Protein AF-0000000078895146 (afdb_homodimer)

Organism: Nematostella vectensis (NCBI:txid45351)

Solvent-accessible surface area (backbone atoms only — not comparable to full-atom values): 20786 Å² total; per-residue (Å²): 135,61,56,46,57,41,23,44,52,32,51,68,43,24,55,80,53,47,52,70,58,39,39,53,45,46,46,47,51,42,31,54,48,44,52,53,54,56,39,71,51,68,67,37,82,44,74,38,44,25,79,88,62,46,82,42,85,31,33,37,80,49,83,50,54,31,38,32,24,39,45,71,47,8,53,74,45,47,60,40,43,46,70,75,36,86,87,60,46,72,24,42,32,35,56,44,66,38,85,88,75,70,41,62,41,79,78,44,77,47,68,60,93,63,45,44,75,24,37,34,40,39,30,36,47,64,33,50,69,22,57,61,58,46,53,50,49,50,54,43,42,74,59,52,28,52,56,71,36,34,34,37,40,24,49,39,28,16,60,64,7,52,47,50,39,41,72,76,41,67,64,40,45,79,46,58,78,39,76,36,82,76,66,71,84,56,50,48,37,48,61,71,65,47,84,125,136,62,56,45,56,41,23,44,51,31,51,66,44,24,55,80,53,47,52,70,59,38,39,51,46,47,48,47,51,43,29,54,47,42,54,54,54,56,39,69,50,66,67,38,82,43,76,39,44,26,80,89,64,47,82,41,86,32,33,37,81,50,84,51,54,31,39,30,23,38,46,71,48,8,53,72,46,47,59,40,44,46,70,72,35,82,87,58,47,72,25,42,34,33,56,46,66,38,83,88,74,69,41,62,40,79,78,43,76,48,66,60,92,63,46,45,76,24,37,35,40,38,28,36,46,64,33,51,69,22,56,60,59,46,52,52,49,50,53,43,42,75,59,54,29,51,56,71,35,33,34,37,39,23,49,38,29,15,60,63,7,52,48,51,40,39,72,74,42,67,64,40,46,78,47,58,78,40,74,35,84,77,64,72,83,56,50,49,37,49,60,71,63,48,84,126

Structure (mmCIF, N/CA/C/O backbone):
data_AF-0000000078895146-model_v1
#
loop_
_entity.id
_entity.type
_entity.pdbx_description
1 polymer 'Uracil phosphoribosyltransferase homolog'
#
loop_
_atom_site.group_PDB
_atom_site.id
_atom_site.type_symbol
_atom_site.label_atom_id
_atom_site.label_alt_id
_atom_site.label_comp_id
_atom_site.label_asym_id
_atom_site.label_entity_id
_atom_site.label_seq_id
_atom_site.pdbx_PDB_ins_code
_atom_site.Cartn_x
_atom_site.Cartn_y
_atom_site.Cartn_z
_atom_site.occupancy
_atom_site.B_iso_or_equiv
_atom_site.auth_seq_id
_atom_site.auth_comp_id
_atom_site.auth_asym_id
_atom_site.auth_atom_id
_atom_site.pdbx_PDB_model_num
ATOM 1 N N . MET A 1 1 ? 6.809 -4.098 14.43 1 53.19 1 MET A N 1
ATOM 2 C CA . MET A 1 1 ? 7.469 -3.064 13.633 1 53.19 1 MET A CA 1
ATOM 3 C C . MET A 1 1 ? 7.641 -3.52 12.188 1 53.19 1 MET A C 1
ATOM 5 O O . MET A 1 1 ? 7.973 -4.68 11.93 1 53.19 1 MET A O 1
ATOM 9 N N . ASN A 1 2 ? 7.066 -2.904 11.117 1 83.94 2 ASN A N 1
ATOM 10 C CA . ASN A 1 2 ? 7.129 -3.141 9.68 1 83.94 2 ASN A CA 1
ATOM 11 C C . ASN A 1 2 ? 8.461 -2.68 9.094 1 83.94 2 ASN A C 1
ATOM 13 O O . ASN A 1 2 ? 8.734 -1.479 9.023 1 83.94 2 ASN A O 1
ATOM 17 N N . ASN A 1 3 ? 9.406 -3.652 8.922 1 87.75 3 ASN A N 1
ATOM 18 C CA . ASN A 1 3 ? 10.758 -3.355 8.461 1 87.75 3 ASN A CA 1
ATOM 19 C C . ASN A 1 3 ? 10.75 -2.564 7.16 1 87.75 3 ASN A C 1
ATOM 21 O O . ASN A 1 3 ? 11.602 -1.708 6.941 1 87.75 3 ASN A O 1
ATOM 25 N N . GLN A 1 4 ? 9.898 -2.896 6.449 1 88.88 4 GLN A N 1
ATOM 26 C CA . GLN A 1 4 ? 9.797 -2.193 5.176 1 88.88 4 GLN A CA 1
ATOM 27 C C . GLN A 1 4 ? 9.5 -0.711 5.387 1 88.88 4 GLN A C 1
ATOM 29 O O . GLN A 1 4 ? 10.094 0.146 4.727 1 88.88 4 GLN A O 1
ATOM 34 N N . VAL A 1 5 ? 8.648 -0.39 6.34 1 93.19 5 VAL A N 1
ATOM 35 C CA . VAL A 1 5 ? 8.312 0.998 6.645 1 93.19 5 VAL A CA 1
ATOM 36 C C . VAL A 1 5 ? 9.547 1.717 7.188 1 93.19 5 VAL A C 1
ATOM 38 O O . VAL A 1 5 ? 9.828 2.855 6.809 1 93.19 5 VAL A O 1
ATOM 41 N N . ARG A 1 6 ? 10.266 1.027 8.008 1 93.75 6 ARG A N 1
ATOM 42 C CA . ARG A 1 6 ? 11.469 1.606 8.594 1 93.75 6 ARG A CA 1
ATOM 43 C C . ARG A 1 6 ? 12.508 1.909 7.52 1 93.75 6 ARG A C 1
ATOM 45 O O . ARG A 1 6 ? 13.258 2.881 7.629 1 93.75 6 ARG A O 1
ATOM 52 N N . GLU A 1 7 ? 12.602 1.029 6.574 1 94.12 7 GLU A N 1
ATOM 53 C CA . GLU A 1 7 ? 13.508 1.273 5.457 1 94.12 7 GLU A CA 1
ATOM 54 C C . GLU A 1 7 ? 13.125 2.539 4.699 1 94.12 7 GLU A C 1
ATOM 56 O O . GLU A 1 7 ? 13.984 3.35 4.355 1 94.12 7 GLU A O 1
ATOM 61 N N . LEU A 1 8 ? 11.844 2.654 4.457 1 95.12 8 LEU A N 1
ATOM 62 C CA . LEU A 1 8 ? 11.359 3.842 3.764 1 95.12 8 LEU A CA 1
ATOM 63 C C . LEU A 1 8 ? 11.656 5.102 4.574 1 95.12 8 LEU A C 1
ATOM 65 O O . LEU A 1 8 ? 12.117 6.105 4.02 1 95.12 8 LEU A O 1
ATOM 69 N N . GLN A 1 9 ? 11.422 5.062 5.863 1 95.19 9 GLN A N 1
ATOM 70 C CA . GLN A 1 9 ? 11.711 6.176 6.758 1 95.19 9 GLN A CA 1
ATOM 71 C C . GLN A 1 9 ? 13.195 6.547 6.715 1 95.19 9 GLN A C 1
ATOM 73 O O . GLN A 1 9 ? 13.547 7.727 6.691 1 95.19 9 GLN A O 1
ATOM 78 N N . THR A 1 10 ? 14.008 5.543 6.703 1 95.44 10 THR A N 1
ATOM 79 C CA . THR A 1 10 ? 15.445 5.738 6.676 1 95.44 10 THR A CA 1
ATOM 80 C C . THR A 1 10 ? 15.867 6.496 5.422 1 95.44 10 THR A C 1
ATOM 82 O O . THR A 1 10 ? 16.625 7.469 5.5 1 95.44 10 THR A O 1
ATOM 85 N N . ILE A 1 11 ? 15.398 6.062 4.285 1 94.38 11 ILE A N 1
ATOM 86 C CA . ILE A 1 11 ? 15.742 6.684 3.008 1 94.38 11 ILE A CA 1
ATOM 87 C C . ILE A 1 11 ? 15.281 8.141 3 1 94.38 11 ILE A C 1
ATOM 89 O O . ILE A 1 11 ? 16.031 9.023 2.572 1 94.38 11 ILE A O 1
ATOM 93 N N . LEU A 1 12 ? 14.117 8.414 3.531 1 94.56 12 LEU A N 1
ATOM 94 C CA . LEU A 1 12 ? 13.539 9.75 3.5 1 94.56 12 LEU A CA 1
ATOM 95 C C . LEU A 1 12 ? 14.242 10.672 4.484 1 94.56 12 LEU A C 1
ATOM 97 O O . LEU A 1 12 ? 14.281 11.891 4.281 1 94.56 12 LEU A O 1
ATOM 101 N N . ARG A 1 13 ? 14.82 10.094 5.492 1 94.62 13 ARG A N 1
ATOM 102 C CA . ARG A 1 13 ? 15.5 10.891 6.508 1 94.62 13 ARG A CA 1
ATOM 103 C C . ARG A 1 13 ? 16.969 11.094 6.152 1 94.62 13 ARG A C 1
ATOM 105 O O . ARG A 1 13 ? 17.641 11.93 6.754 1 94.62 13 ARG A O 1
ATOM 112 N N . ASP A 1 14 ? 17.469 10.367 5.172 1 94.62 14 ASP A N 1
ATOM 113 C CA . ASP A 1 14 ? 18.859 10.469 4.75 1 94.62 14 ASP A CA 1
ATOM 114 C C . ASP A 1 14 ? 19.109 11.75 3.955 1 94.62 14 ASP A C 1
ATOM 116 O O . ASP A 1 14 ? 18.5 11.953 2.904 1 94.62 14 ASP A O 1
ATOM 120 N N . ARG A 1 15 ? 20 12.547 4.348 1 92.62 15 ARG A N 1
ATOM 121 C CA . ARG A 1 15 ? 20.281 13.828 3.711 1 92.62 15 ARG A CA 1
ATOM 122 C C . ARG A 1 15 ? 20.828 13.641 2.305 1 92.62 15 ARG A C 1
ATOM 124 O O . ARG A 1 15 ? 20.75 14.547 1.472 1 92.62 15 ARG A O 1
ATOM 131 N N . THR A 1 16 ? 21.359 12.484 2.02 1 93.94 16 THR A N 1
ATOM 132 C CA . THR A 1 16 ? 22.016 12.266 0.743 1 93.94 16 THR A CA 1
ATOM 133 C C . THR A 1 16 ? 21.031 11.727 -0.296 1 93.94 16 THR A C 1
ATOM 135 O O . THR A 1 16 ? 21.391 11.578 -1.469 1 93.94 16 THR A O 1
ATOM 138 N N . THR A 1 17 ? 19.797 11.422 0.152 1 93.5 17 THR A N 1
ATOM 139 C CA . THR A 1 17 ? 18.812 10.914 -0.799 1 93.5 17 THR A CA 1
ATOM 140 C C . THR A 1 17 ? 18.469 11.977 -1.845 1 93.5 17 THR A C 1
ATOM 142 O O . THR A 1 17 ? 18.062 13.086 -1.501 1 93.5 17 THR A O 1
ATOM 145 N N . GLU A 1 18 ? 18.641 11.594 -3.08 1 93.31 18 GLU A N 1
ATOM 146 C CA . GLU A 1 18 ? 18.312 12.508 -4.176 1 93.31 18 GLU A CA 1
ATOM 147 C C . GLU A 1 18 ? 16.812 12.695 -4.316 1 93.31 18 GLU A C 1
ATOM 149 O O . GLU A 1 18 ? 16.031 11.836 -3.895 1 93.31 18 GLU A O 1
ATOM 154 N N . ARG A 1 19 ? 16.453 13.766 -4.973 1 92.31 19 ARG A N 1
ATOM 155 C CA . ARG A 1 19 ? 15.055 14.172 -5.062 1 92.31 19 ARG A CA 1
ATOM 156 C C . ARG A 1 19 ? 14.203 13.078 -5.699 1 92.31 19 ARG A C 1
ATOM 158 O O . ARG A 1 19 ? 13.125 12.758 -5.199 1 92.31 19 ARG A O 1
ATOM 165 N N . SER A 1 20 ? 14.688 12.531 -6.773 1 93.12 20 SER A N 1
ATOM 166 C CA . SER A 1 20 ? 13.914 11.523 -7.48 1 93.12 20 SER A CA 1
ATOM 167 C C . SER A 1 20 ? 13.625 10.32 -6.586 1 93.12 20 SER A C 1
ATOM 169 O O . SER A 1 20 ? 12.492 9.828 -6.539 1 93.12 20 SER A O 1
ATOM 171 N N . ASP A 1 21 ? 14.68 9.914 -5.906 1 93.38 21 ASP A N 1
ATOM 172 C CA . ASP A 1 21 ? 14.5 8.812 -4.969 1 93.38 21 ASP A CA 1
ATOM 173 C C . ASP A 1 21 ? 13.578 9.211 -3.818 1 93.38 21 ASP A C 1
ATOM 175 O O . ASP A 1 21 ? 12.734 8.422 -3.391 1 93.38 21 ASP A O 1
ATOM 179 N N . PHE A 1 22 ? 13.797 10.469 -3.391 1 94.44 22 PHE A N 1
ATOM 180 C CA . PHE A 1 22 ? 12.953 10.945 -2.301 1 94.44 22 PHE A CA 1
ATOM 181 C C . PHE A 1 22 ? 11.477 10.875 -2.686 1 94.44 22 PHE A C 1
ATOM 183 O O . PHE A 1 22 ? 10.664 10.344 -1.931 1 94.44 22 PHE A O 1
ATOM 190 N N . MET A 1 23 ? 11.117 11.289 -3.857 1 94.69 23 MET A N 1
ATOM 191 C CA . MET A 1 23 ? 9.734 11.297 -4.328 1 94.69 23 MET A CA 1
ATOM 192 C C . MET A 1 23 ? 9.188 9.875 -4.434 1 94.69 23 MET A C 1
ATOM 194 O O . MET A 1 23 ? 8.055 9.609 -4.02 1 94.69 23 MET A O 1
ATOM 198 N N . PHE A 1 24 ? 10.031 9.031 -4.957 1 95 24 PHE A N 1
ATOM 199 C CA . PHE A 1 24 ? 9.609 7.645 -5.148 1 95 24 PHE A CA 1
ATOM 200 C C . PHE A 1 24 ? 9.258 6.996 -3.816 1 95 24 PHE A C 1
ATOM 202 O O . PHE A 1 24 ? 8.188 6.406 -3.674 1 95 24 PHE A O 1
ATOM 209 N N . TYR A 1 25 ? 10.102 7.113 -2.873 1 95.12 25 TYR A N 1
ATOM 210 C CA . TYR A 1 25 ? 9.914 6.426 -1.602 1 95.12 25 TYR A CA 1
ATOM 211 C C . TYR A 1 25 ? 8.891 7.152 -0.734 1 95.12 25 TYR A C 1
ATOM 213 O O . TYR A 1 25 ? 8.172 6.523 0.045 1 95.12 25 TYR A O 1
ATOM 221 N N . ALA A 1 26 ? 8.852 8.484 -0.897 1 96.06 26 ALA A N 1
ATOM 222 C CA . ALA A 1 26 ? 7.801 9.234 -0.216 1 96.06 26 ALA A CA 1
ATOM 223 C C . ALA A 1 26 ? 6.418 8.797 -0.697 1 96.06 26 ALA A C 1
ATOM 225 O O . ALA A 1 26 ? 5.52 8.562 0.112 1 96.06 26 ALA A O 1
ATOM 226 N N . ASP A 1 27 ? 6.27 8.641 -1.969 1 96.44 27 ASP A N 1
ATOM 227 C CA . ASP A 1 27 ? 5 8.195 -2.541 1 96.44 27 ASP A CA 1
ATOM 228 C C . ASP A 1 27 ? 4.609 6.816 -2.01 1 96.44 27 ASP A C 1
ATOM 230 O O . ASP A 1 27 ? 3.438 6.566 -1.722 1 96.44 27 ASP A O 1
ATOM 234 N N . ARG A 1 28 ? 5.562 5.984 -1.974 1 96.06 28 ARG A N 1
ATOM 235 C CA . ARG A 1 28 ? 5.301 4.645 -1.459 1 96.06 28 ARG A CA 1
ATOM 236 C C . ARG A 1 28 ? 4.84 4.695 -0.006 1 96.06 28 ARG A C 1
ATOM 238 O O . ARG A 1 28 ? 3.857 4.047 0.363 1 96.06 28 ARG A O 1
ATOM 245 N N . LEU A 1 29 ? 5.562 5.434 0.792 1 96.44 29 LEU A N 1
ATOM 246 C CA . LEU A 1 29 ? 5.219 5.527 2.207 1 96.44 29 LEU A CA 1
ATOM 247 C C . LEU A 1 29 ? 3.863 6.195 2.395 1 96.44 29 LEU A C 1
ATOM 249 O O . LEU A 1 29 ? 3.059 5.762 3.223 1 96.44 29 LEU A O 1
ATOM 253 N N . ILE A 1 30 ? 3.594 7.227 1.649 1 97 30 ILE A N 1
ATOM 254 C CA . ILE A 1 30 ? 2.309 7.918 1.685 1 97 30 ILE A CA 1
ATOM 255 C C . ILE A 1 30 ? 1.186 6.93 1.378 1 97 30 ILE A C 1
ATOM 257 O O . ILE A 1 30 ? 0.16 6.91 2.064 1 97 30 ILE A O 1
ATOM 261 N N . ARG A 1 31 ? 1.43 6.188 0.379 1 96 31 ARG A N 1
ATOM 262 C CA . ARG A 1 31 ? 0.403 5.223 -0.003 1 96 31 ARG A CA 1
ATOM 263 C C . ARG A 1 31 ? 0.118 4.246 1.134 1 96 31 ARG A C 1
ATOM 265 O O . ARG A 1 31 ? -1.037 3.893 1.381 1 96 31 ARG A O 1
ATOM 272 N N . LEU A 1 32 ? 1.138 3.771 1.801 1 95.94 32 LEU A N 1
ATOM 273 C CA . LEU A 1 32 ? 0.953 2.871 2.934 1 95.94 32 LEU A CA 1
ATOM 274 C C . LEU A 1 32 ? 0.133 3.539 4.031 1 95.94 32 LEU A C 1
ATOM 276 O O . LEU A 1 32 ? -0.753 2.914 4.617 1 95.94 32 LEU A O 1
ATOM 280 N N . VAL A 1 33 ? 0.38 4.77 4.289 1 96.81 33 VAL A N 1
ATOM 281 C CA . VAL A 1 33 ? -0.342 5.52 5.312 1 96.81 33 VAL A CA 1
ATOM 282 C C . VAL A 1 33 ? -1.8 5.695 4.891 1 96.81 33 VAL A C 1
ATOM 284 O O . VAL A 1 33 ? -2.711 5.52 5.707 1 96.81 33 VAL A O 1
ATOM 287 N N . VAL A 1 34 ? -1.978 6.02 3.611 1 96.56 34 VAL A N 1
ATOM 288 C CA . VAL A 1 34 ? -3.32 6.211 3.074 1 96.56 34 VAL A CA 1
ATOM 289 C C . VAL A 1 34 ? -4.121 4.918 3.201 1 96.56 34 VAL A C 1
ATOM 291 O O . VAL A 1 34 ? -5.273 4.938 3.637 1 96.56 34 VAL A O 1
ATOM 294 N N . GLU A 1 35 ? -3.488 3.822 2.867 1 94.75 35 GLU A N 1
ATOM 295 C CA . GLU A 1 35 ? -4.152 2.527 2.98 1 94.75 35 GLU A CA 1
ATOM 296 C C . GLU A 1 35 ? -4.594 2.256 4.414 1 94.75 35 GLU A C 1
ATOM 298 O O . GLU A 1 35 ? -5.703 1.778 4.648 1 94.75 35 GLU A O 1
ATOM 303 N N . GLU A 1 36 ? -3.752 2.557 5.301 1 94.06 36 GLU A N 1
ATOM 304 C CA . GLU A 1 36 ? -4.102 2.365 6.703 1 94.06 36 GLU A CA 1
ATOM 305 C C . GLU A 1 36 ? -5.242 3.291 7.121 1 94.06 36 GLU A C 1
ATOM 307 O O . GLU A 1 36 ? -6.098 2.904 7.918 1 94.06 36 GLU A O 1
ATOM 312 N N . GLY A 1 37 ? -5.223 4.496 6.652 1 94.25 37 GLY A N 1
ATOM 313 C CA . GLY A 1 37 ? -6.316 5.422 6.91 1 94.25 37 GLY A CA 1
ATOM 314 C C . GLY A 1 37 ? -7.656 4.91 6.41 1 94.25 37 GLY A C 1
ATOM 315 O O . GLY A 1 37 ? -8.656 4.984 7.125 1 94.25 37 GLY A O 1
ATOM 316 N N . LEU A 1 38 ? -7.625 4.391 5.219 1 92.75 38 LEU A N 1
ATOM 317 C CA . LEU A 1 38 ? -8.844 3.846 4.633 1 92.75 38 LEU A CA 1
ATOM 318 C C . LEU A 1 38 ? -9.344 2.648 5.438 1 92.75 38 LEU A C 1
ATOM 320 O O . LEU A 1 38 ? -10.555 2.428 5.543 1 92.75 38 LEU A O 1
ATOM 324 N N . ASN A 1 39 ? -8.406 1.94 6 1 92.69 39 ASN A N 1
ATOM 325 C CA . ASN A 1 39 ? -8.758 0.781 6.816 1 92.69 39 ASN A CA 1
ATOM 326 C C . ASN A 1 39 ? -9.523 1.187 8.07 1 92.69 39 ASN A C 1
ATOM 328 O O . ASN A 1 39 ? -10.195 0.36 8.688 1 92.69 39 ASN A O 1
ATOM 332 N N . GLN A 1 40 ? -9.398 2.42 8.469 1 91.25 40 GLN A N 1
ATOM 333 C CA . GLN A 1 40 ? -10.031 2.908 9.688 1 91.25 40 GLN A CA 1
ATOM 334 C C . GLN A 1 40 ? -11.453 3.385 9.414 1 91.25 40 GLN A C 1
ATOM 336 O O . GLN A 1 40 ? -12.203 3.686 10.352 1 91.25 40 GLN A O 1
ATOM 341 N N . LEU A 1 41 ? -11.867 3.438 8.211 1 89.5 41 LEU A N 1
ATOM 342 C CA . LEU A 1 41 ? -13.188 3.936 7.84 1 89.5 41 LEU A CA 1
ATOM 343 C C . LEU A 1 41 ? -14.258 2.873 8.086 1 89.5 41 LEU A C 1
ATOM 345 O O . LEU A 1 41 ? -13.945 1.684 8.18 1 89.5 41 LEU A O 1
ATOM 349 N N . PRO A 1 42 ? -15.422 3.352 8.289 1 86.88 42 PRO A N 1
ATOM 350 C CA . PRO A 1 42 ? -16.5 2.385 8.508 1 86.88 42 PRO A CA 1
ATOM 351 C C . PRO A 1 42 ? -16.844 1.585 7.254 1 86.88 42 PRO A C 1
ATOM 353 O O . PRO A 1 42 ? -16.734 2.102 6.137 1 86.88 42 PRO A O 1
ATOM 356 N N . TYR A 1 43 ? -17.25 0.327 7.445 1 91.31 43 TYR A N 1
ATOM 357 C CA . TYR A 1 43 ? -17.609 -0.591 6.375 1 91.31 43 TYR A CA 1
ATOM 358 C C . TYR A 1 43 ? -18.969 -1.23 6.648 1 91.31 43 TYR A C 1
ATOM 360 O O . TYR A 1 43 ? -19.375 -1.377 7.805 1 91.31 43 TYR A O 1
ATOM 368 N N . ASP A 1 44 ? -19.672 -1.525 5.637 1 93.44 44 ASP A N 1
ATOM 369 C CA . ASP A 1 44 ? -20.922 -2.256 5.73 1 93.44 44 ASP A CA 1
ATOM 370 C C . ASP A 1 44 ? -20.75 -3.709 5.301 1 93.44 44 ASP A C 1
ATOM 372 O O . ASP A 1 44 ? -19.984 -4.004 4.387 1 93.44 44 ASP A O 1
ATOM 376 N N . THR A 1 45 ? -21.484 -4.59 5.996 1 93.75 45 THR A N 1
ATOM 377 C CA . THR A 1 45 ? -21.516 -5.977 5.543 1 93.75 45 THR A CA 1
ATOM 378 C C . THR A 1 45 ? -22.375 -6.121 4.293 1 93.75 45 THR A C 1
ATOM 380 O O . THR A 1 45 ? -23.375 -5.41 4.129 1 93.75 45 THR A O 1
ATOM 383 N N . CYS A 1 46 ? -21.922 -6.953 3.422 1 94.25 46 CYS A N 1
ATOM 384 C CA . CYS A 1 46 ? -22.719 -7.223 2.227 1 94.25 46 CYS A CA 1
ATOM 385 C C . CYS A 1 46 ? -22.5 -8.656 1.744 1 94.25 46 CYS A C 1
ATOM 387 O O . CYS A 1 46 ? -21.594 -9.344 2.219 1 94.25 46 CYS A O 1
ATOM 389 N N . LYS A 1 47 ? -23.406 -9.141 0.988 1 95.25 47 LYS A N 1
ATOM 390 C CA . LYS A 1 47 ? -23.328 -10.445 0.348 1 95.25 47 LYS A CA 1
ATOM 391 C C . LYS A 1 47 ? -23.281 -10.312 -1.172 1 95.25 47 LYS A C 1
ATOM 393 O O . LYS A 1 47 ? -24.078 -9.57 -1.758 1 95.25 47 LYS A O 1
ATOM 398 N N . VAL A 1 48 ? -22.312 -10.922 -1.741 1 94.69 48 VAL A N 1
ATOM 399 C CA . VAL A 1 48 ? -22.234 -10.867 -3.197 1 94.69 48 VAL A CA 1
ATOM 400 C C . VAL A 1 48 ? -22.203 -12.289 -3.764 1 94.69 48 VAL A C 1
ATOM 402 O O . VAL A 1 48 ? -21.938 -13.25 -3.037 1 94.69 48 VAL A O 1
ATOM 405 N N . LYS A 1 49 ? -22.531 -12.406 -5.055 1 95.19 49 LYS A N 1
ATOM 406 C CA . LYS A 1 49 ? -22.406 -13.68 -5.762 1 95.19 49 LYS A CA 1
ATOM 407 C C . LYS A 1 49 ? -21.125 -13.742 -6.574 1 95.19 49 LYS A C 1
ATOM 409 O O . LYS A 1 49 ? -20.781 -12.789 -7.281 1 95.19 49 LYS A O 1
ATOM 414 N N . THR A 1 50 ? -20.484 -14.805 -6.422 1 92.56 50 THR A N 1
ATOM 415 C CA . THR A 1 50 ? -19.219 -14.977 -7.145 1 92.56 50 THR A CA 1
ATOM 416 C C . THR A 1 50 ? -19.484 -15.5 -8.555 1 92.56 50 THR A C 1
ATOM 418 O O . THR A 1 50 ? -20.594 -15.906 -8.883 1 92.56 50 THR A O 1
ATOM 421 N N . PRO A 1 51 ? -18.453 -15.406 -9.375 1 87.44 51 PRO A N 1
ATOM 422 C CA . PRO A 1 51 ? -18.625 -15.93 -10.734 1 87.44 51 PRO A CA 1
ATOM 423 C C . PRO A 1 51 ? -19.016 -17.406 -10.75 1 87.44 51 PRO A C 1
ATOM 425 O O . PRO A 1 51 ? -19.641 -17.875 -11.711 1 87.44 51 PRO A O 1
ATOM 428 N N . THR A 1 52 ? -18.688 -18.203 -9.75 1 86.75 52 THR A N 1
ATOM 429 C CA . THR A 1 52 ? -19.047 -19.609 -9.656 1 86.75 52 THR A CA 1
ATOM 430 C C . THR A 1 52 ? -20.484 -19.766 -9.172 1 86.75 52 THR A C 1
ATOM 432 O O . THR A 1 52 ? -21.016 -20.875 -9.148 1 86.75 52 THR A O 1
ATOM 435 N N . GLY A 1 53 ? -21.047 -18.688 -8.727 1 89.5 53 GLY A N 1
ATOM 436 C CA . GLY A 1 53 ? -22.406 -18.719 -8.227 1 89.5 53 GLY A CA 1
ATOM 437 C C . GLY A 1 53 ? -22.5 -18.812 -6.715 1 89.5 53 GLY A C 1
ATOM 438 O O . GLY A 1 53 ? -23.578 -18.766 -6.141 1 89.5 53 GLY A O 1
ATOM 439 N N . ALA A 1 54 ? -21.469 -18.984 -6.07 1 90.75 54 ALA A N 1
ATOM 440 C CA . ALA A 1 54 ? -21.438 -19.094 -4.617 1 90.75 54 ALA A CA 1
ATOM 441 C C . ALA A 1 54 ? -21.672 -17.75 -3.951 1 90.75 54 ALA A C 1
ATOM 443 O O . ALA A 1 54 ? -21.359 -16.703 -4.523 1 90.75 54 ALA A O 1
ATOM 444 N N . ASP A 1 55 ? -22.234 -17.812 -2.74 1 94.31 55 ASP A N 1
ATOM 445 C CA . ASP A 1 55 ? -22.391 -16.625 -1.922 1 94.31 55 ASP A CA 1
ATOM 446 C C . ASP A 1 55 ? -21.094 -16.281 -1.188 1 94.31 55 ASP A 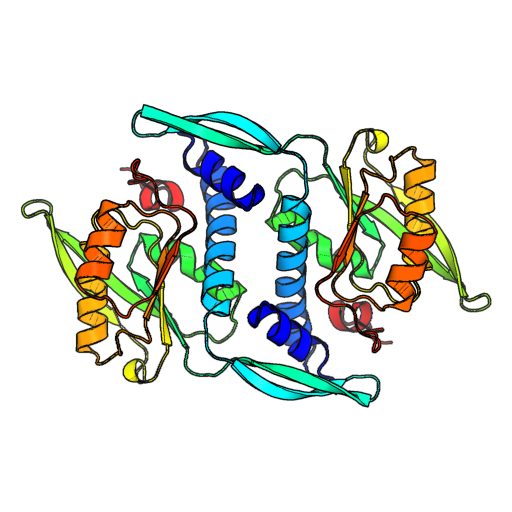C 1
ATOM 448 O O . ASP A 1 55 ? -20.406 -17.188 -0.7 1 94.31 55 ASP A O 1
ATOM 452 N N . TYR A 1 56 ? -20.812 -15.023 -1.246 1 93.5 56 TYR A N 1
ATOM 453 C CA . TYR A 1 56 ? -19.656 -14.539 -0.513 1 93.5 56 TYR A CA 1
ATOM 454 C C . TYR A 1 56 ? -20.031 -13.422 0.447 1 93.5 56 TYR A C 1
ATOM 456 O O . TYR A 1 56 ? -20.594 -12.406 0.032 1 93.5 56 TYR A O 1
ATOM 464 N N . GLU A 1 57 ? -19.766 -13.625 1.703 1 94.31 57 GLU A N 1
ATOM 465 C CA . GLU A 1 57 ? -20 -12.602 2.721 1 94.31 57 GLU A CA 1
ATOM 466 C C . GLU A 1 57 ? -18.812 -11.664 2.854 1 94.31 57 GLU A C 1
ATOM 468 O O . GLU A 1 57 ? -17.75 -12.07 3.332 1 94.31 57 GLU A O 1
ATOM 473 N N . GLY A 1 58 ? -19.031 -10.43 2.379 1 94.12 58 GLY A N 1
ATOM 474 C CA . GLY A 1 58 ? -17.922 -9.492 2.375 1 94.12 58 GLY A CA 1
ATOM 475 C C . GLY A 1 58 ? -18.266 -8.141 2.967 1 94.12 58 GLY A C 1
ATOM 476 O O . GLY A 1 58 ? -19.141 -8.047 3.83 1 94.12 58 GLY A O 1
ATOM 477 N N . LEU A 1 59 ? -17.406 -7.176 2.674 1 93 59 LEU A N 1
ATOM 478 C CA . LEU A 1 59 ? -17.578 -5.809 3.148 1 93 59 LEU A CA 1
ATOM 479 C C . LEU A 1 59 ? -17.625 -4.828 1.98 1 93 59 LEU A C 1
ATOM 481 O O . LEU A 1 59 ? -17.109 -5.113 0.899 1 93 59 LEU A O 1
ATOM 485 N N . SER A 1 60 ? -18.312 -3.732 2.168 1 90.75 60 SER A N 1
ATOM 486 C CA . SER A 1 60 ? -18.359 -2.619 1.224 1 90.75 60 SER A CA 1
ATOM 487 C C . SER A 1 60 ? -18.062 -1.295 1.921 1 90.75 60 SER A C 1
ATOM 489 O O . SER A 1 60 ? -18.406 -1.113 3.09 1 90.75 60 SER A O 1
ATOM 491 N N . PHE A 1 61 ? -17.359 -0.506 1.163 1 83.19 61 PHE A N 1
ATOM 492 C CA . PHE A 1 61 ? -17.031 0.812 1.695 1 83.19 61 PHE A CA 1
ATOM 493 C C . PHE A 1 61 ? -18.312 1.605 1.988 1 83.19 61 PHE A C 1
ATOM 495 O O . PHE A 1 61 ? -19.25 1.607 1.187 1 83.19 61 PHE A O 1
ATOM 502 N N . LYS A 1 62 ? -18.281 2.135 3.232 1 82.38 62 LYS A N 1
ATOM 503 C CA . LYS A 1 62 ? -19.359 3.07 3.523 1 82.38 62 LYS A CA 1
ATOM 504 C C . LYS A 1 62 ? -19.109 4.414 2.844 1 82.38 62 LYS A C 1
ATOM 506 O O . LYS A 1 62 ? -18.047 5.004 2.979 1 82.38 62 LYS A O 1
ATOM 511 N N . ARG A 1 63 ? -20.109 4.75 2.049 1 75.31 63 ARG A N 1
ATOM 512 C CA . ARG A 1 63 ? -20 6.023 1.341 1 75.31 63 ARG A CA 1
ATOM 513 C C . ARG A 1 63 ? -19.953 7.191 2.318 1 75.31 63 ARG A C 1
ATOM 515 O O . ARG A 1 63 ? -20.312 7.043 3.488 1 75.31 63 ARG A O 1
ATOM 522 N N . GLY A 1 64 ? -19.312 8.266 1.861 1 84.75 64 GLY A N 1
ATOM 523 C CA . GLY A 1 64 ? -19.328 9.484 2.654 1 84.75 64 GLY A CA 1
ATOM 524 C C . GLY A 1 64 ? -17.984 9.844 3.236 1 84.75 64 GLY A C 1
ATOM 525 O O . GLY A 1 64 ? -17.891 10.289 4.383 1 84.75 64 GLY A O 1
ATOM 526 N N . ASN A 1 65 ? -16.969 9.555 2.49 1 91.25 65 ASN A N 1
ATOM 527 C CA . ASN A 1 65 ? -15.633 9.961 2.902 1 91.25 65 ASN A CA 1
ATOM 528 C C . ASN A 1 65 ? -15.047 11 1.954 1 91.25 65 ASN A C 1
ATOM 530 O O . ASN A 1 65 ? -15.469 11.109 0.802 1 91.25 65 ASN A O 1
ATOM 534 N N . CYS A 1 66 ? -14.234 11.773 2.438 1 95.31 66 CYS A N 1
ATOM 535 C CA . CYS A 1 66 ? -13.539 12.734 1.588 1 95.31 66 CYS A CA 1
ATOM 536 C C . CYS A 1 66 ? -12.133 13 2.104 1 95.31 66 CYS A C 1
ATOM 538 O O . CYS A 1 66 ? -11.852 12.789 3.287 1 95.31 66 CYS A O 1
ATOM 540 N N . GLY A 1 67 ? -11.258 13.25 1.129 1 97.31 67 GLY A N 1
ATOM 541 C CA . GLY A 1 67 ? -9.93 13.734 1.481 1 97.31 67 GLY A CA 1
ATOM 542 C C . GLY A 1 67 ? -9.836 15.25 1.526 1 97.31 67 GLY A C 1
ATOM 543 O O . GLY A 1 67 ? -10.477 15.938 0.73 1 97.31 67 GLY A O 1
ATOM 544 N N . VAL A 1 68 ? -9.094 15.742 2.453 1 98.44 68 VAL A N 1
ATOM 545 C CA . VAL A 1 68 ? -8.781 17.172 2.496 1 98.44 68 VAL A CA 1
ATOM 546 C C . VAL A 1 68 ? -7.273 17.359 2.604 1 98.44 68 VAL A C 1
ATOM 548 O O . VAL A 1 68 ? -6.629 16.812 3.502 1 98.44 68 VAL A O 1
ATOM 551 N N . SER A 1 69 ? -6.734 18.062 1.71 1 98.19 69 SER A N 1
ATOM 552 C CA . SER A 1 69 ? -5.289 18.297 1.701 1 98.19 69 SER A CA 1
ATOM 553 C C . SER A 1 69 ? -4.945 19.703 2.166 1 98.19 69 SER A C 1
ATOM 555 O O . SER A 1 69 ? -5.609 20.672 1.78 1 98.19 69 SER A O 1
ATOM 557 N N . ILE A 1 70 ? -3.996 19.812 3.055 1 97.19 70 ILE A N 1
ATOM 558 C CA . ILE A 1 70 ? -3.436 21.109 3.4 1 97.19 70 ILE A CA 1
ATOM 559 C C . ILE A 1 70 ? -2.363 21.5 2.385 1 97.19 70 ILE A C 1
ATOM 561 O O . ILE A 1 70 ? -1.303 20.875 2.322 1 97.19 70 ILE A O 1
ATOM 565 N N . MET A 1 71 ? -2.623 22.516 1.588 1 93.94 71 MET A N 1
ATOM 566 C CA . MET A 1 71 ? -1.711 22.938 0.528 1 93.94 71 MET A CA 1
ATOM 567 C C . MET A 1 71 ? -0.453 23.578 1.114 1 93.94 71 MET A C 1
ATOM 569 O O . MET A 1 71 ? -0.516 24.266 2.133 1 93.94 71 MET A O 1
ATOM 573 N N . ARG A 1 72 ? 0.752 23.359 0.555 1 91.19 72 ARG A N 1
ATOM 574 C CA . ARG A 1 72 ? 1.063 22.703 -0.71 1 91.19 72 ARG A CA 1
ATOM 575 C C . ARG A 1 72 ? 1.509 21.266 -0.482 1 91.19 72 ARG A C 1
ATOM 577 O O . ARG A 1 72 ? 1.115 20.359 -1.226 1 91.19 72 ARG A O 1
ATOM 584 N N . SER A 1 73 ? 2.092 20.891 0.749 1 92.25 73 SER A N 1
ATOM 585 C CA . SER A 1 73 ? 2.68 19.578 1.031 1 92.25 73 SER A CA 1
ATOM 586 C C . SER A 1 73 ? 1.622 18.484 1.025 1 92.25 73 SER A C 1
ATOM 588 O O . SER A 1 73 ? 1.886 17.359 0.589 1 92.25 73 SER A O 1
ATOM 590 N N . GLY A 1 74 ? 0.426 18.844 1.434 1 95.5 74 GLY A N 1
ATOM 591 C CA . GLY A 1 74 ? -0.651 17.875 1.463 1 95.5 74 GLY A CA 1
ATOM 592 C C . GLY A 1 74 ? -1.025 17.359 0.087 1 95.5 74 GLY A C 1
ATOM 593 O O . GLY A 1 74 ? -1.576 16.266 -0.042 1 95.5 74 GLY A O 1
ATOM 594 N N . GLU A 1 75 ? -0.75 18.109 -0.91 1 95.56 75 GLU A N 1
ATOM 595 C CA . GLU A 1 75 ? -1.082 17.719 -2.277 1 95.56 75 GLU A CA 1
ATOM 596 C C . GLU A 1 75 ? -0.254 16.531 -2.727 1 95.56 75 GLU A C 1
ATOM 598 O O . GLU A 1 75 ? -0.657 15.789 -3.629 1 95.56 75 GLU A O 1
ATOM 603 N N . ALA A 1 76 ? 0.906 16.391 -2.135 1 94.94 76 ALA A N 1
ATOM 604 C CA . ALA A 1 76 ? 1.76 15.234 -2.434 1 94.94 76 ALA A CA 1
ATOM 605 C C . ALA A 1 76 ? 1.039 13.922 -2.137 1 94.94 76 ALA A C 1
ATOM 607 O O . ALA A 1 76 ? 1.396 12.875 -2.68 1 94.94 76 ALA A O 1
ATOM 608 N N . MET A 1 77 ? -0.04 13.953 -1.326 1 97.75 77 MET A N 1
ATOM 609 C CA . MET A 1 77 ? -0.688 12.734 -0.854 1 97.75 77 MET A CA 1
ATOM 610 C C . MET A 1 77 ? -1.959 12.453 -1.646 1 97.75 77 MET A C 1
ATOM 612 O O . MET A 1 77 ? -2.564 11.383 -1.497 1 97.75 77 MET A O 1
ATOM 616 N N . GLU A 1 78 ? -2.324 13.414 -2.471 1 96.94 78 GLU A N 1
ATOM 617 C CA . GLU A 1 78 ? -3.592 13.281 -3.184 1 96.94 78 GLU A CA 1
ATOM 618 C C . GLU A 1 78 ? -3.551 12.117 -4.172 1 96.94 78 GLU A C 1
ATOM 620 O O . GLU A 1 78 ? -4.504 11.344 -4.262 1 96.94 78 GLU A O 1
ATOM 625 N N . LYS A 1 79 ? -2.432 12.055 -4.84 1 94.81 79 LYS A N 1
ATOM 626 C CA . LYS A 1 79 ? -2.305 10.961 -5.801 1 94.81 79 LYS A CA 1
ATOM 627 C C . LYS A 1 79 ? -2.418 9.609 -5.109 1 94.81 79 LYS A C 1
ATOM 629 O O . LYS A 1 79 ? -3.107 8.711 -5.602 1 94.81 79 LYS A O 1
ATOM 634 N N . GLY A 1 80 ? -1.734 9.461 -4.016 1 95.06 80 GLY A N 1
ATOM 635 C CA . GLY A 1 80 ? -1.824 8.227 -3.256 1 95.06 80 GLY A CA 1
ATOM 636 C C . GLY A 1 80 ? -3.244 7.875 -2.854 1 95.06 80 GLY A C 1
ATOM 637 O O . GLY A 1 80 ? -3.654 6.719 -2.949 1 95.06 80 GLY A O 1
ATOM 638 N N . LEU A 1 81 ? -4.008 8.867 -2.469 1 96.44 81 LEU A N 1
ATOM 639 C CA . LEU A 1 81 ? -5.395 8.641 -2.068 1 96.44 81 LEU A CA 1
ATOM 640 C C . LEU A 1 81 ? -6.25 8.242 -3.266 1 96.44 81 LEU A C 1
ATOM 642 O O . LEU A 1 81 ? -7.047 7.309 -3.182 1 96.44 81 LEU A O 1
ATOM 646 N N . ARG A 1 82 ? -6.039 8.883 -4.398 1 94.44 82 ARG A N 1
ATOM 647 C CA . ARG A 1 82 ? -6.824 8.602 -5.598 1 94.44 82 ARG A CA 1
ATOM 648 C C . ARG A 1 82 ? -6.512 7.211 -6.141 1 94.44 82 ARG A C 1
ATOM 650 O O . ARG A 1 82 ? -7.387 6.551 -6.707 1 94.44 82 ARG A O 1
ATOM 657 N N . ASP A 1 83 ? -5.289 6.805 -5.965 1 93.19 83 ASP A N 1
ATOM 658 C CA . ASP A 1 83 ? -4.883 5.473 -6.395 1 93.19 83 ASP A CA 1
ATOM 659 C C . ASP A 1 83 ? -5.543 4.391 -5.543 1 93.19 83 ASP A C 1
ATOM 661 O O . ASP A 1 83 ? -5.629 3.232 -5.957 1 93.19 83 ASP A O 1
ATOM 665 N N . CYS A 1 84 ? -5.992 4.754 -4.383 1 93.12 84 CYS A N 1
ATOM 666 C CA . CYS A 1 84 ? -6.543 3.771 -3.455 1 93.12 84 CYS A CA 1
ATOM 667 C C . CYS A 1 84 ? -8.062 3.846 -3.42 1 93.12 84 CYS A C 1
ATOM 669 O O . CYS A 1 84 ? -8.727 2.898 -2.99 1 93.12 84 CYS A O 1
ATOM 671 N N . CYS A 1 85 ? -8.523 5 -3.832 1 90.56 85 CYS A N 1
ATOM 672 C CA . CYS A 1 85 ? -9.969 5.223 -3.768 1 90.56 85 CYS A CA 1
ATOM 673 C C . CYS A 1 85 ? -10.453 6.012 -4.977 1 90.56 85 CYS A C 1
ATOM 675 O O . CYS A 1 85 ? -10.297 7.234 -5.031 1 90.56 85 CYS A O 1
ATOM 677 N N . ARG A 1 86 ? -11.078 5.438 -6.004 1 81.62 86 ARG A N 1
ATOM 678 C CA . ARG A 1 86 ? -11.43 5.988 -7.309 1 81.62 86 ARG A CA 1
ATOM 679 C C . ARG A 1 86 ? -12.367 7.184 -7.164 1 81.62 86 ARG A C 1
ATOM 681 O O . ARG A 1 86 ? -12.219 8.188 -7.863 1 81.62 86 ARG A O 1
ATOM 688 N N . SER A 1 87 ? -13.43 7.246 -6.395 1 83 87 SER A N 1
ATOM 689 C CA . SER A 1 87 ? -14.469 8.266 -6.387 1 83 87 SER A CA 1
ATOM 690 C C . SER A 1 87 ? -14.375 9.141 -5.141 1 83 87 SER A C 1
ATOM 692 O O . SER A 1 87 ? -15.344 9.805 -4.766 1 83 87 SER A O 1
ATOM 694 N N . ILE A 1 88 ? -13.148 9.328 -4.773 1 89.69 88 ILE A N 1
ATOM 695 C CA . ILE A 1 88 ? -13.039 10.125 -3.555 1 89.69 88 ILE A CA 1
ATOM 696 C C . ILE A 1 88 ? -13.023 11.609 -3.904 1 89.69 88 ILE A C 1
ATOM 698 O O . ILE A 1 88 ? -12.414 12.016 -4.895 1 89.69 88 ILE A O 1
ATOM 702 N N . ARG A 1 89 ? -13.828 12.391 -3.201 1 93.94 89 ARG A N 1
ATOM 703 C CA . ARG A 1 89 ? -13.781 13.844 -3.311 1 93.94 89 ARG A CA 1
ATOM 704 C C . ARG A 1 89 ? -12.648 14.43 -2.475 1 93.94 89 ARG A C 1
ATOM 706 O O . ARG A 1 89 ? -12.328 13.906 -1.401 1 93.94 89 ARG A O 1
ATOM 713 N N . ILE A 1 90 ? -12.07 15.461 -3.062 1 96.62 90 ILE A N 1
ATOM 714 C CA . ILE A 1 90 ? -10.93 16.062 -2.377 1 96.62 90 ILE A CA 1
ATOM 715 C C . ILE A 1 90 ? -11.211 17.547 -2.117 1 96.62 90 ILE A C 1
ATOM 717 O O . ILE A 1 90 ? -11.586 18.281 -3.033 1 96.62 90 ILE A O 1
ATOM 721 N N . GLY A 1 91 ? -11.195 17.938 -0.889 1 97.44 91 GLY A N 1
ATOM 722 C CA . GLY A 1 91 ? -11.148 19.344 -0.512 1 97.44 91 GLY A CA 1
ATOM 723 C C . GLY A 1 91 ? -9.742 19.844 -0.286 1 97.44 91 GLY A C 1
ATOM 724 O O . GLY A 1 91 ? -8.789 19.062 -0.263 1 97.44 91 GLY A O 1
ATOM 725 N N . LYS A 1 92 ? -9.656 21.203 -0.149 1 98.19 92 LYS A N 1
ATOM 726 C CA . LYS A 1 92 ? -8.336 21.812 0.018 1 98.19 92 LYS A CA 1
ATOM 727 C C . LYS A 1 92 ? -8.383 22.969 1.02 1 98.19 92 LYS A C 1
ATOM 729 O O . LYS A 1 92 ? -9.391 23.672 1.113 1 98.19 92 LYS A O 1
ATOM 734 N N . ILE A 1 93 ? -7.359 23.094 1.776 1 97.88 93 ILE A N 1
ATOM 735 C CA . ILE A 1 93 ? -7.152 24.219 2.674 1 97.88 93 ILE A CA 1
ATOM 736 C C . ILE A 1 93 ? -5.773 24.828 2.426 1 97.88 93 ILE A C 1
ATOM 738 O O . ILE A 1 93 ? -4.77 24.125 2.393 1 97.88 93 ILE A O 1
ATOM 742 N N . LEU A 1 94 ? -5.73 26.047 2.197 1 96.94 94 LEU A N 1
ATOM 743 C CA . LEU A 1 94 ? -4.473 26.766 2.053 1 96.94 94 LEU A CA 1
ATOM 744 C C . LEU A 1 94 ? -4.152 27.547 3.318 1 96.94 94 LEU A C 1
ATOM 746 O O . LEU A 1 94 ? -4.91 28.453 3.709 1 96.94 94 LEU A O 1
ATOM 750 N N . ILE A 1 95 ? -3.07 27.188 3.949 1 94.94 95 ILE A N 1
ATOM 751 C CA . ILE A 1 95 ? -2.631 27.828 5.18 1 94.94 95 ILE A CA 1
ATOM 752 C C . ILE A 1 95 ? -1.226 28.391 4.996 1 94.94 95 ILE A C 1
ATOM 754 O O . ILE A 1 95 ? -0.346 27.719 4.453 1 94.94 95 ILE A O 1
ATOM 758 N N . LYS A 1 96 ? -1.037 29.578 5.309 1 91.19 96 LYS A N 1
ATOM 759 C CA . LYS A 1 96 ? 0.283 30.203 5.309 1 91.19 96 LYS A CA 1
ATOM 760 C C . LYS A 1 96 ? 0.707 30.594 6.723 1 91.19 96 LYS A C 1
ATOM 762 O O . LYS A 1 96 ? -0.115 31.047 7.52 1 91.19 96 LYS A O 1
ATOM 767 N N . VAL A 1 97 ? 1.958 30.328 6.941 1 86.12 97 VAL A N 1
ATOM 768 C CA . VAL A 1 97 ? 2.477 30.734 8.242 1 86.12 97 VAL A CA 1
ATOM 769 C C . VAL A 1 97 ? 3.055 32.125 8.164 1 86.12 97 VAL A C 1
ATOM 771 O O . VAL A 1 97 ? 3.898 32.406 7.309 1 86.12 97 VAL A O 1
ATOM 774 N N . ASN A 1 98 ? 2.471 32.969 8.992 1 83.81 98 ASN A N 1
ATOM 775 C CA . ASN A 1 98 ? 3.047 34.312 9.094 1 83.81 98 ASN A CA 1
ATOM 776 C C . ASN A 1 98 ? 4.469 34.281 9.656 1 83.81 98 ASN A C 1
ATOM 778 O O . ASN A 1 98 ? 4.68 33.844 10.789 1 83.81 98 ASN A O 1
ATOM 782 N N . LYS A 1 99 ? 5.461 34.719 8.93 1 78.69 99 LYS A N 1
ATOM 783 C CA . LYS A 1 99 ? 6.863 34.625 9.305 1 78.69 99 LYS A CA 1
ATOM 784 C C . LYS A 1 99 ? 7.168 35.469 10.531 1 78.69 99 LYS A C 1
ATOM 786 O O . LYS A 1 99 ? 8.047 35.125 11.328 1 78.69 99 LYS A O 1
ATOM 791 N N . GLU A 1 100 ? 6.406 36.5 10.773 1 84.25 100 GLU A N 1
ATOM 792 C CA . GLU A 1 100 ? 6.648 37.406 11.883 1 84.25 100 GLU A CA 1
ATOM 793 C C . GLU A 1 100 ? 6.066 36.875 13.188 1 84.25 100 GLU A C 1
ATOM 795 O O . GLU A 1 100 ? 6.703 36.938 14.234 1 84.25 100 GLU A O 1
ATOM 800 N N . THR A 1 101 ? 4.938 36.219 13.156 1 84.69 101 THR A N 1
ATOM 801 C CA . THR A 1 101 ? 4.223 35.812 14.352 1 84.69 101 THR A CA 1
ATOM 802 C C . THR A 1 101 ? 4.254 34.281 14.484 1 84.69 101 THR A C 1
ATOM 804 O O . THR A 1 101 ? 3.855 33.719 15.516 1 84.69 101 THR A O 1
ATOM 807 N N . SER A 1 102 ? 4.691 33.594 13.469 1 83.5 102 SER A N 1
ATOM 808 C CA . SER A 1 102 ? 4.711 32.125 13.422 1 83.5 102 SER A CA 1
ATOM 809 C C . SER A 1 102 ? 3.316 31.562 13.633 1 83.5 102 SER A C 1
ATOM 811 O O . SER A 1 102 ? 3.152 30.547 14.312 1 83.5 102 SER A O 1
ATOM 813 N N . THR A 1 103 ? 2.385 32.344 13.211 1 88.56 103 THR A N 1
ATOM 814 C CA . THR A 1 103 ? 0.998 31.906 13.344 1 88.56 103 THR A CA 1
ATOM 815 C C . THR A 1 103 ? 0.437 31.469 11.992 1 88.56 103 THR A C 1
ATOM 817 O O . THR A 1 103 ? 0.579 32.188 11 1 88.56 103 THR A O 1
ATOM 820 N N . PRO A 1 104 ? -0.177 30.266 12.031 1 92.38 104 PRO A N 1
ATOM 821 C CA . PRO A 1 104 ? -0.803 29.844 10.773 1 92.38 104 PRO A CA 1
ATOM 822 C C . PRO A 1 104 ? -2.086 30.609 10.469 1 92.38 104 PRO A C 1
ATOM 824 O O . PRO A 1 104 ? -2.916 30.812 11.359 1 92.38 104 PRO A O 1
ATOM 827 N N . VAL A 1 105 ? -2.178 31.078 9.227 1 93.62 105 VAL A N 1
ATOM 828 C CA . VAL A 1 105 ? -3.357 31.797 8.766 1 93.62 105 VAL A CA 1
ATOM 829 C C . VAL A 1 105 ? -3.988 31.062 7.586 1 93.62 105 VAL A C 1
ATOM 831 O O . VAL A 1 105 ? -3.297 30.688 6.637 1 93.62 105 VAL A O 1
ATOM 834 N N . VAL A 1 106 ? -5.316 30.859 7.672 1 94.81 106 VAL A N 1
ATOM 835 C CA . VAL A 1 106 ? -6.047 30.172 6.609 1 94.81 106 VAL A CA 1
ATOM 836 C C . VAL A 1 106 ? -6.395 31.172 5.5 1 94.81 106 VAL A C 1
ATOM 838 O O . VAL A 1 106 ? -7.062 32.156 5.742 1 94.81 106 VAL A O 1
ATOM 841 N N . TYR A 1 107 ? -6 30.906 4.297 1 93.94 107 TYR A N 1
ATOM 842 C CA . TYR A 1 107 ? -6.246 31.797 3.166 1 93.94 107 TYR A CA 1
ATOM 843 C C . TYR A 1 107 ? -7.398 31.281 2.311 1 93.94 107 TYR A C 1
ATOM 845 O O . TYR A 1 107 ? -8.133 32.062 1.704 1 93.94 107 TYR A O 1
ATOM 853 N N . TYR A 1 108 ? -7.449 30.016 2.283 1 93.69 108 TYR A N 1
ATOM 854 C CA . TYR A 1 108 ? -8.406 29.391 1.378 1 93.69 108 TYR A CA 1
ATOM 855 C C . TYR A 1 108 ? -8.867 28.047 1.915 1 93.69 108 TYR A C 1
ATOM 857 O O . TYR A 1 108 ? -8.07 27.297 2.48 1 93.69 108 TYR A O 1
ATOM 865 N N . ALA A 1 109 ? -10.25 27.781 1.858 1 96.38 109 ALA A N 1
ATOM 866 C CA . ALA A 1 109 ? -10.797 26.453 2.162 1 96.38 109 ALA A CA 1
ATOM 867 C C . ALA A 1 109 ? -11.953 26.109 1.232 1 96.38 109 ALA A C 1
ATOM 869 O O . ALA A 1 109 ? -12.867 26.906 1.047 1 96.38 109 ALA A O 1
ATOM 870 N N . LYS A 1 110 ? -11.867 24.984 0.6 1 96.69 110 LYS A N 1
ATOM 871 C CA . LYS A 1 110 ? -12.922 24.484 -0.281 1 96.69 110 LYS A CA 1
ATOM 872 C C . LYS A 1 110 ? -13.219 23.016 -0.001 1 96.69 110 LYS A C 1
ATOM 874 O O . LYS A 1 110 ? -12.328 22.172 -0.064 1 96.69 110 LYS A O 1
ATOM 879 N N . PHE A 1 111 ? -14.492 22.75 0.362 1 97.19 111 PHE A N 1
ATOM 880 C CA . PHE A 1 111 ? -14.93 21.391 0.704 1 97.19 111 PHE A CA 1
ATOM 881 C C . PHE A 1 111 ? -16.141 20.984 -0.132 1 97.19 111 PHE A C 1
ATOM 883 O O . PHE A 1 111 ? -16.828 21.844 -0.692 1 97.19 111 PHE A O 1
ATOM 890 N N . PRO A 1 112 ? -16.297 19.672 -0.239 1 94.69 112 PRO A N 1
ATOM 891 C CA . PRO A 1 112 ? -17.594 19.25 -0.753 1 94.69 112 PRO A CA 1
ATOM 892 C C . PRO A 1 112 ? -18.766 19.797 0.058 1 94.69 112 PRO A C 1
ATOM 894 O O . PRO A 1 112 ? -18.641 20.016 1.267 1 94.69 112 PRO A O 1
ATOM 897 N N . LEU A 1 113 ? -19.875 19.984 -0.566 1 93.56 113 LEU A N 1
ATOM 898 C CA . LEU A 1 113 ? -21.031 20.609 0.054 1 93.56 113 LEU A CA 1
ATOM 899 C C . LEU A 1 113 ? -21.516 19.797 1.248 1 93.56 113 LEU A C 1
ATOM 901 O O . LEU A 1 113 ? -22.031 20.344 2.217 1 93.56 113 LEU A O 1
ATOM 905 N N . ASP A 1 114 ? -21.328 18.531 1.257 1 95 114 ASP A N 1
ATOM 906 C CA . ASP A 1 114 ? -21.844 17.656 2.309 1 95 114 ASP A CA 1
ATOM 907 C C . ASP A 1 114 ? -20.703 17.188 3.221 1 95 114 ASP A C 1
ATOM 909 O O . ASP A 1 114 ? -20.766 16.078 3.756 1 95 114 ASP A O 1
ATOM 913 N N . VAL A 1 115 ? -19.703 18.016 3.467 1 95.75 115 VAL A N 1
ATOM 914 C CA . VAL A 1 115 ? -18.516 17.625 4.203 1 95.75 115 VAL A CA 1
ATOM 915 C C . VAL A 1 115 ? -18.875 17.297 5.648 1 95.75 115 VAL A C 1
ATOM 917 O O . VAL A 1 115 ? -18.25 16.422 6.27 1 95.75 115 VAL A O 1
ATOM 920 N N . LYS A 1 116 ? -19.891 17.922 6.164 1 95.5 116 LYS A N 1
ATOM 921 C CA . LYS A 1 116 ? -20.25 17.734 7.566 1 95.5 116 LYS A CA 1
ATOM 922 C C . LYS A 1 116 ? -20.75 16.312 7.832 1 95.5 116 LYS A C 1
ATOM 924 O O . LYS A 1 116 ? -20.734 15.852 8.969 1 95.5 116 LYS A O 1
ATOM 929 N N . GLN A 1 117 ? -21.141 15.641 6.805 1 94.06 117 GLN A N 1
ATOM 930 C CA . GLN A 1 117 ? -21.688 14.289 6.945 1 94.06 117 GLN A CA 1
ATOM 931 C C . GLN A 1 117 ? -20.625 13.242 6.609 1 94.06 117 GLN A C 1
ATOM 933 O O . GLN A 1 117 ? -20.875 12.039 6.695 1 94.06 117 GLN A O 1
ATOM 938 N N . ARG A 1 118 ? -19.438 13.672 6.32 1 94 118 ARG A N 1
ATOM 939 C CA . ARG A 1 118 ? -18.422 12.758 5.816 1 94 118 ARG A CA 1
ATOM 940 C C . ARG A 1 118 ? -17.344 12.508 6.863 1 94 118 ARG A C 1
ATOM 942 O O . ARG A 1 118 ? -17.156 13.312 7.777 1 94 118 ARG A O 1
ATOM 949 N N . THR A 1 119 ? -16.734 11.375 6.715 1 95.31 119 THR A N 1
ATOM 950 C CA . THR A 1 119 ? -15.461 11.164 7.383 1 95.31 119 THR A CA 1
ATOM 951 C C . THR A 1 119 ? -14.32 11.781 6.582 1 95.31 119 THR A C 1
ATOM 953 O O . THR A 1 119 ? -14.203 11.555 5.375 1 95.31 119 THR A O 1
ATOM 956 N N . VAL A 1 120 ? -13.5 12.562 7.289 1 97.19 120 VAL A N 1
ATOM 957 C CA . VAL A 1 120 ? -12.5 13.359 6.586 1 97.19 120 VAL A CA 1
ATOM 958 C C . VAL A 1 120 ? -11.109 12.797 6.852 1 97.19 120 VAL A C 1
ATOM 960 O O . VAL A 1 120 ? -10.711 12.617 8.008 1 97.19 120 VAL A O 1
ATOM 963 N N . LEU A 1 121 ? -10.43 12.477 5.797 1 97.81 121 LEU A N 1
ATOM 964 C CA . LEU A 1 121 ? -9 12.195 5.859 1 97.81 121 LEU A CA 1
ATOM 965 C C . LEU A 1 121 ? -8.188 13.453 5.613 1 97.81 121 LEU A C 1
ATOM 967 O O . LEU A 1 121 ? -8.031 13.891 4.469 1 97.81 121 LEU A O 1
ATOM 971 N N . LEU A 1 122 ? -7.727 14.086 6.691 1 98.69 122 LEU A N 1
ATOM 972 C CA . LEU A 1 122 ? -6.91 15.289 6.594 1 98.69 122 LEU A CA 1
ATOM 973 C C . LEU A 1 122 ? -5.457 14.938 6.293 1 98.69 122 LEU A C 1
ATOM 975 O O . LEU A 1 122 ? -4.801 14.258 7.082 1 98.69 122 LEU A O 1
ATOM 979 N N . MET A 1 123 ? -4.98 15.398 5.113 1 98.56 123 MET A N 1
ATOM 980 C CA . MET A 1 123 ? -3.684 14.961 4.609 1 98.56 123 MET A CA 1
ATOM 981 C C . MET A 1 123 ? -2.646 16.078 4.738 1 98.56 123 MET A C 1
ATOM 983 O O . MET A 1 123 ? -2.797 17.141 4.145 1 98.56 123 MET A O 1
ATOM 987 N N . TYR A 1 124 ? -1.595 15.797 5.508 1 97.56 124 TYR A N 1
ATOM 988 C CA . TYR A 1 124 ? -0.438 16.656 5.691 1 97.56 124 TYR A CA 1
ATOM 989 C C . TYR A 1 124 ? 0.789 15.859 6.102 1 97.56 124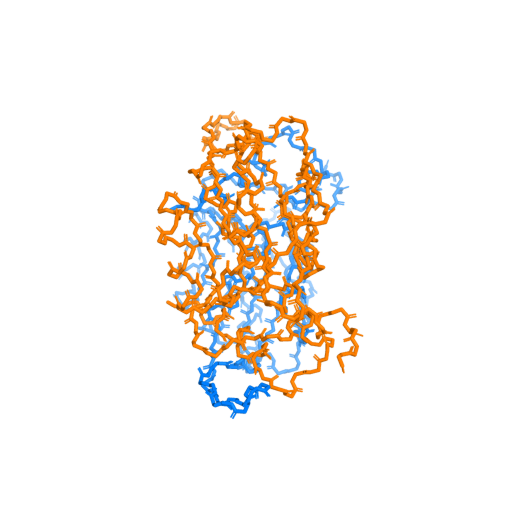 TYR A C 1
ATOM 991 O O . TYR A 1 124 ? 0.842 15.32 7.211 1 97.56 124 TYR A O 1
ATOM 999 N N . PRO A 1 125 ? 1.801 15.812 5.223 1 96.5 125 PRO A N 1
ATOM 1000 C CA . PRO A 1 125 ? 2.861 14.82 5.383 1 96.5 125 PRO A CA 1
ATOM 1001 C C . PRO A 1 125 ? 3.67 15.016 6.664 1 96.5 125 PRO A C 1
ATOM 1003 O O . PRO A 1 125 ? 4.227 14.055 7.203 1 96.5 125 PRO A O 1
ATOM 1006 N N . VAL A 1 126 ? 3.74 16.234 7.117 1 95.12 126 VAL A N 1
ATOM 1007 C CA . VAL A 1 126 ? 4.629 16.469 8.25 1 95.12 126 VAL A CA 1
ATOM 1008 C C . VAL A 1 126 ? 3.877 17.219 9.352 1 95.12 126 VAL A C 1
ATOM 1010 O O . VAL A 1 126 ? 3.436 18.344 9.156 1 95.12 126 VAL A O 1
ATOM 1013 N N . LEU A 1 127 ? 3.768 16.531 10.523 1 96.06 127 LEU A N 1
ATOM 1014 C CA . LEU A 1 127 ? 3.217 17.125 11.734 1 96.06 127 LEU A CA 1
ATOM 1015 C C . LEU A 1 127 ? 4.328 17.516 12.703 1 96.06 127 LEU A C 1
ATOM 1017 O O . LEU A 1 127 ? 4.766 16.703 13.516 1 96.06 127 LEU A O 1
ATOM 1021 N N . ASN A 1 128 ? 4.738 18.688 12.625 1 93.44 128 ASN A N 1
ATOM 1022 C CA . ASN A 1 128 ? 5.871 19.156 13.422 1 93.44 128 ASN A CA 1
ATOM 1023 C C . ASN A 1 128 ? 5.418 19.75 14.742 1 93.44 128 ASN A C 1
ATOM 1025 O O . ASN A 1 128 ? 5.324 19.047 15.75 1 93.44 128 ASN A O 1
ATOM 1029 N N . THR A 1 129 ? 4.934 20.984 14.758 1 93.19 129 THR A N 1
ATOM 1030 C CA . THR A 1 129 ? 4.492 21.609 16 1 93.19 129 THR A CA 1
ATOM 1031 C C . THR A 1 129 ? 2.992 21.406 16.203 1 93.19 129 THR A C 1
ATOM 1033 O O . THR A 1 129 ? 2.48 21.578 17.312 1 93.19 129 THR A O 1
ATOM 1036 N N . GLY A 1 130 ? 2.293 21.156 15.148 1 95.19 130 GLY A N 1
ATOM 1037 C CA . GLY A 1 130 ? 0.853 20.969 15.203 1 95.19 130 GLY A CA 1
ATOM 1038 C C . GLY A 1 130 ? 0.064 22.219 14.883 1 95.19 130 GLY A C 1
ATOM 1039 O O . GLY A 1 130 ? -1.15 22.156 14.68 1 95.19 130 GLY A O 1
ATOM 1040 N N . ALA A 1 131 ? 0.742 23.328 14.758 1 94.69 131 ALA A N 1
ATOM 1041 C CA . ALA A 1 131 ? 0.07 24.609 14.586 1 94.69 131 ALA A CA 1
ATOM 1042 C C . ALA A 1 131 ? -0.732 24.641 13.289 1 94.69 131 ALA A C 1
ATOM 1044 O O . ALA A 1 131 ? -1.903 25.031 13.281 1 94.69 131 ALA A O 1
ATOM 1045 N N . THR A 1 132 ? -0.113 24.219 12.203 1 94.62 132 THR A N 1
ATOM 1046 C CA . THR A 1 132 ? -0.767 24.219 10.898 1 94.62 132 THR A CA 1
ATOM 1047 C C . THR A 1 132 ? -1.967 23.281 10.891 1 94.62 132 THR A C 1
ATOM 1049 O O . THR A 1 132 ? -3.049 23.641 10.43 1 94.62 132 THR A O 1
ATOM 1052 N N . VAL A 1 133 ? -1.781 22.109 11.43 1 97.38 133 VAL A N 1
ATOM 1053 C CA . VAL A 1 133 ? -2.826 21.094 11.453 1 97.38 133 VAL A CA 1
ATOM 1054 C C . VAL A 1 133 ? -3.986 21.562 12.328 1 97.38 133 VAL A C 1
ATOM 1056 O O . VAL A 1 133 ? -5.152 21.375 11.969 1 97.38 133 VAL A O 1
ATOM 1059 N N . ILE A 1 134 ? -3.666 22.188 13.43 1 97.88 134 ILE A N 1
ATOM 1060 C CA . ILE A 1 134 ? -4.695 22.672 14.336 1 97.88 134 ILE A CA 1
ATOM 1061 C C . ILE A 1 134 ? -5.523 23.75 13.633 1 97.88 134 ILE A C 1
ATOM 1063 O O . ILE A 1 134 ? -6.75 23.781 13.75 1 97.88 134 ILE A O 1
ATOM 1067 N N . ALA A 1 135 ? -4.844 24.641 12.922 1 97.56 135 ALA A N 1
ATOM 1068 C CA . ALA A 1 135 ? -5.562 25.656 12.148 1 97.56 135 ALA A CA 1
ATOM 1069 C C . ALA A 1 135 ? -6.512 25 11.148 1 97.56 135 ALA A C 1
ATOM 1071 O O . ALA A 1 135 ? -7.656 25.438 11 1 97.56 135 ALA A O 1
ATOM 1072 N N . ALA A 1 136 ? -6.074 23.969 10.484 1 98.25 136 ALA A N 1
ATOM 1073 C CA . ALA A 1 136 ? -6.906 23.25 9.523 1 98.25 136 ALA A CA 1
ATOM 1074 C C . ALA A 1 136 ? -8.094 22.578 10.219 1 98.25 136 ALA A C 1
ATOM 1076 O O . ALA A 1 136 ? -9.211 22.594 9.703 1 98.25 136 ALA A O 1
ATOM 1077 N N . LEU A 1 137 ? -7.84 21.969 11.328 1 98.31 137 LEU A N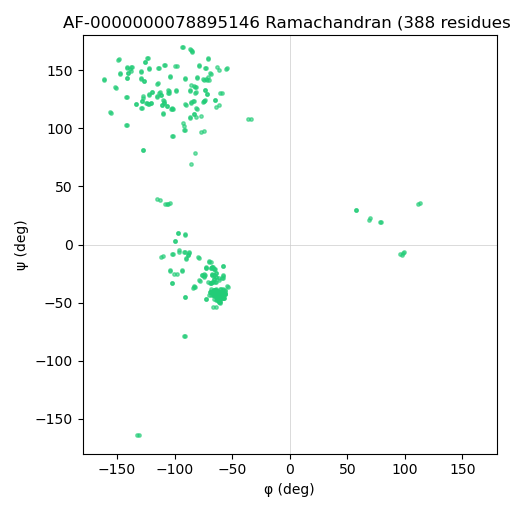 1
ATOM 1078 C CA . LEU A 1 137 ? -8.883 21.312 12.094 1 98.31 137 LEU A CA 1
ATOM 1079 C C . LEU A 1 137 ? -9.969 22.297 12.5 1 98.31 137 LEU A C 1
ATOM 1081 O O . LEU A 1 137 ? -11.164 21.984 12.422 1 98.31 137 LEU A O 1
ATOM 1085 N N . ASN A 1 138 ? -9.508 23.469 12.914 1 97.94 138 ASN A N 1
ATOM 1086 C CA . ASN A 1 138 ? -10.477 24.484 13.289 1 97.94 138 ASN A CA 1
ATOM 1087 C C . ASN A 1 138 ? -11.391 24.844 12.117 1 97.94 138 ASN A C 1
ATOM 1089 O O . ASN A 1 138 ? -12.594 25.047 12.305 1 97.94 138 ASN A O 1
ATOM 1093 N N . VAL A 1 139 ? -10.836 24.891 10.938 1 97.94 139 VAL A N 1
ATOM 1094 C CA . VAL A 1 139 ? -11.633 25.188 9.75 1 97.94 139 VAL A CA 1
ATOM 1095 C C . VAL A 1 139 ? -12.648 24.078 9.523 1 97.94 139 VAL A C 1
ATOM 1097 O O . VAL A 1 139 ? -13.812 24.344 9.219 1 97.94 139 VAL A O 1
ATOM 1100 N N . LEU A 1 140 ? -12.25 22.828 9.664 1 98.25 140 LEU A N 1
ATOM 1101 C CA . LEU A 1 140 ? -13.148 21.688 9.477 1 98.25 140 LEU A CA 1
ATOM 1102 C C . LEU A 1 140 ? -14.281 21.719 10.5 1 98.25 140 LEU A C 1
ATOM 1104 O O . LEU A 1 140 ? -15.445 21.5 10.148 1 98.25 140 LEU A O 1
ATOM 1108 N N . ILE A 1 141 ? -13.906 22.062 11.734 1 97.5 141 ILE A N 1
ATOM 1109 C CA . ILE A 1 141 ? -14.891 22.109 12.805 1 97.5 141 ILE A CA 1
ATOM 1110 C C . ILE A 1 141 ? -15.875 23.25 12.547 1 97.5 141 ILE A C 1
ATOM 1112 O O . ILE A 1 141 ? -17.078 23.109 12.797 1 97.5 141 ILE A O 1
ATOM 1116 N N . GLU A 1 142 ? -15.391 24.375 12.094 1 96.69 142 GLU A N 1
ATOM 1117 C CA . GLU A 1 142 ? -16.234 25.5 11.727 1 96.69 142 GLU A CA 1
ATOM 1118 C C . GLU A 1 142 ? -17.25 25.109 10.641 1 96.69 142 GLU A C 1
ATOM 1120 O O . GLU A 1 142 ? -18.328 25.672 10.562 1 96.69 142 GLU A O 1
ATOM 1125 N N . HIS A 1 143 ? -16.906 24.156 9.812 1 96.94 143 HIS A N 1
ATOM 1126 C CA . HIS A 1 143 ? -17.797 23.641 8.773 1 96.94 143 HIS A CA 1
ATOM 1127 C C . HIS A 1 143 ? -18.609 22.469 9.281 1 96.94 143 HIS A C 1
ATOM 1129 O O . HIS A 1 143 ? -19.156 21.688 8.484 1 96.94 143 HIS A O 1
ATOM 1135 N N . GLU A 1 144 ? -18.516 22.219 10.617 1 97.25 144 GLU A N 1
ATOM 1136 C CA . GLU A 1 144 ? -19.391 21.312 11.352 1 97.25 144 GLU A CA 1
ATOM 1137 C C . GLU A 1 144 ? -18.984 19.859 11.141 1 97.25 144 GLU A C 1
ATOM 1139 O O . GLU A 1 144 ? -19.812 18.953 11.227 1 97.25 144 GLU A O 1
ATOM 1144 N N . VAL A 1 145 ? -17.812 19.641 10.727 1 97.5 145 VAL A N 1
ATOM 1145 C CA . VAL A 1 145 ? -17.297 18.266 10.734 1 97.5 145 VAL A CA 1
ATOM 1146 C C . VAL A 1 145 ? -17.031 17.828 12.172 1 97.5 145 VAL A C 1
ATOM 1148 O O . VAL A 1 145 ? -16.406 18.531 12.945 1 97.5 145 VAL A O 1
ATOM 1151 N N . LYS A 1 146 ? -17.547 16.703 12.492 1 96.94 146 LYS A N 1
ATOM 1152 C CA . LYS A 1 146 ? -17.328 16.203 13.844 1 96.94 146 LYS A CA 1
ATOM 1153 C C . LYS A 1 146 ? -15.891 15.727 14.031 1 96.94 146 LYS A C 1
ATOM 1155 O O . LYS A 1 146 ? -15.305 15.117 13.141 1 96.94 146 LYS A O 1
ATOM 1160 N N . GLU A 1 147 ? -15.352 15.984 15.211 1 96.56 147 GLU A N 1
ATOM 1161 C CA . GLU A 1 147 ? -13.969 15.641 15.539 1 96.56 147 GLU A CA 1
ATOM 1162 C C . GLU A 1 147 ? -13.719 14.141 15.367 1 96.56 147 GLU A C 1
ATOM 1164 O O . GLU A 1 147 ? -12.68 13.734 14.852 1 96.56 147 GLU A O 1
ATOM 1169 N N . GLU A 1 148 ? -14.703 13.359 15.766 1 95.62 148 GLU A N 1
ATOM 1170 C CA . GLU A 1 148 ? -14.562 11.906 15.734 1 95.62 148 GLU A CA 1
ATOM 1171 C C . GLU A 1 148 ? -14.547 11.391 14.297 1 95.62 148 GLU A C 1
ATOM 1173 O O . GLU A 1 148 ? -14.156 10.242 14.055 1 95.62 148 GLU A O 1
ATOM 1178 N N . ASN A 1 149 ? -14.945 12.227 13.352 1 95.88 149 ASN A N 1
ATOM 1179 C CA . ASN A 1 149 ? -14.984 11.844 11.945 1 95.88 149 ASN A CA 1
ATOM 1180 C C . ASN A 1 149 ? -13.742 12.312 11.203 1 95.88 149 ASN A C 1
ATOM 1182 O O . ASN A 1 149 ? -13.68 12.242 9.977 1 95.88 149 ASN A O 1
ATOM 1186 N N . ILE A 1 150 ? -12.758 12.781 11.938 1 97.56 150 ILE A N 1
ATOM 1187 C CA . ILE A 1 150 ? -11.539 13.281 11.305 1 97.56 150 ILE A CA 1
ATOM 1188 C C . ILE A 1 150 ? -10.375 12.344 11.625 1 97.56 150 ILE A C 1
ATOM 1190 O O . ILE A 1 150 ? -10.133 12.016 12.789 1 97.56 150 ILE A O 1
ATOM 1194 N N . ILE A 1 151 ? -9.703 11.945 10.594 1 97.75 151 ILE A N 1
ATOM 1195 C CA . ILE A 1 151 ? -8.461 11.188 10.727 1 97.75 151 ILE A CA 1
ATOM 1196 C C . ILE A 1 151 ? -7.316 11.945 10.062 1 97.75 151 ILE A C 1
ATOM 1198 O O . ILE A 1 151 ? -7.371 12.242 8.867 1 97.75 151 ILE A O 1
ATOM 1202 N N . ILE A 1 152 ? -6.328 12.234 10.797 1 98.5 152 ILE A N 1
ATOM 1203 C CA . ILE A 1 152 ? -5.152 12.898 10.242 1 98.5 152 ILE A CA 1
ATOM 1204 C C . ILE A 1 152 ? -4.191 11.859 9.672 1 98.5 152 ILE A C 1
ATOM 1206 O O . ILE A 1 152 ? -3.801 10.914 10.367 1 98.5 152 ILE A O 1
ATOM 1210 N N 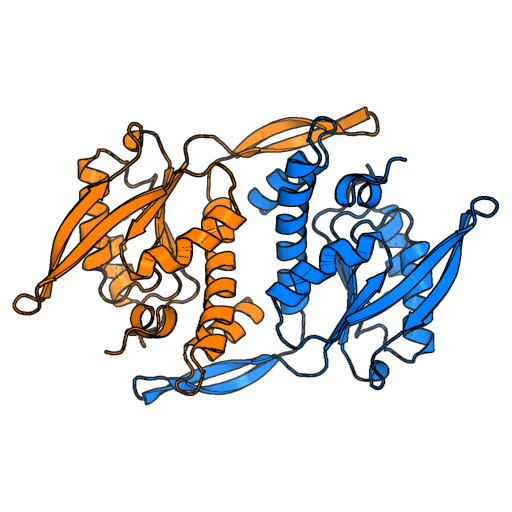. LEU A 1 153 ? -3.918 12.008 8.422 1 98.25 153 LEU A N 1
ATOM 1211 C CA . LEU A 1 153 ? -2.898 11.195 7.773 1 98.25 153 LEU A CA 1
ATOM 1212 C C . LEU A 1 153 ? -1.597 11.969 7.617 1 98.25 153 LEU A C 1
ATOM 1214 O O . LEU A 1 153 ? -1.557 12.984 6.922 1 98.25 153 LEU A O 1
ATOM 1218 N N . THR A 1 154 ? -0.616 11.531 8.234 1 97.62 154 THR A N 1
ATOM 1219 C CA . THR A 1 154 ? 0.695 12.172 8.172 1 97.62 154 THR A CA 1
ATOM 1220 C C . THR A 1 154 ? 1.798 11.125 8.023 1 97.62 154 THR A C 1
ATOM 1222 O O . THR A 1 154 ? 1.594 9.953 8.344 1 97.62 154 THR A O 1
ATOM 1225 N N . VAL A 1 155 ? 2.928 11.516 7.406 1 96.38 155 VAL A N 1
ATOM 1226 C CA . VAL A 1 155 ? 4.027 10.586 7.172 1 96.38 155 VAL A CA 1
ATOM 1227 C C . VAL A 1 155 ? 5 10.625 8.352 1 96.38 155 VAL A C 1
ATOM 1229 O O . VAL A 1 155 ? 5.422 9.578 8.852 1 96.38 155 VAL A O 1
ATOM 1232 N N . PHE A 1 156 ? 5.297 11.844 8.758 1 96.38 156 PHE A N 1
ATOM 1233 C CA . PHE A 1 156 ? 6.168 12.055 9.906 1 96.38 156 PHE A CA 1
ATOM 1234 C C . PHE A 1 156 ? 5.5 12.961 10.93 1 96.38 156 PHE A C 1
ATOM 1236 O O . PHE A 1 156 ? 4.848 13.938 10.57 1 96.38 156 PHE A O 1
ATOM 1243 N N . ALA A 1 157 ? 5.688 12.633 12.195 1 96.88 157 ALA A N 1
ATOM 1244 C CA . ALA A 1 157 ? 5.152 13.461 13.273 1 96.88 157 ALA A CA 1
ATOM 1245 C C . ALA A 1 157 ? 6.164 13.609 14.406 1 96.88 157 ALA A C 1
ATOM 1247 O O . ALA A 1 157 ? 6.984 12.711 14.633 1 96.88 157 ALA A O 1
ATOM 1248 N N . THR A 1 158 ? 6.125 14.688 15.07 1 96.25 158 THR A N 1
ATOM 1249 C CA . THR A 1 158 ? 6.895 14.867 16.297 1 96.25 158 THR A CA 1
ATOM 1250 C C . THR A 1 158 ? 6.02 14.609 17.516 1 96.25 158 THR A C 1
ATOM 1252 O O . THR A 1 158 ? 4.801 14.789 17.469 1 96.25 158 THR A O 1
ATOM 1255 N N . PRO A 1 159 ? 6.691 14.211 18.578 1 96.88 159 PRO A N 1
ATOM 1256 C CA . PRO A 1 159 ? 5.91 14.062 19.812 1 96.88 159 PRO A CA 1
ATOM 1257 C C . PRO A 1 159 ? 5.184 15.344 20.203 1 96.88 159 PRO A C 1
ATOM 1259 O O . PRO A 1 159 ? 4.02 15.297 20.609 1 96.88 159 PRO A O 1
ATOM 1262 N N . GLU A 1 160 ? 5.883 16.391 20.062 1 96.69 160 GLU A N 1
ATOM 1263 C CA . GLU A 1 160 ? 5.301 17.688 20.375 1 96.69 160 GLU A CA 1
ATOM 1264 C C . GLU A 1 160 ? 4.059 17.953 19.516 1 96.69 160 GLU A C 1
ATOM 1266 O O . GLU A 1 160 ? 3.029 18.391 20.031 1 96.69 160 GLU A O 1
ATOM 1271 N N . GLY A 1 161 ? 4.148 17.688 18.266 1 96.62 161 GLY A N 1
ATOM 1272 C CA . GLY A 1 161 ? 3.033 17.906 17.359 1 96.62 161 GLY A CA 1
ATOM 1273 C C . GLY A 1 161 ? 1.833 17.031 17.672 1 96.62 161 GLY A C 1
ATOM 1274 O O . GLY A 1 161 ? 0.697 17.5 17.688 1 96.62 161 GLY A O 1
ATOM 1275 N N . VAL A 1 162 ? 2.088 15.773 17.922 1 97.81 162 VAL A N 1
ATOM 1276 C CA . VAL A 1 162 ? 1.025 14.828 18.25 1 97.81 162 VAL A CA 1
ATOM 1277 C C . VAL A 1 162 ? 0.324 15.258 19.531 1 97.81 162 VAL A C 1
ATOM 1279 O O . VAL A 1 162 ? -0.907 15.281 19.594 1 97.81 162 VAL A O 1
ATOM 1282 N N . GLU A 1 163 ? 1.091 15.641 20.453 1 97.75 163 GLU A N 1
ATOM 1283 C CA . GLU A 1 163 ? 0.54 16.078 21.734 1 97.75 163 GLU A CA 1
ATOM 1284 C C . GLU A 1 163 ? -0.302 17.328 21.578 1 97.75 163 GLU A C 1
ATOM 1286 O O . GLU A 1 163 ? -1.386 17.438 22.156 1 97.75 163 GLU A O 1
ATOM 1291 N N . ALA A 1 164 ? 0.215 18.266 20.891 1 97.56 164 ALA A N 1
ATOM 1292 C CA . ALA A 1 164 ? -0.49 19.531 20.672 1 97.56 164 ALA A CA 1
ATOM 1293 C C . ALA A 1 164 ? -1.86 19.281 20.047 1 97.56 164 ALA A C 1
ATOM 1295 O O . ALA A 1 164 ? -2.859 19.859 20.484 1 97.56 164 ALA A O 1
ATOM 1296 N N . VAL A 1 165 ? -1.929 18.406 19.094 1 97.88 165 VAL A N 1
ATOM 1297 C CA . VAL A 1 165 ? -3.16 18.141 18.359 1 97.88 165 VAL A CA 1
ATOM 1298 C C . VAL A 1 165 ? -4.133 17.375 19.234 1 97.88 165 VAL A C 1
ATOM 1300 O O . VAL A 1 165 ? -5.297 17.75 19.375 1 97.88 165 VAL A O 1
ATOM 1303 N N . LEU A 1 166 ? -3.664 16.344 19.891 1 97.38 166 LEU A N 1
ATOM 1304 C CA . LEU A 1 166 ? -4.539 15.453 20.641 1 97.38 166 LEU A CA 1
ATOM 1305 C C . LEU A 1 166 ? -5.008 16.109 21.938 1 97.38 166 LEU A C 1
ATOM 1307 O O . LEU A 1 166 ? -6.09 15.797 22.438 1 97.38 166 LEU A O 1
ATOM 1311 N N . ASN A 1 167 ? -4.215 17.016 22.469 1 97.75 167 ASN A N 1
ATOM 1312 C CA . ASN A 1 167 ? -4.668 17.781 23.641 1 97.75 167 ASN A CA 1
ATOM 1313 C C . ASN A 1 167 ? -5.859 18.656 23.297 1 97.75 167 ASN A C 1
ATOM 1315 O O . ASN A 1 167 ? -6.777 18.812 24.109 1 97.75 167 ASN A O 1
ATOM 1319 N N . GLN A 1 168 ? -5.824 19.203 22.188 1 97.19 168 GLN A N 1
ATOM 1320 C CA . GLN A 1 168 ? -6.891 20.109 21.766 1 97.19 168 GLN A CA 1
ATOM 1321 C C . GLN A 1 168 ? -8.078 19.344 21.203 1 97.19 168 GLN A C 1
ATOM 1323 O O . GLN A 1 168 ? -9.227 19.766 21.359 1 97.19 168 GLN A O 1
ATOM 1328 N N . PHE A 1 169 ? -7.805 18.281 20.516 1 97.69 169 PHE A N 1
ATOM 1329 C CA . PHE A 1 169 ? -8.82 17.453 19.875 1 97.69 169 PHE A CA 1
ATOM 1330 C C . PHE A 1 169 ? -8.656 15.992 20.281 1 97.69 169 PHE A C 1
ATOM 1332 O O . PHE A 1 169 ? -8.203 15.172 19.469 1 97.69 169 PHE A O 1
ATOM 1339 N N . PRO A 1 170 ? -9.125 15.609 21.391 1 96.75 170 PRO A N 1
ATOM 1340 C CA . PRO A 1 170 ? -8.859 14.281 21.938 1 96.75 170 PRO A CA 1
ATOM 1341 C C . PRO A 1 170 ? -9.609 13.172 21.203 1 96.75 170 PRO A C 1
ATOM 1343 O O . PRO A 1 170 ? -9.219 12.008 21.266 1 96.75 170 PRO A O 1
ATOM 1346 N N . ALA A 1 171 ? -10.648 13.523 20.5 1 96.12 171 ALA A N 1
ATOM 1347 C CA . ALA A 1 171 ? -11.5 12.5 19.891 1 96.12 171 ALA A CA 1
ATOM 1348 C C . ALA A 1 171 ? -11 12.117 18.5 1 96.12 171 ALA A C 1
ATOM 1350 O O . ALA A 1 171 ? -11.492 11.164 17.906 1 96.12 171 ALA A O 1
ATOM 1351 N N . LEU A 1 172 ? -10.031 12.867 18 1 94.88 172 LEU A N 1
ATOM 1352 C CA . LEU A 1 172 ? -9.617 12.562 16.641 1 94.88 172 LEU A CA 1
ATOM 1353 C C . LEU A 1 172 ? -8.555 11.461 16.625 1 94.88 172 LEU A C 1
ATOM 1355 O O . LEU A 1 172 ? -8.039 11.07 17.672 1 94.88 172 LEU A O 1
ATOM 1359 N N . THR A 1 173 ? -8.297 10.938 15.398 1 96.12 173 THR A N 1
ATOM 1360 C CA . THR A 1 173 ? -7.297 9.898 15.18 1 96.12 173 THR A CA 1
ATOM 1361 C C . THR A 1 173 ? -6.133 10.43 14.352 1 96.12 173 THR A C 1
ATOM 1363 O O . THR A 1 173 ? -6.34 11.117 13.359 1 96.12 173 THR A O 1
ATOM 1366 N N . VAL A 1 174 ? -4.996 10.188 14.82 1 97.44 174 VAL A N 1
ATOM 1367 C CA . VAL A 1 174 ? -3.793 10.523 14.07 1 97.44 174 VAL A CA 1
ATOM 1368 C C . VAL A 1 174 ? -3.098 9.25 13.609 1 97.44 174 VAL A C 1
ATOM 1370 O O . VAL A 1 174 ? -2.744 8.391 14.422 1 97.44 174 VAL A O 1
ATOM 1373 N N . LEU A 1 175 ? -2.959 9.125 12.328 1 97.31 175 LEU A N 1
ATOM 1374 C CA . LEU A 1 175 ? -2.221 8.008 11.734 1 97.31 175 LEU A CA 1
ATOM 1375 C C . LEU A 1 175 ? -0.896 8.492 11.148 1 97.31 175 LEU A C 1
ATOM 1377 O O . LEU A 1 175 ? -0.875 9.398 10.312 1 97.31 175 LEU A O 1
ATOM 1381 N N . THR A 1 176 ? 0.191 7.953 11.609 1 97 176 THR A N 1
ATOM 1382 C CA . THR A 1 176 ? 1.519 8.352 11.156 1 97 176 THR A CA 1
ATOM 1383 C C . THR A 1 176 ? 2.438 7.133 11.047 1 97 176 THR A C 1
ATOM 1385 O O . THR A 1 176 ? 2.213 6.117 11.711 1 97 176 THR A O 1
ATOM 1388 N N . SER A 1 177 ? 3.414 7.262 10.133 1 95.75 177 SER A N 1
ATOM 1389 C CA . SER A 1 177 ? 4.363 6.16 10 1 95.75 177 SER A CA 1
ATOM 1390 C C . SER A 1 177 ? 5.367 6.152 11.148 1 95.75 177 SER A C 1
ATOM 1392 O O . SER A 1 177 ? 5.918 5.105 11.492 1 95.75 177 SER A O 1
ATOM 1394 N N . GLU A 1 178 ? 5.555 7.418 11.695 1 94.94 178 GLU A N 1
ATOM 1395 C CA . GLU A 1 178 ? 6.582 7.512 12.727 1 94.94 178 GLU A CA 1
ATOM 1396 C C . GLU A 1 178 ? 6.402 8.773 13.57 1 94.94 178 GLU A C 1
ATOM 1398 O O . GLU A 1 178 ? 6.059 9.836 13.039 1 94.94 178 GLU A O 1
ATOM 1403 N N . VAL A 1 179 ? 6.66 8.594 14.836 1 95.44 179 VAL A N 1
ATOM 1404 C CA . VAL A 1 179 ? 6.816 9.727 15.734 1 95.44 179 VAL A CA 1
ATOM 1405 C C . VAL A 1 179 ? 8.273 9.852 16.172 1 95.44 179 VAL A C 1
ATOM 1407 O O . VAL A 1 179 ? 8.82 8.945 16.812 1 95.44 179 VAL A O 1
ATOM 1410 N N . HIS A 1 180 ? 8.867 10.891 15.734 1 93.56 180 HIS A N 1
ATOM 1411 C CA . HIS A 1 180 ? 10.289 11.094 16 1 93.56 180 HIS A CA 1
ATOM 1412 C C . HIS A 1 180 ? 10.586 12.555 16.312 1 93.56 180 HIS A C 1
ATOM 1414 O O . HIS A 1 180 ? 9.977 13.453 15.719 1 93.56 180 HIS A O 1
ATOM 1420 N N . THR A 1 181 ? 11.539 12.805 17.141 1 91.44 181 THR A N 1
ATOM 1421 C CA . THR A 1 181 ? 11.844 14.156 17.609 1 91.44 181 THR A CA 1
ATOM 1422 C C . THR A 1 181 ? 12.469 14.969 16.484 1 91.44 181 THR A C 1
ATOM 1424 O O . THR A 1 181 ? 12.297 16.188 16.422 1 91.44 181 THR A O 1
ATOM 1427 N N . ASP A 1 182 ? 13.203 14.242 15.664 1 86.62 182 ASP A N 1
ATOM 1428 C CA . ASP A 1 182 ? 13.805 14.922 14.523 1 86.62 182 ASP A CA 1
ATOM 1429 C C . ASP A 1 182 ? 12.781 15.172 13.422 1 86.62 182 ASP A C 1
ATOM 1431 O O . ASP A 1 182 ? 12.273 14.219 12.812 1 86.62 182 ASP A O 1
ATOM 1435 N N . CYS A 1 183 ? 12.453 16.422 13.234 1 80.31 183 CYS A N 1
ATOM 1436 C CA . CYS A 1 183 ? 11.414 16.766 12.273 1 80.31 183 CYS A CA 1
ATOM 1437 C C . CYS A 1 183 ? 11.984 16.828 10.859 1 80.31 183 CYS A C 1
ATOM 1439 O O . CYS A 1 183 ? 13.086 17.344 10.648 1 80.31 183 CYS A O 1
ATOM 1441 N N . LEU A 1 184 ? 11.227 16.25 9.969 1 79.44 184 LEU A N 1
ATOM 1442 C CA . LEU A 1 184 ? 11.57 16.344 8.555 1 79.44 184 LEU A CA 1
ATOM 1443 C C . LEU A 1 184 ? 11.016 17.625 7.945 1 79.44 184 LEU A C 1
ATOM 1445 O O . LEU A 1 184 ? 10.133 17.578 7.082 1 79.44 184 LEU A O 1
ATOM 1449 N N . VAL A 1 185 ? 11.461 18.766 8.242 1 67.19 185 VAL A N 1
ATOM 1450 C CA . VAL A 1 185 ? 10.906 20.094 7.977 1 67.19 185 VAL A CA 1
ATOM 1451 C C . VAL A 1 185 ? 10.961 20.391 6.48 1 67.19 185 VAL A C 1
ATOM 1453 O O . VAL A 1 185 ? 10.117 21.109 5.949 1 67.19 185 VAL A O 1
ATOM 1456 N N . GLN A 1 186 ? 11.633 19.75 5.715 1 80.81 186 GLN A N 1
ATOM 1457 C CA . GLN A 1 186 ? 11.742 20.141 4.316 1 80.81 186 GLN A CA 1
ATOM 1458 C C . GLN A 1 186 ? 11.125 19.078 3.398 1 80.81 186 GLN A C 1
ATOM 1460 O O . GLN A 1 186 ? 11.617 18.859 2.289 1 80.81 186 GLN A O 1
ATOM 1465 N N . PHE A 1 187 ? 10.094 18.562 3.803 1 88.75 187 PHE A N 1
ATOM 1466 C CA . PHE A 1 187 ? 9.445 17.531 2.998 1 88.75 187 PHE A CA 1
ATOM 1467 C C . PHE A 1 187 ? 8.906 18.109 1.699 1 88.75 187 PHE A C 1
ATOM 1469 O O . PHE A 1 187 ? 9.195 17.609 0.615 1 88.75 187 PHE A O 1
ATOM 1476 N N . GLY A 1 188 ? 8.078 19.203 1.844 1 86.88 188 GLY A N 1
ATOM 1477 C CA . GLY A 1 188 ? 7.465 19.797 0.669 1 86.88 188 GLY A CA 1
ATOM 1478 C C . GLY A 1 188 ? 8.484 20.297 -0.344 1 86.88 188 GLY A C 1
ATOM 1479 O O . GLY A 1 188 ? 8.328 20.062 -1.545 1 86.88 188 GLY A O 1
ATOM 1480 N N . GLU A 1 189 ? 9.453 20.938 0.168 1 87.06 189 GLU A N 1
ATOM 1481 C CA . GLU A 1 189 ? 10.492 21.484 -0.702 1 87.06 189 GLU A CA 1
ATOM 1482 C C . GLU A 1 189 ? 11.219 20.375 -1.458 1 87.06 189 GLU A C 1
ATOM 1484 O O . GLU A 1 189 ? 11.477 20.5 -2.656 1 87.06 189 GLU A O 1
ATOM 1489 N N . LYS A 1 190 ? 11.555 19.375 -0.821 1 88.38 190 LYS A N 1
ATOM 1490 C CA . LYS A 1 190 ? 12.25 18.25 -1.444 1 88.38 190 LYS A CA 1
ATOM 1491 C C . LYS A 1 190 ? 11.336 17.516 -2.414 1 88.38 190 LYS A C 1
ATOM 1493 O O . LYS A 1 190 ? 11.758 17.125 -3.506 1 88.38 190 LYS A O 1
ATOM 1498 N N . TYR A 1 191 ? 10.094 17.359 -2.039 1 92.75 191 TYR A N 1
ATOM 1499 C CA . TYR A 1 191 ? 9.141 16.609 -2.852 1 92.75 191 TYR A CA 1
ATOM 1500 C C . TYR A 1 191 ? 8.82 17.344 -4.145 1 92.75 191 TYR A C 1
ATOM 1502 O O . TYR A 1 191 ? 8.828 16.75 -5.227 1 92.75 191 TYR A O 1
ATOM 1510 N N . PHE A 1 192 ? 8.602 18.656 -4.07 1 90.25 192 PHE A N 1
ATOM 1511 C CA . PHE A 1 192 ? 8.156 19.422 -5.23 1 90.25 192 PHE A CA 1
ATOM 1512 C C . PHE A 1 192 ? 9.344 20.078 -5.926 1 90.25 192 PHE A C 1
ATOM 1514 O O . PHE A 1 192 ? 9.211 20.594 -7.039 1 90.25 192 PHE A O 1
ATOM 1521 N N . GLY A 1 193 ? 10.531 19.984 -5.344 1 84.62 193 GLY A N 1
ATOM 1522 C CA . GLY A 1 193 ? 11.727 20.547 -5.945 1 84.62 193 GLY A CA 1
ATOM 1523 C C . GLY A 1 193 ? 11.742 22.062 -5.934 1 84.62 193 GLY A C 1
ATOM 1524 O O . GLY A 1 193 ? 12.188 22.688 -6.898 1 84.62 193 GLY A O 1
ATOM 1525 N N . THR A 1 194 ? 11.055 22.625 -5.105 1 73.62 194 THR A N 1
ATOM 1526 C CA . THR A 1 194 ? 11.055 24.078 -5.027 1 73.62 194 THR A CA 1
ATOM 1527 C C . THR A 1 194 ? 12.086 24.578 -4.016 1 73.62 194 THR A C 1
ATOM 1529 O O . THR A 1 194 ? 12.406 23.859 -3.059 1 73.62 194 THR A O 1
ATOM 1532 N N . ASP A 1 195 ? 13.312 25.141 -4.547 1 55.06 195 ASP A N 1
ATOM 1533 C CA . ASP A 1 195 ? 14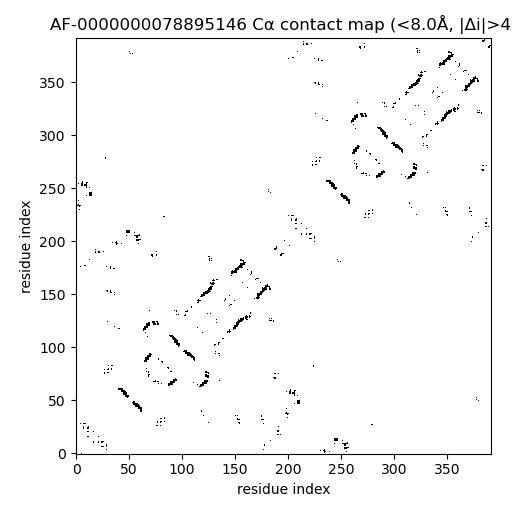.445 25.703 -3.814 1 55.06 195 ASP A CA 1
ATOM 1534 C C . ASP A 1 195 ? 13.977 26.406 -2.547 1 55.06 195 ASP A C 1
ATOM 1536 O O . ASP A 1 195 ? 12.945 27.078 -2.551 1 55.06 195 ASP A O 1
ATOM 1540 N N . CYS A 1 196 ? 14.258 25.797 -1.366 1 41.84 196 CYS A N 1
ATOM 1541 C CA . CYS A 1 196 ? 14.312 26.797 -0.309 1 41.84 196 CYS A CA 1
ATOM 1542 C C . CYS A 1 196 ? 15.57 27.656 -0.429 1 41.84 196 CYS A C 1
ATOM 1544 O O . CYS A 1 196 ? 16.594 27.172 -0.926 1 41.84 196 CYS A O 1
ATOM 1546 N N . MET B 1 1 ? -8.102 -8.523 11.461 1 53.19 1 MET B N 1
ATOM 1547 C CA . MET B 1 1 ? -8.648 -8.547 10.109 1 53.19 1 MET B CA 1
ATOM 1548 C C . MET B 1 1 ? -8.688 -7.148 9.516 1 53.19 1 MET B C 1
ATOM 1550 O O . MET B 1 1 ? -8.992 -6.176 10.211 1 53.19 1 MET B O 1
ATOM 1554 N N . ASN B 1 2 ? -8.016 -6.773 8.391 1 83.94 2 ASN B N 1
ATOM 1555 C CA . ASN B 1 2 ? -7.934 -5.531 7.629 1 83.94 2 ASN B CA 1
ATOM 1556 C C . ASN B 1 2 ? -9.172 -5.328 6.758 1 83.94 2 ASN B C 1
ATOM 1558 O O . ASN B 1 2 ? -9.375 -6.043 5.777 1 83.94 2 ASN B O 1
ATOM 1562 N N . ASN B 1 3 ? -10.141 -4.516 7.293 1 87.94 3 ASN B N 1
ATOM 1563 C CA . ASN B 1 3 ? -11.422 -4.305 6.629 1 87.94 3 ASN B CA 1
ATOM 1564 C C . ASN B 1 3 ? -11.234 -3.822 5.195 1 87.94 3 ASN B C 1
ATOM 1566 O O . ASN B 1 3 ? -12.023 -4.168 4.312 1 87.94 3 ASN B O 1
ATOM 1570 N N . GLN B 1 4 ? -10.32 -3.117 5.082 1 89.12 4 GLN B N 1
ATOM 1571 C CA . GLN B 1 4 ? -10.055 -2.609 3.74 1 89.12 4 GLN B CA 1
ATOM 1572 C C . GLN B 1 4 ? -9.711 -3.744 2.779 1 89.12 4 GLN B C 1
ATOM 1574 O O . GLN B 1 4 ? -10.188 -3.77 1.645 1 89.12 4 GLN B O 1
ATOM 1579 N N . VAL B 1 5 ? -8.953 -4.707 3.232 1 93.31 5 VAL B N 1
ATOM 1580 C CA . VAL B 1 5 ? -8.586 -5.855 2.406 1 93.31 5 VAL B CA 1
ATOM 1581 C C . VAL B 1 5 ? -9.828 -6.676 2.08 1 93.31 5 VAL B C 1
ATOM 1583 O O . VAL B 1 5 ? -10.016 -7.109 0.941 1 93.31 5 VAL B O 1
ATOM 1586 N N . ARG B 1 6 ? -10.664 -6.812 3.061 1 93.88 6 ARG B N 1
ATOM 1587 C CA . ARG B 1 6 ? -11.891 -7.578 2.865 1 93.88 6 ARG B CA 1
ATOM 1588 C C . ARG B 1 6 ? -12.797 -6.906 1.836 1 93.88 6 ARG B C 1
ATOM 1590 O O . ARG B 1 6 ? -13.5 -7.582 1.085 1 93.88 6 ARG B O 1
ATOM 1597 N N . GLU B 1 7 ? -12.836 -5.617 1.89 1 94.31 7 GLU B N 1
ATOM 1598 C CA . GLU B 1 7 ? -13.609 -4.883 0.892 1 94.31 7 GLU B CA 1
ATOM 1599 C C . GLU B 1 7 ? -13.086 -5.141 -0.516 1 94.31 7 GLU B C 1
ATOM 1601 O O . GLU B 1 7 ? -13.859 -5.375 -1.443 1 94.31 7 GLU B O 1
ATOM 1606 N N . LEU B 1 8 ? -11.789 -5.09 -0.622 1 95.19 8 LEU B N 1
ATOM 1607 C CA . LEU B 1 8 ? -11.172 -5.355 -1.919 1 95.19 8 LEU B CA 1
ATOM 1608 C C . LEU B 1 8 ? -11.492 -6.77 -2.389 1 95.19 8 LEU B C 1
ATOM 1610 O O . LEU B 1 8 ? -11.844 -6.98 -3.553 1 95.19 8 LEU B O 1
ATOM 1614 N N . GLN B 1 9 ? -11.391 -7.746 -1.501 1 95.25 9 GLN B N 1
ATOM 1615 C CA . GLN B 1 9 ? -11.727 -9.133 -1.809 1 95.25 9 GLN B CA 1
ATOM 1616 C C . GLN B 1 9 ? -13.172 -9.266 -2.273 1 95.25 9 GLN B C 1
ATOM 1618 O O . GLN B 1 9 ? -13.461 -10 -3.223 1 95.25 9 GLN B O 1
ATOM 1623 N N . THR B 1 10 ? -14.016 -8.562 -1.6 1 95.44 10 THR B N 1
ATOM 1624 C CA . THR B 1 10 ? -15.438 -8.594 -1.919 1 95.44 10 THR B CA 1
ATOM 1625 C C . THR B 1 10 ? -15.688 -8.109 -3.344 1 95.44 10 THR B C 1
ATOM 1627 O O . THR B 1 10 ? -16.391 -8.766 -4.113 1 95.44 10 THR B O 1
ATOM 1630 N N . ILE B 1 11 ? -15.125 -6.996 -3.693 1 94.38 11 ILE B N 1
ATOM 1631 C CA . ILE B 1 11 ? -15.305 -6.41 -5.02 1 94.38 11 ILE B CA 1
ATOM 1632 C C . ILE B 1 11 ? -14.773 -7.375 -6.082 1 94.38 11 ILE B C 1
ATOM 1634 O O . ILE B 1 11 ? -15.43 -7.586 -7.109 1 94.38 11 ILE B O 1
ATOM 1638 N N . LEU B 1 12 ? -13.664 -8.008 -5.832 1 94.62 12 LEU B N 1
ATOM 1639 C CA . LEU B 1 12 ? -13.016 -8.883 -6.805 1 94.62 12 LEU B CA 1
ATOM 1640 C C . LEU B 1 12 ? -13.789 -10.195 -6.949 1 94.62 12 LEU B C 1
ATOM 1642 O O . LEU B 1 12 ? -13.75 -10.828 -8.008 1 94.62 12 LEU B O 1
ATOM 1646 N N . ARG B 1 13 ? -14.484 -10.547 -5.914 1 94.62 13 ARG B N 1
ATOM 1647 C CA . ARG B 1 13 ? -15.227 -11.805 -5.938 1 94.62 13 ARG B CA 1
ATOM 1648 C C . ARG B 1 13 ? -16.641 -11.594 -6.477 1 94.62 13 ARG B C 1
ATOM 1650 O O . ARG B 1 13 ? -17.344 -12.562 -6.797 1 94.62 13 ARG B O 1
ATOM 1657 N N . ASP B 1 14 ? -17.078 -10.352 -6.602 1 94.56 14 ASP B N 1
ATOM 1658 C CA . ASP B 1 14 ? -18.406 -10.031 -7.098 1 94.56 14 ASP B CA 1
ATOM 1659 C C . ASP B 1 14 ? -18.5 -10.25 -8.602 1 94.56 14 ASP B C 1
ATOM 1661 O O . ASP B 1 14 ? -17.781 -9.609 -9.375 1 94.56 14 ASP B O 1
ATOM 1665 N N . ARG B 1 15 ? -19.406 -11.023 -9.055 1 92.56 15 ARG B N 1
ATOM 1666 C CA . ARG B 1 15 ? -19.547 -11.367 -10.469 1 92.56 15 ARG B CA 1
ATOM 1667 C C . ARG B 1 15 ? -19.969 -10.148 -11.289 1 92.56 15 ARG B C 1
ATOM 1669 O O . ARG B 1 15 ? -19.75 -10.109 -12.5 1 92.56 15 ARG B O 1
ATOM 1676 N N . THR B 1 16 ? -20.5 -9.156 -10.641 1 93.94 16 THR B N 1
ATOM 1677 C CA . THR B 1 16 ? -21.031 -8.008 -11.359 1 93.94 16 THR B CA 1
ATOM 1678 C C . THR B 1 16 ? -19.984 -6.922 -11.516 1 93.94 16 THR B C 1
ATOM 1680 O O . THR B 1 16 ? -20.203 -5.914 -12.188 1 93.94 16 THR B O 1
ATOM 1683 N N . THR B 1 17 ? -18.797 -7.117 -10.875 1 93.56 17 THR B N 1
ATOM 1684 C CA . THR B 1 17 ? -17.75 -6.113 -11 1 93.56 17 THR B CA 1
ATOM 1685 C C . THR B 1 17 ? -17.25 -6.02 -12.438 1 93.56 17 THR B C 1
ATOM 1687 O O . THR B 1 17 ? -16.828 -7.02 -13.023 1 93.56 17 THR B O 1
ATOM 1690 N N . GLU B 1 18 ? -17.312 -4.824 -12.961 1 93.25 18 GLU B N 1
ATOM 1691 C CA . GLU B 1 18 ? -16.844 -4.598 -14.32 1 93.25 18 GLU B CA 1
ATOM 1692 C C . GLU B 1 18 ? -15.32 -4.695 -14.398 1 93.25 18 GLU B C 1
ATOM 1694 O O . GLU B 1 18 ? -14.633 -4.5 -13.398 1 93.25 18 GLU B O 1
ATOM 1699 N N . ARG B 1 19 ? -14.852 -4.922 -15.609 1 92.31 19 ARG B N 1
ATOM 1700 C CA . ARG B 1 19 ? -13.438 -5.188 -15.828 1 92.31 19 ARG B CA 1
ATOM 1701 C C . ARG B 1 19 ? -12.578 -4.039 -15.312 1 92.31 19 ARG B C 1
ATOM 1703 O O . ARG B 1 19 ? -11.57 -4.262 -14.641 1 92.31 19 ARG B O 1
ATOM 1710 N N . SER B 1 20 ? -12.961 -2.828 -15.633 1 93.12 20 SER B N 1
ATOM 1711 C CA . SER B 1 20 ? -12.164 -1.672 -15.242 1 93.12 20 SER B CA 1
ATOM 1712 C C . SER B 1 20 ? -12.031 -1.586 -13.719 1 93.12 20 SER B C 1
ATOM 1714 O O . SER B 1 20 ? -10.938 -1.359 -13.203 1 93.12 20 SER B O 1
ATOM 1716 N N . ASP B 1 21 ? -13.164 -1.797 -13.094 1 93.31 21 ASP B N 1
ATOM 1717 C CA . ASP B 1 21 ? -13.133 -1.802 -11.641 1 93.31 21 ASP B CA 1
ATOM 1718 C C . ASP B 1 21 ? -12.32 -2.98 -11.102 1 93.31 21 ASP B C 1
ATOM 1720 O O . ASP B 1 21 ? -11.57 -2.836 -10.141 1 93.31 21 ASP B O 1
ATOM 1724 N N . PHE B 1 22 ? -12.516 -4.113 -11.805 1 94.44 22 PHE B N 1
ATOM 1725 C CA . PHE B 1 22 ? -11.773 -5.293 -11.383 1 94.44 22 PHE B CA 1
ATOM 1726 C C . PHE B 1 22 ? -10.273 -5.027 -11.422 1 94.44 22 PHE B C 1
ATOM 1728 O O . PHE B 1 22 ? -9.562 -5.297 -10.445 1 94.44 22 PHE B O 1
ATOM 1735 N N . MET B 1 23 ? -9.781 -4.418 -12.445 1 94.69 23 MET B N 1
ATOM 1736 C CA . MET B 1 23 ? -8.359 -4.133 -12.609 1 94.69 23 MET B CA 1
ATOM 1737 C C . MET B 1 23 ? -7.867 -3.16 -11.539 1 94.69 23 MET B C 1
ATOM 1739 O O . MET B 1 23 ? -6.805 -3.359 -10.953 1 94.69 23 MET B O 1
ATOM 1743 N N . PHE B 1 24 ? -8.695 -2.17 -11.312 1 95.06 24 PHE B N 1
ATOM 1744 C CA . PHE B 1 24 ? -8.328 -1.146 -10.344 1 95.06 24 PHE B CA 1
ATOM 1745 C C . PHE B 1 24 ? -8.148 -1.756 -8.961 1 95.06 24 PHE B C 1
ATOM 1747 O O . PHE B 1 24 ? -7.121 -1.539 -8.312 1 95.06 24 PHE B O 1
ATOM 1754 N N . TYR B 1 25 ? -9.07 -2.506 -8.539 1 95.25 25 TYR B N 1
ATOM 1755 C CA . TYR B 1 25 ? -9.047 -3.031 -7.18 1 95.25 25 TYR B CA 1
ATOM 1756 C C . TYR B 1 25 ? -8.094 -4.215 -7.066 1 95.25 25 TYR B C 1
ATOM 1758 O O . TYR B 1 25 ? -7.484 -4.434 -6.016 1 95.25 25 TYR B O 1
ATOM 1766 N N . ALA B 1 26 ? -7.969 -4.953 -8.18 1 96.12 26 ALA B N 1
ATOM 1767 C CA . ALA B 1 26 ? -6.957 -6.008 -8.195 1 96.12 26 ALA B CA 1
ATOM 1768 C C . ALA B 1 26 ? -5.555 -5.426 -8.031 1 96.12 26 ALA B C 1
ATOM 1770 O O . ALA B 1 26 ? -4.758 -5.938 -7.238 1 96.12 26 ALA B O 1
ATOM 1771 N N . ASP B 1 27 ? -5.289 -4.363 -8.703 1 96.44 27 ASP B N 1
ATOM 1772 C CA . ASP B 1 27 ? -3.988 -3.703 -8.602 1 96.44 27 ASP B CA 1
ATOM 1773 C C . ASP B 1 27 ? -3.723 -3.23 -7.18 1 96.44 27 ASP B C 1
ATOM 1775 O O . ASP B 1 27 ? -2.6 -3.344 -6.68 1 96.44 27 ASP B O 1
ATOM 1779 N N . ARG B 1 28 ? -4.711 -2.672 -6.625 1 96.12 28 ARG B N 1
ATOM 1780 C CA . ARG B 1 28 ? -4.57 -2.207 -5.25 1 96.12 28 ARG B CA 1
ATOM 1781 C C . ARG B 1 28 ? -4.262 -3.367 -4.309 1 96.12 28 ARG B C 1
ATOM 1783 O O . ARG B 1 28 ? -3.355 -3.277 -3.48 1 96.12 28 ARG B O 1
ATOM 1790 N N . LEU B 1 29 ? -5.023 -4.418 -4.43 1 96.44 29 LEU B N 1
ATOM 1791 C CA . LEU B 1 29 ? -4.828 -5.57 -3.561 1 96.44 29 LEU B CA 1
ATOM 1792 C C . LEU B 1 29 ? -3.467 -6.215 -3.811 1 96.44 29 LEU B C 1
ATOM 1794 O O . LEU B 1 29 ? -2.777 -6.605 -2.865 1 96.44 29 LEU B O 1
ATOM 1798 N N . ILE B 1 30 ? -3.072 -6.332 -5.039 1 96.94 30 ILE B N 1
ATOM 1799 C CA . ILE B 1 30 ? -1.766 -6.867 -5.41 1 96.94 30 ILE B CA 1
ATOM 1800 C C . ILE B 1 30 ? -0.664 -6.047 -4.742 1 96.94 30 ILE B C 1
ATOM 1802 O O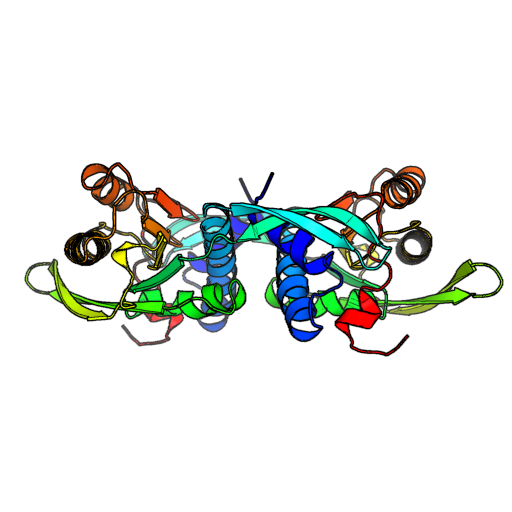 . ILE B 1 30 ? 0.284 -6.609 -4.188 1 96.94 30 ILE B O 1
ATOM 1806 N N . ARG B 1 31 ? -0.842 -4.785 -4.84 1 96 31 ARG B N 1
ATOM 1807 C CA . ARG B 1 31 ? 0.171 -3.92 -4.242 1 96 31 ARG B CA 1
ATOM 1808 C C . ARG B 1 31 ? 0.287 -4.168 -2.74 1 96 31 ARG B C 1
ATOM 1810 O O . ARG B 1 31 ? 1.392 -4.188 -2.193 1 96 31 ARG B O 1
ATOM 1817 N N . LEU B 1 32 ? -0.811 -4.324 -2.062 1 95.94 32 LEU B N 1
ATOM 1818 C CA . LEU B 1 32 ? -0.79 -4.609 -0.631 1 95.94 32 LEU B CA 1
ATOM 1819 C C . LEU B 1 32 ? -0.057 -5.918 -0.348 1 95.94 32 LEU B C 1
ATOM 1821 O O . LEU B 1 32 ? 0.732 -6 0.596 1 95.94 32 LEU B O 1
ATOM 1825 N N . VAL B 1 33 ? -0.271 -6.891 -1.147 1 96.81 33 VAL B N 1
ATOM 1826 C CA . VAL B 1 33 ? 0.376 -8.188 -0.988 1 96.81 33 VAL B CA 1
ATOM 1827 C C . VAL B 1 33 ? 1.877 -8.055 -1.236 1 96.81 33 VAL B C 1
ATOM 1829 O O . VAL B 1 33 ? 2.689 -8.602 -0.487 1 96.81 33 VAL B O 1
ATOM 1832 N N . VAL B 1 34 ? 2.201 -7.297 -2.285 1 96.5 34 VAL B N 1
ATOM 1833 C CA . VAL B 1 34 ? 3.6 -7.078 -2.641 1 96.5 34 VAL B CA 1
ATOM 1834 C C . VAL B 1 34 ? 4.32 -6.375 -1.493 1 96.5 34 VAL B C 1
ATOM 1836 O O . VAL B 1 34 ? 5.422 -6.77 -1.108 1 96.5 34 VAL B O 1
ATOM 1839 N N . GLU B 1 35 ? 3.67 -5.371 -0.946 1 94.62 35 GLU B N 1
ATOM 1840 C CA . GLU B 1 35 ? 4.254 -4.648 0.18 1 94.62 35 GLU B CA 1
ATOM 1841 C C . GLU B 1 35 ? 4.531 -5.586 1.354 1 94.62 35 GLU B C 1
ATOM 1843 O O . GLU B 1 35 ? 5.586 -5.508 1.982 1 94.62 35 GLU B O 1
ATOM 1848 N N . GLU B 1 36 ? 3.625 -6.422 1.603 1 94.06 36 GLU B N 1
ATOM 1849 C CA . GLU B 1 36 ? 3.816 -7.379 2.688 1 94.06 36 GLU B CA 1
ATOM 1850 C C . GLU B 1 36 ? 4.949 -8.352 2.369 1 94.06 36 GLU B C 1
ATOM 1852 O O . GLU B 1 36 ? 5.703 -8.742 3.262 1 94.06 36 GLU B O 1
ATOM 1857 N N . GLY B 1 37 ? 5.039 -8.773 1.149 1 94.19 37 GLY B N 1
ATOM 1858 C CA . GLY B 1 37 ? 6.141 -9.617 0.722 1 94.19 37 GLY B CA 1
ATOM 1859 C C . GLY B 1 37 ? 7.5 -8.977 0.928 1 94.19 37 GLY B C 1
ATOM 1860 O O . GLY B 1 37 ? 8.422 -9.617 1.432 1 94.19 37 GLY B O 1
ATOM 1861 N N . LEU B 1 38 ? 7.566 -7.73 0.562 1 92.5 38 LEU B N 1
ATOM 1862 C CA . LEU B 1 38 ? 8.812 -6.988 0.726 1 92.5 38 LEU B CA 1
ATOM 1863 C C . LEU B 1 38 ? 9.172 -6.844 2.201 1 92.5 38 LEU B C 1
ATOM 1865 O O . LEU B 1 38 ? 10.344 -6.836 2.564 1 92.5 38 LEU B O 1
ATOM 1869 N N . ASN B 1 39 ? 8.148 -6.77 3.004 1 92.56 39 ASN B N 1
ATOM 1870 C CA . ASN B 1 39 ? 8.352 -6.656 4.445 1 92.56 39 ASN B CA 1
ATOM 1871 C C . ASN B 1 39 ? 9.008 -7.906 5.02 1 92.56 39 ASN B C 1
ATOM 1873 O O . ASN B 1 39 ? 9.578 -7.871 6.113 1 92.56 39 ASN B O 1
ATOM 1877 N N . GLN B 1 40 ? 8.906 -9 4.32 1 91.12 40 GLN B N 1
ATOM 1878 C CA . GLN B 1 40 ? 9.43 -10.273 4.797 1 91.12 40 GLN B CA 1
ATOM 1879 C C . GLN B 1 40 ? 10.898 -10.445 4.406 1 91.12 40 GLN B C 1
ATOM 1881 O O . GLN B 1 40 ? 11.562 -11.383 4.852 1 91.12 40 GLN B O 1
ATOM 1886 N N . LEU B 1 41 ? 11.438 -9.586 3.639 1 89.38 41 LEU B N 1
ATOM 1887 C CA . LEU B 1 41 ? 12.812 -9.688 3.158 1 89.38 41 LEU B CA 1
ATOM 1888 C C . LEU B 1 41 ? 13.797 -9.25 4.234 1 89.38 41 LEU B C 1
ATOM 1890 O O . LEU B 1 41 ? 13.43 -8.523 5.16 1 89.38 41 LEU B O 1
ATOM 1894 N N . PRO B 1 42 ? 14.953 -9.781 4.121 1 86.62 42 PRO B N 1
ATOM 1895 C CA . PRO B 1 42 ? 15.961 -9.375 5.105 1 86.62 42 PRO B CA 1
ATOM 1896 C C . PRO B 1 42 ? 16.391 -7.922 4.945 1 86.62 42 PRO B C 1
ATOM 1898 O O . PRO B 1 42 ? 16.422 -7.402 3.828 1 86.62 42 PRO B O 1
ATOM 1901 N N . TYR B 1 43 ? 16.703 -7.277 6.074 1 90.88 43 TYR B N 1
ATOM 1902 C CA . TYR B 1 43 ? 17.141 -5.887 6.125 1 90.88 43 TYR B CA 1
ATOM 1903 C C . TYR B 1 43 ? 18.422 -5.746 6.926 1 90.88 43 TYR B C 1
ATOM 1905 O O . TYR B 1 43 ? 18.703 -6.555 7.816 1 90.88 43 TYR B O 1
ATOM 1913 N N . ASP B 1 44 ? 19.219 -4.809 6.574 1 93.19 44 ASP B N 1
ATOM 1914 C CA . ASP B 1 44 ? 20.422 -4.465 7.324 1 93.19 44 ASP B CA 1
ATOM 1915 C C . ASP B 1 44 ? 20.219 -3.184 8.133 1 93.19 44 ASP B C 1
ATOM 1917 O O . ASP B 1 44 ? 19.531 -2.266 7.688 1 93.19 44 ASP B O 1
ATOM 1921 N N . THR B 1 45 ? 20.844 -3.18 9.312 1 93.5 45 THR B N 1
ATOM 1922 C CA . THR B 1 45 ? 20.844 -1.937 10.078 1 93.5 45 THR B CA 1
ATOM 1923 C C . THR B 1 45 ? 21.812 -0.932 9.477 1 93.5 45 THR B C 1
ATOM 1925 O O . THR B 1 45 ? 22.859 -1.317 8.938 1 93.5 45 THR B O 1
ATOM 1928 N N . CYS B 1 46 ? 21.422 0.307 9.508 1 94.06 46 CYS B N 1
ATOM 1929 C CA . CYS B 1 46 ? 22.312 1.354 9.031 1 94.06 46 CYS B CA 1
ATOM 1930 C C . CYS B 1 46 ? 22.078 2.656 9.789 1 94.06 46 CYS B C 1
ATOM 1932 O O . CYS B 1 46 ? 21.094 2.787 10.523 1 94.06 46 CYS B O 1
ATOM 1934 N N . LYS B 1 47 ? 23.047 3.496 9.766 1 95.19 47 LYS B N 1
ATOM 1935 C CA . LYS B 1 47 ? 22.953 4.836 10.336 1 95.19 47 LYS B CA 1
ATOM 1936 C C . LYS B 1 47 ? 23.078 5.906 9.258 1 95.19 47 LYS B C 1
ATOM 1938 O O . LYS B 1 47 ? 23.969 5.832 8.406 1 95.19 47 LYS B O 1
ATOM 1943 N N . VAL B 1 48 ? 22.141 6.777 9.25 1 94.88 48 VAL B N 1
ATOM 1944 C CA . VAL B 1 48 ? 22.219 7.852 8.266 1 94.88 48 VAL B CA 1
ATOM 1945 C C . VAL B 1 48 ? 22.188 9.203 8.977 1 94.88 48 VAL B C 1
ATOM 1947 O O . VAL B 1 48 ? 21.797 9.289 10.141 1 94.88 48 VAL B O 1
ATOM 1950 N N . LYS B 1 49 ? 22.641 10.242 8.281 1 95.44 49 LYS B N 1
ATOM 1951 C CA . LYS B 1 49 ? 22.547 11.617 8.781 1 95.44 49 LYS B CA 1
ATOM 1952 C C . LYS B 1 49 ? 21.344 12.344 8.172 1 95.44 49 LYS B C 1
ATOM 1954 O O . LYS B 1 49 ? 21.125 12.273 6.965 1 95.44 49 LYS B O 1
ATOM 1959 N N . THR B 1 50 ? 20.656 12.938 9.008 1 92.69 50 THR B N 1
ATOM 1960 C CA . THR B 1 50 ? 19.469 13.664 8.547 1 92.69 50 THR B CA 1
ATOM 1961 C C . THR B 1 50 ? 19.844 15.07 8.078 1 92.69 50 THR B C 1
ATOM 1963 O O . THR B 1 50 ? 20.969 15.523 8.305 1 92.69 50 THR B O 1
ATOM 1966 N N . PRO B 1 51 ? 18.906 15.688 7.387 1 87.75 51 PRO B N 1
ATOM 1967 C CA . PRO B 1 51 ? 19.188 17.047 6.938 1 87.75 51 PRO B CA 1
ATOM 1968 C C . PRO B 1 51 ? 19.516 18 8.094 1 87.75 51 PRO B C 1
ATOM 1970 O O . PRO B 1 51 ? 20.203 19 7.898 1 87.75 51 PRO B O 1
ATOM 1973 N N . THR B 1 52 ? 19.031 17.766 9.297 1 87.5 52 THR B N 1
ATOM 1974 C CA . THR B 1 52 ? 19.312 18.578 10.469 1 87.5 52 THR B CA 1
ATOM 1975 C C . THR B 1 52 ? 20.688 18.25 11.047 1 87.5 52 THR B C 1
ATOM 1977 O O . THR B 1 52 ? 21.172 18.922 11.961 1 87.5 52 THR B O 1
ATOM 1980 N N . GLY B 1 53 ? 21.25 17.188 10.578 1 89.88 53 GLY B N 1
ATOM 1981 C CA . GLY B 1 53 ? 22.562 16.766 11.062 1 89.88 53 GLY B CA 1
ATOM 1982 C C . GLY B 1 53 ? 22.469 15.664 12.109 1 89.88 53 GLY B C 1
ATOM 1983 O O . GLY B 1 53 ? 23.5 15.141 12.555 1 89.88 53 GLY B O 1
ATOM 1984 N N . ALA B 1 54 ? 21.391 15.328 12.531 1 90.88 54 ALA B N 1
ATOM 1985 C CA . ALA B 1 54 ? 21.188 14.297 13.539 1 90.88 54 ALA B CA 1
ATOM 1986 C C . ALA B 1 54 ? 21.422 12.906 12.961 1 90.88 54 ALA B C 1
ATOM 1988 O O . ALA B 1 54 ? 21.25 12.688 11.758 1 90.88 54 ALA B O 1
ATOM 1989 N N . ASP B 1 55 ? 21.828 12 13.852 1 94.38 55 ASP B N 1
ATOM 1990 C CA . ASP B 1 55 ? 21.953 10.594 13.484 1 94.38 55 ASP B CA 1
ATOM 1991 C C . ASP B 1 55 ? 20.609 9.883 13.562 1 94.38 55 ASP B C 1
ATOM 1993 O O . ASP B 1 55 ? 19.828 10.125 14.492 1 94.38 55 ASP B O 1
ATOM 1997 N N . TYR B 1 56 ? 20.406 9.125 12.539 1 93.56 56 TYR B N 1
ATOM 1998 C CA . TYR B 1 56 ? 19.188 8.312 12.516 1 93.56 56 TYR B CA 1
ATOM 1999 C C . TYR B 1 56 ? 19.531 6.84 12.32 1 93.56 56 TYR B C 1
ATOM 2001 O O . TYR B 1 56 ? 20.188 6.469 11.344 1 93.56 56 TYR B O 1
ATOM 2009 N N . GLU B 1 57 ? 19.125 6.035 13.258 1 94.25 57 GLU B N 1
ATOM 2010 C CA . GLU B 1 57 ? 19.297 4.59 13.156 1 94.25 57 GLU B CA 1
ATOM 2011 C C . GLU B 1 57 ? 18.141 3.936 12.406 1 94.25 57 GLU B C 1
ATOM 2013 O O . GLU B 1 57 ? 17.016 3.893 12.906 1 94.25 57 GLU B O 1
ATOM 2018 N N . GLY B 1 58 ? 18.469 3.471 11.188 1 94 58 GLY B N 1
ATOM 2019 C CA . GLY B 1 58 ? 17.406 2.918 10.359 1 94 58 GLY B CA 1
ATOM 2020 C C . GLY B 1 58 ? 17.766 1.577 9.742 1 94 58 GLY B C 1
ATOM 2021 O O . GLY B 1 58 ? 18.562 0.82 10.312 1 94 58 GLY B O 1
ATOM 2022 N N . LEU B 1 59 ? 16.984 1.222 8.734 1 92.62 59 LEU B N 1
ATOM 2023 C CA . LEU B 1 59 ? 17.172 -0.036 8.023 1 92.62 59 LEU B CA 1
ATOM 2024 C C . LEU B 1 59 ? 17.391 0.215 6.535 1 92.62 59 LEU B C 1
ATOM 2026 O O . LEU B 1 59 ? 16.984 1.247 6.004 1 92.62 59 LEU B O 1
ATOM 2030 N N . SER B 1 60 ? 18.125 -0.678 5.891 1 90.38 60 SER B N 1
ATOM 2031 C CA . SER B 1 60 ? 18.312 -0.691 4.441 1 90.38 60 SER B CA 1
ATOM 2032 C C . SER B 1 60 ? 18.031 -2.072 3.859 1 90.38 60 SER B C 1
ATOM 2034 O O . SER B 1 60 ? 18.266 -3.088 4.52 1 90.38 60 SER B O 1
ATOM 2036 N N . PHE B 1 61 ? 17.438 -1.993 2.689 1 82.88 61 PHE B N 1
ATOM 2037 C CA . PHE B 1 61 ? 17.156 -3.246 2.004 1 82.88 61 PHE B CA 1
ATOM 2038 C C . PHE B 1 61 ? 18.422 -4.035 1.748 1 82.88 61 PHE B C 1
ATOM 2040 O O . PHE B 1 61 ? 19.438 -3.467 1.34 1 82.88 61 PHE B O 1
ATOM 2047 N N . LYS B 1 62 ? 18.281 -5.316 2.16 1 81.88 62 LYS B N 1
ATOM 2048 C CA . LYS B 1 62 ? 19.375 -6.191 1.76 1 81.88 62 LYS B CA 1
ATOM 2049 C C . LYS B 1 62 ? 19.297 -6.531 0.275 1 81.88 62 LYS B C 1
ATOM 2051 O O . LYS B 1 62 ? 18.25 -6.941 -0.217 1 81.88 62 LYS B O 1
ATOM 2056 N N . ARG B 1 63 ? 20.375 -6.211 -0.395 1 74.25 63 ARG B N 1
ATOM 2057 C CA . ARG B 1 63 ? 20.422 -6.492 -1.826 1 74.25 63 ARG B CA 1
ATOM 2058 C C . ARG B 1 63 ? 20.297 -7.988 -2.094 1 74.25 63 ARG B C 1
ATOM 2060 O O . ARG B 1 63 ? 20.516 -8.805 -1.198 1 74.25 63 ARG B O 1
ATOM 2067 N N . GLY B 1 64 ? 19.719 -8.273 -3.279 1 83.44 64 GLY B N 1
ATOM 2068 C CA . GLY B 1 64 ? 19.703 -9.664 -3.707 1 83.44 64 GLY B CA 1
ATOM 2069 C C . GLY B 1 64 ? 18.312 -10.266 -3.744 1 83.44 64 GLY B C 1
ATOM 2070 O O . GLY B 1 64 ? 18.109 -11.414 -3.352 1 83.44 64 GLY B O 1
ATOM 2071 N N . ASN B 1 65 ? 17.375 -9.453 -4.117 1 90.94 65 ASN B N 1
ATOM 2072 C CA . ASN B 1 65 ? 16.016 -9.969 -4.305 1 90.94 65 ASN B CA 1
ATOM 2073 C C . ASN B 1 65 ? 15.594 -9.891 -5.766 1 90.94 65 ASN B C 1
ATOM 2075 O O . ASN B 1 65 ? 16.141 -9.102 -6.539 1 90.94 65 ASN B O 1
ATOM 2079 N N . CYS B 1 66 ? 14.781 -10.719 -6.121 1 95.25 66 CYS B N 1
ATOM 2080 C CA . CYS B 1 66 ? 14.227 -10.656 -7.469 1 95.25 66 CYS B CA 1
ATOM 2081 C C . CYS B 1 66 ? 12.789 -11.156 -7.48 1 95.25 66 CYS B C 1
ATOM 2083 O O . CYS B 1 66 ? 12.375 -11.898 -6.59 1 95.25 66 CYS B O 1
ATOM 2085 N N . GLY B 1 67 ? 12.031 -10.547 -8.391 1 97.31 67 GLY B N 1
ATOM 2086 C CA . GLY B 1 67 ? 10.695 -11.07 -8.672 1 97.31 67 GLY B CA 1
ATOM 2087 C C . GLY B 1 67 ? 10.68 -12.086 -9.797 1 97.31 67 GLY B C 1
ATOM 2088 O O . GLY B 1 67 ? 11.43 -11.953 -10.773 1 97.31 67 GLY B O 1
ATOM 2089 N N . VAL B 1 68 ? 9.867 -13.07 -9.656 1 98.44 68 VAL B N 1
ATOM 2090 C CA . VAL B 1 68 ? 9.625 -14.016 -10.742 1 98.44 68 VAL B CA 1
ATOM 2091 C C . VAL B 1 68 ? 8.125 -14.156 -10.984 1 98.44 68 VAL B C 1
ATOM 2093 O O . VAL B 1 68 ? 7.363 -14.445 -10.055 1 98.44 68 VAL B O 1
ATOM 2096 N N . SER B 1 69 ? 7.719 -13.914 -12.148 1 98.19 69 SER B N 1
ATOM 2097 C CA . SER B 1 69 ? 6.297 -13.984 -12.477 1 98.19 69 SER B CA 1
ATOM 2098 C C . SER B 1 69 ? 5.977 -15.234 -13.281 1 98.19 69 SER B C 1
ATOM 2100 O O . SER B 1 69 ? 6.719 -15.602 -14.195 1 98.19 69 SER B O 1
ATOM 2102 N N . ILE B 1 70 ? 4.949 -15.93 -12.891 1 97.19 70 ILE B N 1
ATOM 2103 C CA . ILE B 1 70 ? 4.414 -17.016 -13.711 1 97.19 70 ILE B CA 1
ATOM 2104 C C . ILE B 1 70 ? 3.48 -16.438 -14.773 1 97.19 70 ILE B C 1
ATOM 2106 O O . ILE B 1 70 ? 2.402 -15.93 -14.453 1 97.19 70 ILE B O 1
ATOM 2110 N N . MET B 1 71 ? 3.857 -16.516 -16.031 1 93.88 71 MET B N 1
ATOM 2111 C CA . MET B 1 71 ? 3.084 -15.945 -17.125 1 93.88 71 MET B CA 1
ATOM 2112 C C . MET B 1 71 ? 1.801 -16.734 -17.359 1 93.88 71 MET B C 1
ATOM 2114 O O . MET B 1 71 ? 1.787 -17.953 -17.219 1 93.88 71 MET B O 1
ATOM 2118 N N . ARG B 1 72 ? 0.659 -16.109 -17.719 1 91.25 72 ARG B N 1
ATOM 2119 C CA . ARG B 1 72 ? 0.442 -14.703 -18.062 1 91.25 72 ARG B CA 1
ATOM 2120 C C . ARG B 1 72 ? -0.095 -13.922 -16.859 1 91.25 72 ARG B C 1
ATOM 2122 O O . ARG B 1 72 ? 0.33 -12.789 -16.609 1 91.25 72 ARG B O 1
ATOM 2129 N N . SER B 1 73 ? -0.813 -14.586 -15.836 1 92.19 73 SER B N 1
ATOM 2130 C CA . SER B 1 73 ? -1.493 -13.93 -14.727 1 92.19 73 SER B CA 1
ATOM 2131 C C . SER B 1 73 ? -0.496 -13.266 -13.781 1 92.19 73 SER B C 1
ATOM 2133 O O . SER B 1 73 ? -0.771 -12.195 -13.234 1 92.19 73 SER B O 1
ATOM 2135 N N . GLY B 1 74 ? 0.672 -13.875 -13.672 1 95.44 74 GLY B N 1
ATOM 2136 C CA . GLY B 1 74 ? 1.69 -13.32 -12.797 1 95.44 74 GLY B CA 1
ATOM 2137 C C . GLY B 1 74 ? 2.176 -11.953 -13.25 1 95.44 74 GLY B C 1
ATOM 2138 O O . GLY B 1 74 ? 2.682 -11.172 -12.445 1 95.44 74 GLY B O 1
ATOM 2139 N N . GLU B 1 75 ? 2.043 -11.664 -14.5 1 95.5 75 GLU B N 1
ATOM 2140 C CA . GLU B 1 75 ? 2.49 -10.391 -15.047 1 95.5 75 GLU B CA 1
ATOM 2141 C C . GLU B 1 75 ? 1.653 -9.234 -14.508 1 95.5 75 GLU B C 1
ATOM 2143 O O . GLU B 1 75 ? 2.105 -8.086 -14.484 1 95.5 75 GLU B O 1
ATOM 2148 N N . ALA B 1 76 ? 0.431 -9.539 -14.141 1 94.88 76 ALA B N 1
ATOM 2149 C CA . ALA B 1 76 ? -0.445 -8.531 -13.547 1 94.88 76 ALA B CA 1
ATOM 2150 C C . ALA B 1 76 ? 0.175 -7.938 -12.281 1 94.88 76 ALA B C 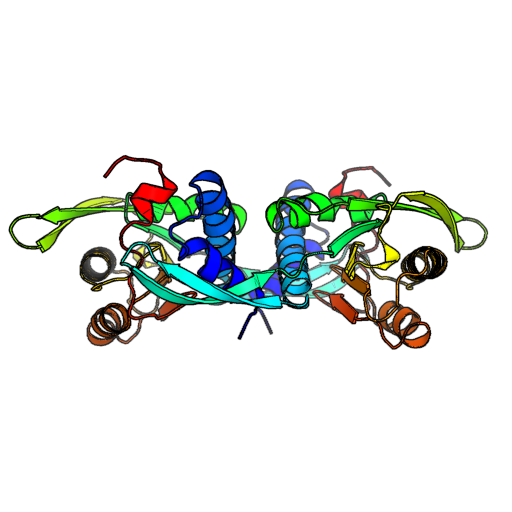1
ATOM 2152 O O . ALA B 1 76 ? -0.179 -6.828 -11.875 1 94.88 76 ALA B O 1
ATOM 2153 N N . MET B 1 77 ? 1.173 -8.617 -11.68 1 97.69 77 MET B N 1
ATOM 2154 C CA . MET B 1 77 ? 1.708 -8.219 -10.383 1 97.69 77 MET B CA 1
ATOM 2155 C C . MET B 1 77 ? 3.039 -7.488 -10.547 1 97.69 77 MET B C 1
ATOM 2157 O O . MET B 1 77 ? 3.572 -6.938 -9.578 1 97.69 77 MET B O 1
ATOM 2161 N N . GLU B 1 78 ? 3.533 -7.504 -11.766 1 96.94 78 GLU B N 1
ATOM 2162 C CA . GLU B 1 78 ? 4.859 -6.938 -11.992 1 96.94 78 GLU B CA 1
ATOM 2163 C C . GLU B 1 78 ? 4.867 -5.43 -11.75 1 96.94 78 GLU B C 1
ATOM 2165 O O . GLU B 1 78 ? 5.785 -4.898 -11.125 1 96.94 78 GLU B O 1
ATOM 2170 N N . LYS B 1 79 ? 3.824 -4.828 -12.25 1 94.69 79 LYS B N 1
ATOM 2171 C CA . LYS B 1 79 ? 3.744 -3.385 -12.062 1 94.69 79 LYS B CA 1
ATOM 2172 C C . LYS B 1 79 ? 3.717 -3.029 -10.578 1 94.69 79 LYS B C 1
ATOM 2174 O O . LYS B 1 79 ? 4.41 -2.109 -10.141 1 94.69 79 LYS B O 1
ATOM 2179 N N . GLY B 1 80 ? 2.91 -3.738 -9.836 1 95.06 80 GLY B N 1
ATOM 2180 C CA . GLY B 1 80 ? 2.859 -3.516 -8.398 1 95.06 80 GLY B CA 1
ATOM 2181 C C . GLY B 1 80 ? 4.207 -3.662 -7.723 1 95.06 80 GLY B C 1
ATOM 2182 O O . GLY B 1 80 ? 4.566 -2.859 -6.855 1 95.06 80 GLY B O 1
ATOM 2183 N N . LEU B 1 81 ? 4.98 -4.629 -8.148 1 96.44 81 LEU B N 1
ATOM 2184 C CA . LEU B 1 81 ? 6.301 -4.855 -7.574 1 96.44 81 LEU B CA 1
ATOM 2185 C C . LEU B 1 81 ? 7.262 -3.73 -7.953 1 96.44 81 LEU B C 1
ATOM 2187 O O . LEU B 1 81 ? 8 -3.225 -7.105 1 96.44 81 LEU B O 1
ATOM 2191 N N . ARG B 1 82 ? 7.211 -3.268 -9.188 1 94.38 82 ARG B N 1
ATOM 2192 C CA . ARG B 1 82 ? 8.102 -2.215 -9.656 1 94.38 82 ARG B CA 1
ATOM 2193 C C . ARG B 1 82 ? 7.781 -0.883 -8.984 1 94.38 82 ARG B C 1
ATOM 2195 O O . ARG B 1 82 ? 8.68 -0.068 -8.758 1 94.38 82 ARG B O 1
ATOM 2202 N N . ASP B 1 83 ? 6.523 -0.694 -8.703 1 93.06 83 ASP B N 1
ATOM 2203 C CA . ASP B 1 83 ? 6.094 0.52 -8.016 1 93.06 83 ASP B CA 1
ATOM 2204 C C . ASP B 1 83 ? 6.609 0.545 -6.574 1 93.06 83 ASP B C 1
ATOM 2206 O O . ASP B 1 83 ? 6.68 1.607 -5.953 1 93.06 83 ASP B O 1
ATOM 2210 N N . CYS B 1 84 ? 6.949 -0.598 -6.055 1 92.94 84 CYS B N 1
ATOM 2211 C CA . CYS B 1 84 ? 7.348 -0.69 -4.652 1 92.94 84 CYS B CA 1
ATOM 2212 C C . CYS B 1 84 ? 8.859 -0.839 -4.527 1 92.94 84 CYS B C 1
ATOM 2214 O O . CYS B 1 84 ? 9.43 -0.562 -3.471 1 92.94 84 CYS B O 1
ATOM 2216 N N . CYS B 1 85 ? 9.422 -1.32 -5.598 1 90.31 85 CYS B N 1
ATOM 2217 C CA . CYS B 1 85 ? 10.852 -1.585 -5.578 1 90.31 85 CYS B CA 1
ATOM 2218 C C . CYS B 1 85 ? 11.492 -1.213 -6.91 1 90.31 85 CYS B C 1
ATOM 2220 O O . CYS B 1 85 ? 11.406 -1.971 -7.879 1 90.31 85 CYS B O 1
ATOM 2222 N N . ARG B 1 86 ? 12.18 -0.1 -7.043 1 81.75 86 ARG B N 1
ATOM 2223 C CA . ARG B 1 86 ? 12.68 0.512 -8.273 1 81.75 86 ARG B CA 1
ATOM 2224 C C . ARG B 1 86 ? 13.641 -0.419 -8.992 1 81.75 86 ARG B C 1
ATOM 2226 O O . ARG B 1 86 ? 13.594 -0.543 -10.219 1 81.75 86 ARG B O 1
ATOM 2233 N N . SER B 1 87 ? 14.68 -1.015 -8.398 1 82.81 87 SER B N 1
ATOM 2234 C CA . SER B 1 87 ? 15.758 -1.722 -9.086 1 82.81 87 SER B CA 1
ATOM 2235 C C . SER B 1 87 ? 15.586 -3.232 -8.969 1 82.81 87 SER B C 1
ATOM 2237 O O . SER B 1 87 ? 16.547 -3.984 -9.125 1 82.81 87 SER B O 1
ATOM 2239 N N . ILE B 1 88 ? 14.312 -3.596 -9 1 89.69 88 ILE B N 1
ATOM 2240 C CA . ILE B 1 88 ? 14.125 -5.031 -8.836 1 89.69 88 ILE B CA 1
ATOM 2241 C C . ILE B 1 88 ? 14.219 -5.727 -10.188 1 89.69 88 ILE B C 1
ATOM 2243 O O . ILE B 1 88 ? 13.734 -5.207 -11.195 1 89.69 88 ILE B O 1
ATOM 2247 N N . ARG B 1 89 ? 14.984 -6.816 -10.258 1 93.81 89 ARG B N 1
ATOM 2248 C CA . ARG B 1 89 ? 15.023 -7.676 -11.438 1 93.81 89 ARG B CA 1
ATOM 2249 C C . ARG B 1 89 ? 13.836 -8.633 -11.461 1 93.81 89 ARG B C 1
ATOM 2251 O O . ARG B 1 89 ? 13.391 -9.102 -10.414 1 93.81 89 ARG B O 1
ATOM 2258 N N . ILE B 1 90 ? 13.383 -8.844 -12.688 1 96.69 90 ILE B N 1
ATOM 2259 C CA . ILE B 1 90 ? 12.211 -9.703 -12.82 1 96.69 90 ILE B CA 1
ATOM 2260 C C . ILE B 1 90 ? 12.539 -10.875 -13.75 1 96.69 90 ILE B C 1
ATOM 2262 O O . ILE B 1 90 ? 13.062 -10.68 -14.852 1 96.69 90 ILE B O 1
ATOM 2266 N N . GLY B 1 91 ? 12.414 -12.055 -13.25 1 97.5 91 GLY B N 1
ATOM 2267 C CA . GLY B 1 91 ? 12.398 -13.258 -14.078 1 97.5 91 GLY B CA 1
ATOM 2268 C C . GLY B 1 91 ? 11 -13.688 -14.469 1 97.5 91 GLY B C 1
ATOM 2269 O O . GLY B 1 91 ? 10.016 -13.156 -13.969 1 97.5 91 GLY B O 1
ATOM 2270 N N . LYS B 1 92 ? 10.969 -14.68 -15.422 1 98.19 92 LYS B N 1
ATOM 2271 C CA . LYS B 1 92 ? 9.672 -15.141 -15.922 1 98.19 92 LYS B CA 1
ATOM 2272 C C . LYS B 1 92 ? 9.672 -16.641 -16.141 1 98.19 92 LYS B C 1
ATOM 2274 O O . LYS B 1 92 ? 10.695 -17.219 -16.516 1 98.19 92 LYS B O 1
ATOM 2279 N N . ILE B 1 93 ? 8.578 -17.25 -15.852 1 97.88 93 ILE B N 1
ATOM 2280 C CA . ILE B 1 93 ? 8.336 -18.656 -16.156 1 97.88 93 ILE B CA 1
ATOM 2281 C C . ILE B 1 93 ? 7.027 -18.797 -16.922 1 97.88 93 ILE B C 1
ATOM 2283 O O . ILE B 1 93 ? 5.996 -18.266 -16.516 1 97.88 93 ILE B O 1
ATOM 2287 N N . LEU B 1 94 ? 7.07 -19.422 -17.984 1 97 94 LEU B N 1
ATOM 2288 C CA . LEU B 1 94 ? 5.875 -19.734 -18.766 1 97 94 LEU B CA 1
ATOM 2289 C C . LEU B 1 94 ? 5.469 -21.203 -18.578 1 97 94 LEU B C 1
ATOM 2291 O O . LEU B 1 94 ? 6.227 -22.109 -18.922 1 97 94 LEU B O 1
ATOM 2295 N N . ILE B 1 95 ? 4.305 -21.375 -18.016 1 94.94 95 ILE B N 1
ATOM 2296 C CA . ILE B 1 95 ? 3.773 -22.719 -17.75 1 94.94 95 ILE B CA 1
ATOM 2297 C C . ILE B 1 95 ? 2.424 -22.875 -18.453 1 94.94 95 ILE B C 1
ATOM 2299 O O . ILE B 1 95 ? 1.569 -22 -18.375 1 94.94 95 ILE B O 1
ATOM 2303 N N . LYS B 1 96 ? 2.264 -23.875 -19.156 1 91.12 96 LYS B N 1
ATOM 2304 C CA . LYS B 1 96 ? 0.984 -24.219 -19.766 1 91.12 96 LYS B CA 1
ATOM 2305 C C . LYS B 1 96 ? 0.439 -25.531 -19.203 1 91.12 96 LYS B C 1
ATOM 2307 O O . LYS B 1 96 ? 1.196 -26.469 -18.953 1 91.12 96 LYS B O 1
ATOM 2312 N N . VAL B 1 97 ? -0.83 -25.469 -18.984 1 86.19 97 VAL B N 1
ATOM 2313 C CA . VAL B 1 97 ? -1.457 -26.703 -18.516 1 86.19 97 VAL B CA 1
ATOM 2314 C C . VAL B 1 97 ? -1.939 -27.531 -19.688 1 86.19 97 VAL B C 1
ATOM 2316 O O . VAL B 1 97 ? -2.668 -27.031 -20.562 1 86.19 97 VAL B O 1
ATOM 2319 N N . ASN B 1 98 ? -1.393 -28.719 -19.75 1 83.94 98 ASN B N 1
ATOM 2320 C CA . ASN B 1 98 ? -1.896 -29.641 -20.75 1 83.94 98 ASN B CA 1
ATOM 2321 C C . ASN B 1 98 ? -3.369 -29.969 -20.531 1 83.94 98 ASN B C 1
ATOM 2323 O O . ASN B 1 98 ? -3.736 -30.531 -19.5 1 83.94 98 ASN B O 1
ATOM 2327 N N . LYS B 1 99 ? -4.25 -29.688 -21.453 1 78.75 99 LYS B N 1
ATOM 2328 C CA . LYS B 1 99 ? -5.695 -29.844 -21.297 1 78.75 99 LYS B CA 1
ATOM 2329 C C . LYS B 1 99 ? -6.082 -31.312 -21.188 1 78.75 99 LYS B C 1
ATOM 2331 O O . LYS B 1 99 ? -7.059 -31.656 -20.516 1 78.75 99 LYS B O 1
ATOM 2336 N N . GLU B 1 100 ? -5.285 -32.219 -21.719 1 84.75 100 GLU B N 1
ATOM 2337 C CA . GLU B 1 100 ? -5.598 -33.625 -21.719 1 84.75 100 GLU B CA 1
ATOM 2338 C C . GLU B 1 100 ? -5.188 -34.281 -20.391 1 84.75 100 GLU B C 1
ATOM 2340 O O . GLU B 1 100 ? -5.926 -35.094 -19.844 1 84.75 100 GLU B O 1
ATOM 2345 N N . THR B 1 101 ? -4.094 -33.906 -19.797 1 84.81 101 THR B N 1
ATOM 2346 C CA . THR B 1 101 ? -3.537 -34.562 -18.625 1 84.81 101 THR B CA 1
ATOM 2347 C C . THR B 1 101 ? -3.67 -33.656 -17.391 1 84.81 101 THR B C 1
ATOM 2349 O O . THR B 1 101 ? -3.412 -34.094 -16.281 1 84.81 101 THR B O 1
ATOM 2352 N N . SER B 1 102 ? -4.043 -32.438 -17.594 1 83.69 102 SER B N 1
ATOM 2353 C CA . SER B 1 102 ? -4.141 -31.453 -16.516 1 83.69 102 SER B CA 1
ATOM 2354 C C . SER B 1 102 ? -2.812 -31.281 -15.789 1 83.69 102 SER B C 1
ATOM 2356 O O . SER B 1 102 ? -2.781 -31.141 -14.57 1 83.69 102 SER B O 1
ATOM 2358 N N . THR B 1 103 ? -1.795 -31.5 -16.547 1 88.56 103 THR B N 1
ATOM 2359 C CA . THR B 1 103 ? -0.456 -31.375 -15.977 1 88.56 103 THR B CA 1
ATOM 2360 C C . THR B 1 103 ? 0.219 -30.094 -16.453 1 88.56 103 THR B C 1
ATOM 2362 O O . THR B 1 103 ? 0.217 -29.797 -17.656 1 88.56 103 THR B O 1
ATOM 2365 N N . PRO B 1 104 ? 0.751 -29.375 -15.453 1 92.31 104 PRO B N 1
ATOM 2366 C CA . PRO B 1 104 ? 1.483 -28.172 -15.875 1 92.31 104 PRO B CA 1
ATOM 2367 C C . PRO B 1 104 ? 2.83 -28.5 -16.516 1 92.31 104 PRO B C 1
ATOM 2369 O O . PRO B 1 104 ? 3.574 -29.344 -16 1 92.31 104 PRO B O 1
ATOM 2372 N N . VAL B 1 105 ? 3.076 -27.859 -17.641 1 93.56 105 VAL B N 1
ATOM 2373 C CA . VAL B 1 105 ? 4.332 -28.031 -18.375 1 93.56 105 VAL B CA 1
ATOM 2374 C C . VAL B 1 105 ? 5.047 -26.688 -18.484 1 93.56 105 VAL B C 1
ATOM 2376 O O . VAL B 1 105 ? 4.441 -25.703 -18.891 1 93.56 105 VAL B O 1
ATOM 2379 N N . VAL B 1 106 ? 6.332 -26.688 -18.156 1 94.88 106 VAL B N 1
ATOM 2380 C CA . VAL B 1 106 ? 7.133 -25.469 -18.25 1 94.88 106 VAL B CA 1
ATOM 2381 C C . VAL B 1 106 ? 7.645 -25.297 -19.672 1 94.88 106 VAL B C 1
ATOM 2383 O O . VAL B 1 106 ? 8.336 -26.156 -20.203 1 94.88 106 VAL B O 1
ATOM 2386 N N . TYR B 1 107 ? 7.359 -24.203 -20.281 1 93.94 107 TYR B N 1
ATOM 2387 C CA . TYR B 1 107 ? 7.762 -23.938 -21.656 1 93.94 107 TYR B CA 1
ATOM 2388 C C . TYR B 1 107 ? 8.961 -23 -21.703 1 93.94 107 TYR B C 1
ATOM 2390 O O . TYR B 1 107 ? 9.781 -23.078 -22.625 1 93.94 107 TYR B O 1
ATOM 2398 N N . TYR B 1 108 ? 8.961 -22.172 -20.766 1 93.81 108 TYR B N 1
ATOM 2399 C CA . TYR B 1 108 ? 9.977 -21.125 -20.781 1 93.81 108 TYR B CA 1
ATOM 2400 C C . TYR B 1 108 ? 10.312 -20.672 -19.359 1 93.81 108 TYR B C 1
ATOM 2402 O O . TYR B 1 108 ? 9.422 -20.578 -18.516 1 93.81 108 TYR B O 1
ATOM 2410 N N . ALA B 1 109 ? 11.672 -20.516 -19.047 1 96.44 109 ALA B N 1
ATOM 2411 C CA . ALA B 1 109 ? 12.117 -19.906 -17.797 1 96.44 109 ALA B CA 1
ATOM 2412 C C . ALA B 1 109 ? 13.344 -19.031 -18 1 96.44 109 ALA B C 1
ATOM 2414 O O . ALA B 1 109 ? 14.312 -19.453 -18.641 1 96.44 109 ALA B O 1
ATOM 2415 N N . LYS B 1 110 ? 13.273 -17.812 -17.562 1 96.75 110 LYS B N 1
ATOM 2416 C CA . LYS B 1 110 ? 14.383 -16.859 -17.641 1 96.75 110 LYS B CA 1
ATOM 2417 C C . LYS B 1 110 ? 14.578 -16.141 -16.312 1 96.75 110 LYS B C 1
ATOM 2419 O O . LYS B 1 110 ? 13.648 -15.5 -15.805 1 96.75 110 LYS B O 1
ATOM 2424 N N . PHE B 1 111 ? 15.781 -16.297 -15.75 1 97.25 111 PHE B N 1
ATOM 2425 C CA . PHE B 1 111 ? 16.109 -15.695 -14.461 1 97.25 111 PHE B CA 1
ATOM 2426 C C . PHE B 1 111 ? 17.375 -14.852 -14.555 1 97.25 111 PHE B C 1
ATOM 2428 O O . PHE B 1 111 ? 18.172 -15.016 -15.492 1 97.25 111 PHE B O 1
ATOM 2435 N N . PRO B 1 112 ? 17.484 -13.914 -13.617 1 94.75 112 PRO B N 1
ATOM 2436 C CA . PRO B 1 112 ? 18.812 -13.305 -13.484 1 94.75 112 PRO B CA 1
ATOM 2437 C C . PRO B 1 112 ? 19.906 -14.336 -13.266 1 94.75 112 PRO B C 1
ATOM 2439 O O . PRO B 1 112 ? 19.672 -15.383 -12.664 1 94.75 112 PRO B O 1
ATOM 2442 N N . LEU B 1 113 ? 21.078 -14.023 -13.68 1 93.5 113 LEU B N 1
ATOM 2443 C CA . LEU B 1 113 ? 22.203 -14.945 -13.625 1 93.5 113 LEU B CA 1
ATOM 2444 C C . LEU B 1 113 ? 22.516 -15.344 -12.188 1 93.5 113 LEU B C 1
ATOM 2446 O O . LEU B 1 113 ? 22.969 -16.469 -11.938 1 93.5 113 LEU B O 1
ATOM 2450 N N . ASP B 1 114 ? 22.281 -14.523 -11.258 1 94.94 114 ASP B N 1
ATOM 2451 C CA . ASP B 1 114 ? 22.625 -14.781 -9.867 1 94.94 114 ASP B CA 1
ATOM 2452 C C . ASP B 1 114 ? 21.391 -15.109 -9.039 1 94.94 114 ASP B C 1
ATOM 2454 O O . ASP B 1 114 ? 21.328 -14.797 -7.848 1 94.94 114 ASP B O 1
ATOM 2458 N N . VAL B 1 115 ? 20.406 -15.789 -9.609 1 95.69 115 VAL B N 1
ATOM 2459 C CA . VAL B 1 115 ? 19.125 -16.031 -8.969 1 95.69 115 VAL B CA 1
ATOM 2460 C C . VAL B 1 115 ? 19.328 -16.938 -7.75 1 95.69 115 VAL B C 1
ATOM 2462 O O . VAL B 1 115 ? 18.594 -16.828 -6.762 1 95.69 115 VAL B O 1
ATOM 2465 N N . LYS B 1 116 ? 20.312 -17.781 -7.789 1 95.38 116 LYS B N 1
ATOM 2466 C CA . LYS B 1 116 ? 20.516 -18.75 -6.719 1 95.38 116 LYS B CA 1
ATOM 2467 C C . LYS B 1 116 ? 20.906 -18.062 -5.418 1 95.38 116 LYS B C 1
ATOM 2469 O O . LYS B 1 116 ? 20.766 -18.625 -4.332 1 95.38 116 LYS B O 1
ATOM 2474 N N . GLN B 1 117 ? 21.375 -16.859 -5.52 1 93.94 117 GLN B N 1
ATOM 2475 C CA . GLN B 1 117 ? 21.828 -16.109 -4.344 1 93.94 117 GLN B CA 1
ATOM 2476 C C . GLN B 1 117 ? 20.75 -15.125 -3.875 1 93.94 117 GLN B C 1
ATOM 2478 O O . GLN B 1 117 ? 20.953 -14.414 -2.887 1 93.94 117 GLN B O 1
ATOM 2483 N N . ARG B 1 118 ? 19.625 -15.133 -4.504 1 93.88 118 ARG B N 1
ATOM 2484 C CA . ARG B 1 118 ? 18.625 -14.109 -4.238 1 93.88 118 ARG B CA 1
ATOM 2485 C C . ARG B 1 118 ? 17.422 -14.688 -3.494 1 93.88 118 ARG B C 1
ATOM 2487 O O . ARG B 1 118 ? 17.188 -15.898 -3.533 1 93.88 118 ARG B O 1
ATOM 2494 N N . THR B 1 119 ? 16.797 -13.812 -2.793 1 95.31 119 THR B N 1
ATOM 2495 C CA . THR B 1 119 ? 15.438 -14.125 -2.344 1 95.31 119 THR B CA 1
ATOM 2496 C C . THR B 1 119 ? 14.43 -13.867 -3.455 1 95.31 119 THR B C 1
ATOM 2498 O O . THR B 1 119 ? 14.43 -12.797 -4.07 1 95.31 119 THR B O 1
ATOM 2501 N N . VAL B 1 120 ? 13.578 -14.867 -3.674 1 97.12 120 VAL B N 1
ATOM 2502 C CA . VAL B 1 120 ? 12.703 -14.805 -4.84 1 97.12 120 VAL B CA 1
ATOM 2503 C C . VAL B 1 120 ? 11.258 -14.578 -4.387 1 97.12 120 VAL B C 1
ATOM 2505 O O . VAL B 1 120 ? 10.734 -15.32 -3.553 1 97.12 120 VAL B O 1
ATOM 2508 N N . LEU B 1 121 ? 10.68 -13.547 -4.898 1 97.75 121 LEU B N 1
ATOM 2509 C CA . LEU B 1 121 ? 9.234 -13.344 -4.793 1 97.75 121 LEU B CA 1
ATOM 2510 C C . LEU B 1 121 ? 8.516 -13.938 -5.996 1 97.75 121 LEU B C 1
ATOM 2512 O O . LEU B 1 121 ? 8.5 -13.344 -7.074 1 97.75 121 LEU B O 1
ATOM 2516 N N . LEU B 1 122 ? 7.973 -15.148 -5.816 1 98.62 122 LEU B N 1
ATOM 2517 C CA . LEU B 1 122 ? 7.234 -15.812 -6.883 1 98.62 122 LEU B CA 1
ATOM 2518 C C . LEU B 1 122 ? 5.805 -15.289 -6.965 1 98.62 122 LEU B C 1
ATOM 2520 O O . LEU B 1 122 ? 5.035 -15.422 -6.012 1 98.62 122 LEU B O 1
ATOM 2524 N N . MET B 1 123 ? 5.488 -14.68 -8.133 1 98.56 123 MET B N 1
ATOM 2525 C CA . MET B 1 123 ? 4.23 -13.945 -8.266 1 98.56 123 MET B CA 1
ATOM 2526 C C . MET B 1 123 ? 3.24 -14.711 -9.125 1 98.56 123 MET B C 1
ATOM 2528 O O . MET B 1 123 ? 3.5 -14.953 -10.312 1 98.56 123 MET B O 1
ATOM 2532 N N . TYR B 1 124 ? 2.098 -15.062 -8.523 1 97.5 124 TYR B N 1
ATOM 2533 C CA . TYR B 1 124 ? 0.971 -15.711 -9.188 1 97.5 124 TYR B CA 1
ATOM 2534 C C . TYR B 1 124 ? -0.328 -15.445 -8.438 1 97.5 124 TYR B C 1
ATOM 2536 O O . TYR B 1 124 ? -0.523 -15.938 -7.32 1 97.5 124 TYR B O 1
ATOM 2544 N N . PRO B 1 125 ? -1.243 -14.695 -9.086 1 96.5 125 PRO B N 1
ATOM 2545 C CA . PRO B 1 125 ? -2.361 -14.125 -8.328 1 96.5 125 PRO B CA 1
ATOM 2546 C C . PRO B 1 125 ? -3.285 -15.188 -7.742 1 96.5 125 PRO B C 1
ATOM 2548 O O . PRO B 1 125 ? -3.932 -14.945 -6.719 1 96.5 125 PRO B O 1
ATOM 2551 N N . VAL B 1 126 ? -3.352 -16.312 -8.383 1 95.06 126 VAL B N 1
ATOM 2552 C CA . VAL B 1 126 ? -4.344 -17.281 -7.926 1 95.06 126 VAL B CA 1
ATOM 2553 C C . VAL B 1 126 ? -3.678 -18.641 -7.707 1 95.06 126 VAL B C 1
ATOM 2555 O O . VAL B 1 126 ? -3.176 -19.25 -8.648 1 95.06 126 VAL B O 1
ATOM 2558 N N . LEU B 1 127 ? -3.715 -19.094 -6.422 1 95.94 127 LEU B N 1
ATOM 2559 C CA . LEU B 1 127 ? -3.264 -20.422 -6.039 1 95.94 127 LEU B CA 1
ATOM 2560 C C . LEU B 1 127 ? -4.449 -21.359 -5.832 1 95.94 127 LEU B C 1
ATOM 2562 O O . LEU B 1 127 ? -5.02 -21.422 -4.738 1 95.94 127 LEU B O 1
ATOM 2566 N N . ASN B 1 128 ? -4.789 -22.031 -6.809 1 93.38 128 ASN B N 1
ATOM 2567 C CA . ASN B 1 128 ? -5.973 -22.891 -6.773 1 93.38 128 ASN B CA 1
ATOM 2568 C C . ASN B 1 128 ? -5.629 -24.312 -6.328 1 93.38 128 ASN B C 1
ATOM 2570 O O . ASN B 1 128 ? -5.684 -24.625 -5.137 1 93.38 128 ASN B O 1
ATOM 2574 N N . THR B 1 129 ? -5.086 -25.156 -7.191 1 93.06 129 THR B N 1
ATOM 2575 C CA . THR B 1 129 ? -4.742 -26.516 -6.832 1 93.06 129 THR B CA 1
ATOM 2576 C C . THR B 1 129 ? -3.285 -26.609 -6.391 1 93.06 129 THR B C 1
ATOM 2578 O O . THR B 1 129 ? -2.887 -27.594 -5.754 1 93.06 129 THR B O 1
ATOM 2581 N N . GLY B 1 130 ? -2.492 -25.703 -6.805 1 95.12 130 GLY B N 1
ATOM 2582 C CA . GLY B 1 130 ? -1.078 -25.688 -6.465 1 95.12 130 GLY B CA 1
ATOM 2583 C C . GLY B 1 130 ? -0.198 -26.281 -7.543 1 95.12 130 GLY B C 1
ATOM 2584 O O . GLY B 1 130 ? 1.026 -26.141 -7.504 1 95.12 130 GLY B O 1
ATOM 2585 N N . ALA B 1 131 ? -0.797 -26.891 -8.531 1 94.69 131 ALA B N 1
ATOM 2586 C CA . ALA B 1 131 ? -0.047 -27.625 -9.547 1 94.69 131 ALA B CA 1
ATOM 2587 C C . ALA B 1 131 ? 0.885 -26.688 -10.32 1 94.69 131 ALA B C 1
ATOM 2589 O O . ALA B 1 131 ? 2.068 -27 -10.5 1 94.69 131 ALA B O 1
ATOM 2590 N N . THR B 1 132 ? 0.361 -25.562 -10.766 1 94.62 132 THR B N 1
ATOM 2591 C CA . THR B 1 132 ? 1.146 -24.609 -11.531 1 94.62 132 THR B CA 1
ATOM 2592 C C . THR B 1 132 ? 2.291 -24.047 -10.695 1 94.62 132 THR B C 1
ATOM 2594 O O . THR B 1 132 ? 3.434 -23.984 -11.156 1 94.62 132 THR B O 1
ATOM 2597 N N . VAL B 1 133 ? 1.992 -23.688 -9.484 1 97.31 133 VAL B N 1
ATOM 2598 C CA . VAL B 1 133 ? 2.975 -23.094 -8.586 1 97.31 133 VAL B CA 1
ATOM 2599 C C . VAL B 1 133 ? 4.062 -24.109 -8.258 1 97.31 133 VAL B C 1
ATOM 2601 O O . VAL B 1 133 ? 5.25 -23.781 -8.234 1 97.31 133 VAL B O 1
ATOM 2604 N N . ILE B 1 134 ? 3.666 -25.328 -8.062 1 97.88 134 ILE B N 1
ATOM 2605 C CA . ILE B 1 134 ? 4.621 -26.391 -7.75 1 97.88 134 ILE B CA 1
ATOM 2606 C C . ILE B 1 134 ? 5.57 -26.594 -8.93 1 97.88 134 ILE B C 1
ATOM 2608 O O . ILE B 1 134 ? 6.781 -26.75 -8.742 1 97.88 134 ILE B O 1
ATOM 2612 N N . ALA B 1 135 ? 5.008 -26.609 -10.125 1 97.56 135 ALA B N 1
ATOM 2613 C CA . ALA B 1 135 ? 5.852 -26.703 -11.312 1 97.56 135 ALA B CA 1
ATOM 2614 C C . ALA B 1 135 ? 6.867 -25.578 -11.367 1 97.56 135 ALA B C 1
ATOM 2616 O O . ALA B 1 135 ? 8.039 -25.797 -11.672 1 97.56 135 ALA B O 1
ATOM 2617 N N . ALA B 1 136 ? 6.438 -24.375 -11.047 1 98.19 136 ALA B N 1
ATOM 2618 C CA . ALA B 1 136 ? 7.328 -23.219 -11.039 1 98.19 136 ALA B CA 1
ATOM 2619 C C . ALA B 1 136 ? 8.398 -23.359 -9.961 1 98.19 136 ALA B C 1
ATOM 2621 O O . ALA B 1 136 ? 9.57 -23.031 -10.195 1 98.19 136 ALA B O 1
ATOM 2622 N N . LEU B 1 137 ? 8.008 -23.797 -8.812 1 98.25 137 LEU B N 1
ATOM 2623 C CA . LEU B 1 137 ? 8.938 -24 -7.707 1 98.25 137 LEU B CA 1
ATOM 2624 C C . LEU B 1 137 ? 10.023 -25 -8.078 1 98.25 137 LEU B C 1
ATOM 2626 O O . LEU B 1 137 ? 11.195 -24.781 -7.766 1 98.25 137 LEU B O 1
ATOM 2630 N N . ASN B 1 138 ? 9.586 -26.047 -8.75 1 97.94 138 ASN B N 1
ATOM 2631 C CA . ASN B 1 138 ? 10.562 -27.031 -9.188 1 97.94 138 ASN B CA 1
ATOM 2632 C C . ASN B 1 138 ? 11.609 -26.422 -10.117 1 97.94 138 ASN B C 1
ATOM 2634 O O . ASN B 1 138 ? 12.789 -26.75 -10.023 1 97.94 138 ASN B O 1
ATOM 2638 N N . VAL B 1 139 ? 11.18 -25.547 -10.961 1 97.94 139 VAL B N 1
ATOM 2639 C CA . VAL B 1 139 ? 12.102 -24.859 -11.859 1 97.94 139 VAL B CA 1
ATOM 2640 C C . VAL B 1 139 ? 13.086 -24.016 -11.055 1 97.94 139 VAL B C 1
ATOM 2642 O O . VAL B 1 139 ? 14.289 -24.016 -11.336 1 97.94 139 VAL B O 1
ATOM 2645 N N . LEU B 1 140 ? 12.602 -23.297 -10.07 1 98.25 140 LEU B N 1
ATOM 2646 C CA . LEU B 1 140 ? 13.461 -22.453 -9.234 1 98.25 140 LEU B CA 1
ATOM 2647 C C . LEU B 1 140 ? 14.477 -23.297 -8.484 1 98.25 140 LEU B C 1
ATOM 2649 O O . LEU B 1 140 ? 15.656 -22.938 -8.406 1 98.25 140 LEU B O 1
ATOM 2653 N N . ILE B 1 141 ? 13.992 -24.438 -7.977 1 97.56 141 ILE B N 1
ATOM 2654 C CA . ILE B 1 141 ? 14.859 -25.328 -7.223 1 97.56 141 ILE B CA 1
ATOM 2655 C C . ILE B 1 141 ? 15.922 -25.922 -8.148 1 97.56 141 ILE B C 1
ATOM 2657 O O . ILE B 1 141 ? 17.078 -26.062 -7.758 1 97.56 141 ILE B O 1
ATOM 2661 N N . GLU B 1 142 ? 15.555 -26.281 -9.336 1 96.75 142 GLU B N 1
ATOM 2662 C CA . GLU B 1 142 ? 16.484 -26.781 -10.336 1 96.75 142 GLU B CA 1
ATOM 2663 C C . GLU B 1 142 ? 17.578 -25.75 -10.633 1 96.75 142 GLU B C 1
ATOM 2665 O O . GLU B 1 142 ? 18.703 -26.109 -11.008 1 96.75 142 GLU B O 1
ATOM 2670 N N . HIS B 1 143 ? 17.266 -24.484 -10.484 1 97 143 HIS B N 1
ATOM 2671 C CA . HIS B 1 143 ? 18.234 -23.406 -10.68 1 97 143 HIS B CA 1
ATOM 2672 C C . HIS B 1 143 ? 18.938 -23.062 -9.375 1 97 143 HIS B C 1
ATOM 2674 O O . HIS B 1 143 ? 19.516 -21.984 -9.242 1 97 143 HIS B O 1
ATOM 2680 N N . GLU B 1 144 ? 18.703 -23.906 -8.336 1 97.25 144 GLU B N 1
ATOM 2681 C CA . GLU B 1 144 ? 19.453 -23.922 -7.082 1 97.25 144 GLU B CA 1
ATOM 2682 C C . GLU B 1 144 ? 19 -22.797 -6.156 1 97.25 144 GLU B C 1
ATOM 2684 O O . GLU B 1 144 ? 19.766 -22.312 -5.32 1 97.25 144 GLU B O 1
ATOM 2689 N N . VAL B 1 145 ? 17.859 -22.281 -6.379 1 97.5 145 VAL B N 1
ATOM 2690 C CA . VAL B 1 145 ? 17.281 -21.375 -5.391 1 97.5 145 VAL B CA 1
ATOM 2691 C C . VAL B 1 145 ? 16.844 -22.172 -4.156 1 97.5 145 VAL B C 1
ATOM 2693 O O . VAL B 1 145 ? 16.172 -23.188 -4.273 1 97.5 145 VAL B O 1
ATOM 2696 N N . LYS B 1 146 ? 17.266 -21.703 -3.055 1 96.88 146 LYS B N 1
ATOM 2697 C CA . LYS B 1 146 ? 16.891 -22.375 -1.82 1 96.88 146 LYS B CA 1
ATOM 2698 C C . LYS B 1 146 ? 15.406 -22.156 -1.497 1 96.88 146 LYS B C 1
ATOM 2700 O O . LYS B 1 146 ? 14.891 -21.047 -1.67 1 96.88 146 LYS B O 1
ATOM 2705 N N . GLU B 1 147 ? 14.766 -23.203 -0.989 1 96.56 147 GLU B N 1
ATOM 2706 C CA . GLU B 1 147 ? 13.344 -23.156 -0.661 1 96.56 147 GLU B CA 1
ATOM 2707 C C . GLU B 1 147 ? 13.039 -22.047 0.339 1 96.56 147 GLU B C 1
ATOM 2709 O O . GLU B 1 147 ? 12.039 -21.344 0.205 1 96.56 147 GLU B O 1
ATOM 2714 N N . GLU B 1 148 ? 13.938 -21.875 1.287 1 95.62 148 GLU B N 1
ATOM 2715 C CA . GLU B 1 148 ? 13.727 -20.906 2.355 1 95.62 148 GLU B CA 1
ATOM 2716 C C . GLU B 1 148 ? 13.82 -19.484 1.826 1 95.62 148 GLU B C 1
ATOM 2718 O O . GLU B 1 148 ? 13.406 -18.531 2.5 1 95.62 148 GLU B O 1
ATOM 2723 N N . ASN B 1 149 ? 14.367 -19.328 0.621 1 95.81 149 ASN B N 1
ATOM 2724 C CA . ASN B 1 149 ? 14.531 -18.016 0.014 1 95.81 149 ASN B CA 1
ATOM 2725 C C . ASN B 1 149 ? 13.391 -17.688 -0.953 1 95.81 149 ASN B C 1
ATOM 2727 O O . ASN B 1 149 ? 13.453 -16.703 -1.693 1 95.81 149 ASN B O 1
ATOM 2731 N N . ILE B 1 150 ? 12.367 -18.516 -0.933 1 97.5 150 ILE B N 1
ATOM 2732 C CA . ILE B 1 150 ? 11.25 -18.297 -1.845 1 97.5 150 ILE B CA 1
ATOM 2733 C C . ILE B 1 150 ? 10.008 -17.891 -1.055 1 97.5 150 ILE B C 1
ATOM 2735 O O . ILE B 1 150 ? 9.641 -18.547 -0.08 1 97.5 150 ILE B O 1
ATOM 2739 N N . ILE B 1 151 ? 9.422 -16.812 -1.487 1 97.75 151 ILE B N 1
ATOM 2740 C CA . ILE B 1 151 ? 8.148 -16.359 -0.957 1 97.75 151 ILE B CA 1
ATOM 2741 C C . ILE B 1 151 ? 7.113 -16.297 -2.08 1 97.75 151 ILE B C 1
ATOM 2743 O O . ILE B 1 151 ? 7.305 -15.586 -3.07 1 97.75 151 ILE B O 1
ATOM 2747 N N . ILE B 1 152 ? 6.07 -17 -1.93 1 98.5 152 ILE B N 1
ATOM 2748 C CA . ILE B 1 152 ? 4.988 -16.953 -2.91 1 98.5 152 ILE B CA 1
ATOM 2749 C C . ILE B 1 152 ? 4.047 -15.797 -2.588 1 98.5 152 ILE B C 1
ATOM 2751 O O . ILE B 1 152 ? 3.541 -15.688 -1.469 1 98.5 152 ILE B O 1
ATOM 2755 N N . LEU B 1 153 ? 3.906 -14.938 -3.547 1 98.19 153 LEU B N 1
ATOM 2756 C CA . LEU B 1 153 ? 2.92 -13.867 -3.447 1 98.19 153 LEU B CA 1
ATOM 2757 C C . LEU B 1 153 ? 1.682 -14.188 -4.273 1 98.19 153 LEU B C 1
ATOM 2759 O O . LEU B 1 153 ? 1.765 -14.328 -5.496 1 98.19 153 LEU B O 1
ATOM 2763 N N . THR B 1 154 ? 0.622 -14.312 -3.648 1 97.56 154 THR B N 1
ATOM 2764 C CA . THR B 1 154 ? -0.641 -14.617 -4.312 1 97.56 154 THR B CA 1
ATOM 2765 C C . THR B 1 154 ? -1.774 -13.781 -3.725 1 97.56 154 THR B C 1
ATOM 2767 O O . THR B 1 154 ? -1.668 -13.281 -2.604 1 97.56 154 THR B O 1
ATOM 2770 N N . VAL B 1 155 ? -2.818 -13.516 -4.539 1 96.38 155 VAL B N 1
ATOM 2771 C CA . VAL B 1 155 ? -3.936 -12.688 -4.102 1 96.38 155 VAL B CA 1
ATOM 2772 C C . VAL B 1 155 ? -5.023 -13.562 -3.482 1 96.38 155 VAL B C 1
ATOM 2774 O O . VAL B 1 155 ? -5.547 -13.242 -2.41 1 96.38 155 VAL B O 1
ATOM 2777 N N . PHE B 1 156 ? -5.297 -14.648 -4.164 1 96.31 156 PHE B N 1
ATOM 2778 C CA . PHE B 1 156 ? -6.266 -15.617 -3.676 1 96.31 156 PHE B CA 1
ATOM 2779 C C . PHE B 1 156 ? -5.656 -17.016 -3.635 1 96.31 156 PHE B C 1
ATOM 2781 O O . PHE B 1 156 ? -4.914 -17.406 -4.539 1 96.31 156 PHE B O 1
ATOM 2788 N N . ALA B 1 157 ? -5.988 -17.75 -2.602 1 96.75 157 ALA B N 1
ATOM 2789 C CA . ALA B 1 157 ? -5.523 -19.125 -2.482 1 96.75 157 ALA B CA 1
ATOM 2790 C C . ALA B 1 157 ? -6.637 -20.031 -1.966 1 96.75 157 ALA B C 1
ATOM 2792 O O . ALA B 1 157 ? -7.523 -19.578 -1.236 1 96.75 157 ALA B O 1
ATOM 2793 N N . THR B 1 158 ? -6.598 -21.25 -2.338 1 96.25 158 THR B N 1
ATOM 2794 C CA . THR B 1 158 ? -7.48 -22.25 -1.763 1 96.25 158 THR B CA 1
ATOM 2795 C C . THR B 1 158 ? -6.754 -23.062 -0.695 1 96.25 158 THR B C 1
ATOM 2797 O O . THR B 1 158 ? -5.527 -23.203 -0.736 1 96.25 158 T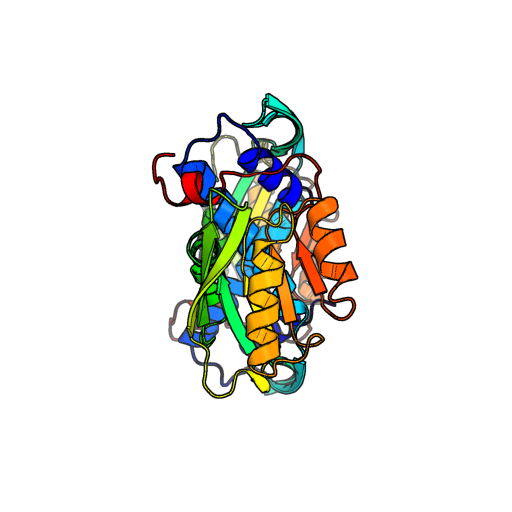HR B O 1
ATOM 2800 N N . PRO B 1 159 ? -7.547 -23.578 0.221 1 96.88 159 PRO B N 1
ATOM 2801 C CA . PRO B 1 159 ? -6.91 -24.453 1.203 1 96.88 159 PRO B CA 1
ATOM 2802 C C . PRO B 1 159 ? -6.168 -25.625 0.555 1 96.88 159 PRO B C 1
ATOM 2804 O O . PRO B 1 159 ? -5.055 -25.953 0.971 1 96.88 159 PRO B O 1
ATOM 2807 N N . GLU B 1 160 ? -6.797 -26.156 -0.396 1 96.62 160 GLU B N 1
ATOM 2808 C CA . GLU B 1 160 ? -6.188 -27.25 -1.135 1 96.62 160 GLU B CA 1
ATOM 2809 C C . GLU B 1 160 ? -4.855 -26.844 -1.749 1 96.62 160 GLU B C 1
ATOM 2811 O O . GLU B 1 160 ? -3.865 -27.562 -1.65 1 96.62 160 GLU B O 1
ATOM 2816 N N . GLY B 1 161 ? -4.824 -25.719 -2.355 1 96.62 161 GLY B N 1
ATOM 2817 C CA . GLY B 1 161 ? -3.609 -25.234 -2.98 1 96.62 161 GLY B CA 1
ATOM 2818 C C . GLY B 1 161 ? -2.494 -24.953 -1.989 1 96.62 161 GLY B C 1
ATOM 2819 O O . GLY B 1 161 ? -1.344 -25.328 -2.223 1 96.62 161 GLY B O 1
ATOM 2820 N N . VAL B 1 162 ? -2.838 -24.312 -0.909 1 97.75 162 VAL B N 1
ATOM 2821 C CA . VAL B 1 162 ? -1.862 -24 0.127 1 97.75 162 VAL B CA 1
ATOM 2822 C C . VAL B 1 162 ? -1.278 -25.281 0.704 1 97.75 162 VAL B C 1
ATOM 2824 O O . VAL B 1 162 ? -0.061 -25.406 0.855 1 97.75 162 VAL B O 1
ATOM 2827 N N . GLU B 1 163 ? -2.113 -26.188 0.915 1 97.75 163 GLU B N 1
ATOM 2828 C CA . GLU B 1 163 ? -1.676 -27.469 1.469 1 97.75 163 GLU B CA 1
ATOM 2829 C C . GLU B 1 163 ? -0.762 -28.219 0.496 1 97.75 163 GLU B C 1
ATOM 2831 O O . GLU B 1 163 ? 0.261 -28.766 0.899 1 97.75 163 GLU B O 1
ATOM 2836 N N . ALA B 1 164 ? -1.157 -28.281 -0.698 1 97.56 164 ALA B N 1
ATOM 2837 C CA . ALA B 1 164 ? -0.373 -28.969 -1.72 1 97.56 164 ALA B CA 1
ATOM 2838 C C . ALA B 1 164 ? 1.041 -28.391 -1.801 1 97.56 164 ALA B C 1
ATOM 2840 O O . ALA B 1 164 ? 2.018 -29.141 -1.849 1 97.56 164 ALA B O 1
ATOM 2841 N N . VAL B 1 165 ? 1.16 -27.094 -1.751 1 97.88 165 VAL B N 1
ATOM 2842 C CA . VAL B 1 165 ? 2.447 -26.422 -1.892 1 97.88 165 VAL B CA 1
ATOM 2843 C C . VAL B 1 165 ? 3.281 -26.641 -0.631 1 97.88 165 VAL B C 1
ATOM 2845 O O . VAL B 1 165 ? 4.441 -27.047 -0.709 1 97.88 165 VAL B O 1
ATOM 2848 N N . LEU B 1 166 ? 2.701 -26.453 0.521 1 97.38 166 LEU B N 1
ATOM 2849 C CA . LEU B 1 166 ? 3.447 -26.484 1.774 1 97.38 166 LEU B CA 1
ATOM 2850 C C . LEU B 1 166 ? 3.812 -27.922 2.156 1 97.38 166 LEU B C 1
ATOM 2852 O O . LEU B 1 166 ? 4.816 -28.141 2.832 1 97.38 166 LEU B O 1
ATOM 2856 N N . ASN B 1 167 ? 3.016 -28.875 1.725 1 97.81 167 ASN B N 1
ATOM 2857 C CA . ASN B 1 167 ? 3.379 -30.266 1.945 1 97.81 167 ASN B CA 1
ATOM 2858 C C . ASN B 1 167 ? 4.648 -30.641 1.183 1 97.81 167 ASN B C 1
ATOM 2860 O O . ASN B 1 167 ? 5.48 -31.406 1.688 1 97.81 167 ASN B O 1
ATOM 2864 N N . GLN B 1 168 ? 4.75 -30.156 0.052 1 97.19 168 GLN B N 1
ATOM 2865 C CA . GLN B 1 168 ? 5.898 -30.469 -0.788 1 97.19 168 GLN B CA 1
ATOM 2866 C C . GLN B 1 168 ? 7.098 -29.594 -0.443 1 97.19 168 GLN B C 1
ATOM 2868 O O . GLN B 1 168 ? 8.242 -30.031 -0.53 1 97.19 168 GLN B O 1
ATOM 2873 N N . PHE B 1 169 ? 6.844 -28.359 -0.111 1 97.69 169 PHE B N 1
ATOM 2874 C CA . PHE B 1 169 ? 7.883 -27.391 0.225 1 97.69 169 PHE B CA 1
ATOM 2875 C C . PHE B 1 169 ? 7.594 -26.734 1.571 1 97.69 169 PHE B C 1
ATOM 2877 O O . PHE B 1 169 ? 7.188 -25.578 1.629 1 97.69 169 PHE B O 1
ATOM 2884 N N . PRO B 1 170 ? 7.922 -27.359 2.615 1 96.81 170 PRO B N 1
ATOM 2885 C CA . PRO B 1 170 ? 7.527 -26.891 3.945 1 96.81 170 PRO B CA 1
ATOM 2886 C C . PRO B 1 170 ? 8.297 -25.641 4.391 1 96.81 170 PRO B C 1
ATOM 2888 O O . PRO B 1 170 ? 7.84 -24.906 5.27 1 96.81 170 PRO B O 1
ATOM 2891 N N . ALA B 1 171 ? 9.422 -25.391 3.795 1 96.19 171 ALA B N 1
ATOM 2892 C CA . ALA B 1 171 ? 10.273 -24.297 4.27 1 96.19 171 ALA B CA 1
ATOM 2893 C C . ALA B 1 171 ? 9.898 -22.984 3.609 1 96.19 171 ALA B C 1
ATOM 2895 O O . ALA B 1 171 ? 10.406 -21.922 3.994 1 96.19 171 ALA B O 1
ATOM 2896 N N . LEU B 1 172 ? 9.031 -23.047 2.615 1 94.94 172 LEU B N 1
ATOM 2897 C CA . LEU B 1 172 ? 8.742 -21.797 1.922 1 94.94 172 LEU B CA 1
ATOM 2898 C C . LEU B 1 172 ? 7.645 -21.016 2.635 1 94.94 172 LEU B C 1
ATOM 2900 O O . LEU B 1 172 ? 6.996 -21.547 3.543 1 94.94 172 LEU B O 1
ATOM 2904 N N . THR B 1 173 ? 7.496 -19.734 2.223 1 96.12 173 THR B N 1
ATOM 2905 C CA . THR B 1 173 ? 6.473 -18.844 2.77 1 96.12 173 THR B CA 1
ATOM 2906 C C . THR B 1 173 ? 5.426 -18.516 1.71 1 96.12 173 THR B C 1
ATOM 2908 O O . THR B 1 173 ? 5.77 -18.219 0.562 1 96.12 173 THR B O 1
ATOM 2911 N N . VAL B 1 174 ? 4.238 -18.656 2.068 1 97.44 174 VAL B N 1
ATOM 2912 C CA . VAL B 1 174 ? 3.135 -18.25 1.204 1 97.44 174 VAL B CA 1
ATOM 2913 C C . VAL B 1 174 ? 2.43 -17.031 1.802 1 97.44 174 VAL B C 1
ATOM 2915 O O . VAL B 1 174 ? 1.951 -17.094 2.938 1 97.44 174 VAL B O 1
ATOM 2918 N N . LEU B 1 175 ? 2.422 -15.977 1.054 1 97.31 175 LEU B N 1
ATOM 2919 C CA . LEU B 1 175 ? 1.695 -14.773 1.436 1 97.31 175 LEU B CA 1
ATOM 2920 C C . LEU B 1 175 ? 0.467 -14.578 0.554 1 97.31 175 LEU B C 1
ATOM 2922 O O . LEU B 1 175 ? 0.578 -14.539 -0.674 1 97.31 175 LEU B O 1
ATOM 2926 N N . THR B 1 176 ? -0.697 -14.523 1.154 1 96.94 176 THR B N 1
ATOM 2927 C CA . THR B 1 176 ? -1.949 -14.375 0.421 1 96.94 176 THR B CA 1
ATOM 2928 C C . THR B 1 176 ? -2.91 -13.453 1.175 1 96.94 176 THR B C 1
ATOM 2930 O O . THR B 1 176 ? -2.811 -13.312 2.395 1 96.94 176 THR B O 1
ATOM 2933 N N . SER B 1 177 ? -3.783 -12.805 0.387 1 95.75 177 SER B N 1
ATOM 2934 C CA . SER B 1 177 ? -4.766 -11.945 1.036 1 95.75 177 SER B CA 1
ATOM 2935 C C . SER B 1 177 ? -5.879 -12.758 1.681 1 95.75 177 SER B C 1
ATOM 2937 O O . SER B 1 177 ? -6.508 -12.32 2.643 1 95.75 177 SER B O 1
ATOM 2939 N N . GLU B 1 178 ? -6.059 -13.984 1.054 1 94.81 178 GLU B N 1
ATOM 2940 C CA . GLU B 1 178 ? -7.176 -14.781 1.544 1 94.81 178 GLU B CA 1
ATOM 2941 C C . GLU B 1 178 ? -7.023 -16.25 1.143 1 94.81 178 GLU B C 1
ATOM 2943 O O . GLU B 1 178 ? -6.578 -16.547 0.032 1 94.81 178 GLU B O 1
ATOM 2948 N N . VAL B 1 179 ? -7.418 -17.078 2.064 1 95.38 179 VAL B N 1
ATOM 2949 C CA . VAL B 1 179 ? -7.609 -18.5 1.767 1 95.38 179 VAL B CA 1
ATOM 2950 C C . VAL B 1 179 ? -9.094 -18.844 1.805 1 95.38 179 VAL B C 1
ATOM 2952 O O . VAL B 1 179 ? -9.742 -18.703 2.848 1 95.38 179 VAL B O 1
ATOM 2955 N N . HIS B 1 180 ? -9.586 -19.156 0.679 1 93.5 180 HIS B N 1
ATOM 2956 C CA . HIS B 1 180 ? -11.016 -19.438 0.545 1 93.5 180 HIS B CA 1
ATOM 2957 C C . HIS B 1 180 ? -11.266 -20.594 -0.403 1 93.5 180 HIS B C 1
ATOM 2959 O O . HIS B 1 180 ? -10.562 -20.766 -1.397 1 93.5 180 HIS B O 1
ATOM 2965 N N . THR B 1 181 ? -12.289 -21.344 -0.135 1 91.25 181 THR B N 1
ATOM 2966 C CA . THR B 1 181 ? -12.586 -22.547 -0.914 1 91.25 181 THR B CA 1
ATOM 2967 C C . THR B 1 181 ? -13.047 -22.188 -2.32 1 91.25 181 THR B C 1
ATOM 2969 O O . THR B 1 181 ? -12.805 -22.922 -3.273 1 91.25 181 THR B O 1
ATOM 2972 N N . ASP B 1 182 ? -13.719 -21.062 -2.361 1 85.81 182 ASP B N 1
ATOM 2973 C CA . ASP B 1 182 ? -14.156 -20.594 -3.668 1 85.81 182 ASP B CA 1
ATOM 2974 C C . ASP B 1 182 ? -13.023 -19.875 -4.402 1 85.81 182 ASP B C 1
ATOM 2976 O O . ASP B 1 182 ? -12.594 -18.797 -3.99 1 85.81 182 ASP B O 1
ATOM 2980 N N . CYS B 1 183 ? -12.531 -20.516 -5.43 1 79.12 183 CYS B N 1
ATOM 2981 C CA . CYS B 1 183 ? -11.391 -19.984 -6.164 1 79.12 183 CYS B CA 1
ATOM 2982 C C . CYS B 1 183 ? -11.836 -19 -7.238 1 79.12 183 CYS B C 1
ATOM 2984 O O . CYS B 1 183 ? -12.844 -19.234 -7.91 1 79.12 183 CYS B O 1
ATOM 2986 N N . LEU B 1 184 ? -11.07 -17.953 -7.285 1 78.38 184 LEU B N 1
ATOM 2987 C CA . LEU B 1 184 ? -11.289 -16.984 -8.359 1 78.38 184 LEU B CA 1
ATOM 2988 C C . LEU B 1 184 ? -10.602 -17.438 -9.648 1 78.38 184 LEU B C 1
ATOM 2990 O O . LEU B 1 184 ? -9.586 -16.859 -10.047 1 78.38 184 LEU B O 1
ATOM 2994 N N . VAL B 1 185 ? -11.094 -18.328 -10.406 1 66.06 185 VAL B N 1
ATOM 2995 C CA . VAL B 1 185 ? -10.453 -19.062 -11.508 1 66.06 185 VAL B CA 1
ATOM 2996 C C . VAL B 1 185 ? -10.273 -18.125 -12.703 1 66.06 185 VAL B C 1
ATOM 2998 O O . VAL B 1 185 ? -9.312 -18.25 -13.461 1 66.06 185 VAL B O 1
ATOM 3001 N N . GLN B 1 186 ? -10.922 -17.109 -12.797 1 80.62 186 GLN B N 1
ATOM 3002 C CA . GLN B 1 186 ? -10.82 -16.312 -14.016 1 80.62 186 GLN B CA 1
ATOM 3003 C C . GLN B 1 186 ? -10.156 -14.977 -13.742 1 80.62 186 GLN B C 1
ATOM 3005 O O . GLN B 1 186 ? -10.492 -13.969 -14.375 1 80.62 186 GLN B O 1
ATOM 3010 N N . PHE B 1 187 ? -9.234 -15 -12.938 1 88.38 187 PHE B N 1
ATOM 3011 C CA . PHE B 1 187 ? -8.547 -13.758 -12.609 1 88.38 187 PHE B CA 1
ATOM 3012 C C . PHE B 1 187 ? -7.844 -13.188 -13.828 1 88.38 187 PHE B C 1
ATOM 3014 O O . PHE B 1 187 ? -8.039 -12.016 -14.18 1 88.38 187 PHE B O 1
ATOM 3021 N N . GLY B 1 188 ? -6.988 -14.047 -14.477 1 86.62 188 GLY B N 1
ATOM 3022 C CA . GLY B 1 188 ? -6.227 -13.586 -15.625 1 86.62 188 GLY B CA 1
ATOM 3023 C C . GLY B 1 188 ? -7.102 -13.086 -16.766 1 86.62 188 GLY B C 1
ATOM 3024 O O . GLY B 1 188 ? -6.828 -12.031 -17.344 1 86.62 188 GLY B O 1
ATOM 3025 N N . GLU B 1 189 ? -8.094 -13.828 -17.016 1 87.19 189 GLU B N 1
ATOM 3026 C CA . GLU B 1 189 ? -9.008 -13.469 -18.094 1 87.19 189 GLU B CA 1
ATOM 3027 C C . GLU B 1 189 ? -9.695 -12.133 -17.812 1 87.19 189 GLU B C 1
ATOM 3029 O O . GLU B 1 189 ? -9.82 -11.289 -18.703 1 87.19 189 GLU B O 1
ATOM 3034 N N . LYS B 1 190 ? -10.141 -11.961 -16.688 1 88.31 190 LYS B N 1
ATOM 3035 C CA . LYS B 1 190 ? -10.82 -10.719 -16.312 1 88.31 190 LYS B CA 1
ATOM 3036 C C . LYS B 1 190 ? -9.844 -9.555 -16.266 1 88.31 190 LYS B C 1
ATOM 3038 O O . LYS B 1 190 ? -10.164 -8.453 -16.734 1 88.31 190 LYS B O 1
ATOM 3043 N N . TYR B 1 191 ? -8.648 -9.797 -15.789 1 92.81 191 TYR B N 1
ATOM 3044 C CA . TYR B 1 191 ? -7.656 -8.742 -15.641 1 92.81 191 TYR B CA 1
ATOM 3045 C C . TYR B 1 191 ? -7.156 -8.266 -17 1 92.81 191 TYR B C 1
ATOM 3047 O O . TYR B 1 191 ? -7.074 -7.062 -17.25 1 92.81 191 TYR B O 1
ATOM 3055 N N . PHE B 1 192 ? -6.887 -9.195 -17.906 1 90.38 192 PHE B N 1
ATOM 3056 C CA . PHE B 1 192 ? -6.277 -8.844 -19.188 1 90.38 192 PHE B CA 1
ATOM 3057 C C . PHE B 1 192 ? -7.344 -8.688 -20.266 1 90.38 192 PHE B C 1
ATOM 3059 O O . PHE B 1 192 ? -7.059 -8.188 -21.359 1 90.38 192 PHE B O 1
ATOM 3066 N N . GLY B 1 193 ? -8.594 -8.977 -19.938 1 84.69 193 GLY B N 1
ATOM 3067 C CA . GLY B 1 193 ? -9.688 -8.828 -20.891 1 84.69 193 GLY B CA 1
ATOM 3068 C C . GLY B 1 193 ? -9.633 -9.828 -22.016 1 84.69 193 GLY B C 1
ATOM 3069 O O . GLY B 1 193 ? -9.938 -9.484 -23.172 1 84.69 193 GLY B O 1
ATOM 3070 N N . THR B 1 194 ? -9.008 -10.852 -21.859 1 73.94 194 THR B N 1
ATOM 3071 C CA . THR B 1 194 ? -8.953 -11.859 -22.906 1 73.94 194 THR B CA 1
ATOM 3072 C C . THR B 1 194 ? -10.062 -12.891 -22.719 1 73.94 194 THR B C 1
ATOM 3074 O O . THR B 1 194 ? -10.508 -13.141 -21.609 1 73.94 194 THR B O 1
ATOM 3077 N N . ASP B 1 195 ? -11.242 -12.766 -23.594 1 54.88 195 ASP B N 1
ATOM 3078 C CA . ASP B 1 195 ? -12.414 -13.633 -23.641 1 54.88 195 ASP B CA 1
ATOM 3079 C C . ASP B 1 195 ? -12.031 -15.094 -23.406 1 54.88 195 ASP B C 1
ATOM 3081 O O . ASP B 1 195 ? -10.992 -15.547 -23.891 1 54.88 195 ASP B O 1
ATOM 3085 N N . CYS B 1 196 ? -12.383 -15.648 -22.219 1 41.62 196 CYS B N 1
ATOM 3086 C CA . CYS B 1 196 ? -12.508 -17.094 -22.406 1 41.62 196 CYS B CA 1
ATOM 3087 C C . CYS B 1 196 ? -13.766 -17.438 -23.203 1 41.62 196 CYS B C 1
ATOM 3089 O O . CYS B 1 196 ? -14.75 -16.703 -23.156 1 41.62 196 CYS B O 1
#

pLDDT: mean 92.76, std 7.4, range [41.62, 98.69]

Nearest PDB structures (foldseek):
  7rh8-assembly1_A  TM=9.305E-01  e=4.610E-24  Candida albicans SC5314
  1bd3-assembly1_D  TM=9.581E-01  e=6.492E-23  Toxoplasma gondii
  1v9s-assembly1_C  TM=8.837E-01  e=1.550E-17  Thermus thermophilus HB8
  6wn8-assembly1_C  TM=8.959E-01  e=8.341E-17  Klebsiella pneumoniae subsp. pneumoniae
  2ehj-assembly1_A  TM=8.872E-01  e=6.176E-17  Escherichia coli

InterPro domains:
  IPR000836 Phosphoribosyltransferase domain [PF14681] (2-181)
  IPR000836 Phosphoribosyltransferase domain [cd06223] (66-167)
  IPR029057 Phosphoribosyltransferase-like [G3DSA:3.40.50.2020] (1-194)
  IPR029057 Phosphoribosyltransferase-like [SSF53271] (2-193)

Foldseek 3Di:
DPVVLVVLVVLCPDPPNALVNNLVSLLVLLLVLLVVVQVPADWDWDWDADPVGDIDIDIHGDPAAAEEAEPDQQVSNVVSNCVVPVPHHYKYWYWDQDPVPRAIDTDDTDDDPPNQRHQYEYGDAWQEQQRNVVVVVVVSVVVNRDQLSYEYRYAEHEPNRVCVNCVVRVNHHYGYSDYDNDTPVCSSCSNVVPDD/DPVVLVVLVVLCPDPPNALVNNLVSLLVLLLVLLVVVQVPADWDWDWDADPVRDIDIDIDGDPAEAEEAEPDQQVSNVVSNCVVPVPHHYKYWYWDQDPVPRAIDTDDTDDPPPNQRHQYEYGDAWQEQQRNVVVVVVVSVVVNRDQLSYEYGYAEHEPNRVCVNCVVRVNHHYGYSDYDNDTPVCSVCSNVVPDD

Sequence (392 aa):
MNNQVRELQTILRDRTTERSDFMFYADRLIRLVVEEGLNQLPYDTCKVKTPTGADYEGLSFKRGNCGVSIMRSGEAMEKGLRDCCRSIRIGKILIKVNKETSTPVVYYAKFPLDVKQRTVLLMYPVLNTGATVIAALNVLIEHEVKEENIIILTVFATPEGVEAVLNQFPALTVLTSEVHTDCLVQFGEKYFGTDCMNNQVRELQTILRDRTTERSDFMFYADRLIRLVVEEGLNQLPYDTCKVKTPTGADYEGLSFKRGNCGVSIMRSGEAMEKGLRDCCRSIRIGKILIKVNKETSTPVVYYAKFPLDVKQRTVLLMYPVLNTGATVIAALNVLIEHEVKEENIIILTVFATPEGVEAVLNQFPALTVLTSEVHTDCLVQFGEKYFGTDC

Radius of gyration: 22.73 Å; Cα contacts (8 Å, |Δi|>4): 794; chains: 2; bounding box: 46×72×47 Å

Secondary structure (DSSP, 8-state):
--HHHHHHHHHHH-TT--HHHHHHHHHHHHHHHHHHHHHTS-EEEEEEE-TTS-EEEEEEEPS-EEEEEEETGGGGGHHHHHHH-TT-EEEEEEEEEETTTTEEEEEEEE--TTGGGSEEEEE-SEESSSHHHHHHHHHHHHTT--GGGEEEE-SEE-HHHHHHHHHH-TTSEEE-SEE-SS--TTHHHHHHT---/--HHHHHHHHHHH-TT--HHHHHHHHHHHHHHHHHHHHHTS-EEEEEEE-TTS-EEEEEEEPS-EEEEEEETGGGGGHHHHHHH-TT-EEEEEEEEEETTTTEEEEEEEE--TTGGGSEEEEE-SEESSSHHHHHHHHHHHHTT--GGGEEEE-SEE-HHHHHHHHHH-TTSEEE-SEE-SS--TTHHHHHHT---